Protein 9BD4 (pdb70)

B-factor: mean 16.22, std 7.64, range [7.29, 65.42]

Secondary structure (DSSP, 8-state):
--EEEEEEEETTEEEEEEEEGGGTTS-EEEEEEEPPTT--TTTTTHHHHHHHHTT-EEEEEPPTTSGGG--S-HHHHHT-HHHHHHHHHHTHHHHHHHHHHTT-EEEEEEEEEEETHHHHHHHHHHHH-TTSS-EEEES--S-HHHHTTTSS--TT--GGGGTTT-GGG-HHHHTSS-EEEEEETT-SSS-HHHHHHHHHHHHHTT--TTEEEEEETT--SS--HHHHHHHHHHHHHHT-/-EEEEEEEETTEEEEEEEEGGGTTS-EEEEEEEPPTT--TTTTTHHHHHHHHTT-EEEEEPPTTSGGG--S-HHHHHT-HHHHHHHHHHTHHHHHHHHHHTT-EEEEEEEEEEETHHHHHHHHHHHH-TTSS-EEEES--S-HHHHTTTSS--TT--GGGGTTT-GGG-GGGGGSS-EEEEEETT-SSS-THHHHHHHHHHHHTT--TTEEEEEETT--SS--HHHHHHHHHHHHHHH-

Radius of gyration: 22.44 Å; Cα contacts (8 Å, |Δi|>4): 1081; chains: 2; bounding box: 48×45×64 Å

Foldseek 3Di:
DDKDWDWDDWLHFIKIKMARPVDPPAAFQEEEEEEAQPDFCVVVCVLQVLQRVLGYMYIYGGQQCGDVNPDPPVVQSLQCLPVSLLVLLVCVVSRVVRCVVVNHHDDQLYEYEYEASSLCSQQLNLLVCLSYQEYEYELYALQQLVVCVPASNHPPDDSVSCVSRRCPVRLLSNLSHAYEYEYECAAPRRHPVRVVVSCVVCVVVVSCPRYHYYYDYPDYRDQDPVNSVVVSVSCVVTSD/DKDWDWDAFPNWIKIKMARPVDPPAAFQEEEEEEAQPAFCVVVCVLQVLQRVVGYMYIYTGQQCGDVNPPDDPVLSLQCLLVSLVVLLVCVVVVVVRCVVVNHHDDQNYEYEYEASRLCSQQLNLLVCLSYQEYEYELYALQQLVVCVPASNHPPDDSVVCLSRRCVNPVLSNLSHAYEYEYECAEPRRHCVRVVVSCVVCVVVVRCPRYDYYYDYPDYRDQDPVNSVVVSVVSVVRSD

InterPro domains:
  IPR001375 Peptidase S9, prolyl oligopeptidase, catalytic domain [PF00326] (85-238)
  IPR029058 Alpha/Beta hydrolase fold [G3DSA:3.40.50.1820] (2-238)
  IPR029058 Alpha/Beta hydrolase fold [SSF53474] (19-238)
  IPR050261 FrsA esterase [PTHR22946] (14-206)

Nearest PDB structures (foldseek):
  1ufo-assembly3_F  TM=8.501E-01  e=1.868E-16  Thermus thermophilus
  7v8w-assembly1_A  TM=7.856E-01  e=7.461E-14  Paenibacillus sp.
  4hxg-assembly1_D  TM=7.248E-01  e=6.161E-12  Pyrococcus horikoshii OT3
  4hxg-assembly1_F  TM=7.190E-01  e=4.220E-12  Pyrococcus horikoshii OT3
  4zi5-assembly1_B  TM=7.204E-01  e=1.120E-10  metagenome

Sequence (479 aa):
GMIALLEMRNNLGGGEILHACPQESLDKPLPPCIVFYHGFTSSKLVYSYFAVALAEAGFRVIMPDAPEHGARYQGDEAGRMQRFWPILQQNFREFPALREAIIAEGWLEGERLAVVAGASSMMGGMTALGIMTHHPELNSVACLMGSGYFRSSLSQTLFPSPDFDVDSLNEWDVSHQLASLARRRPLLLWHGDADDVVPPEETFRLEQALRQGDLAARLTCVWQKKGVRHRITPEALATTVAFFQQHLAMIALLEMRNLGGGEILHACPQESLDKPLPCIVFYHGFTSSKLVYSYFAVALAEEAGFRVIMPDAPEHGARYQGDEAGRMQRFWPILQQNFREFPALREAIIAEGWLEGERLAVVAGASSMMGGMTALGIMTHHPELNSVACLLMGSGYFRSLSQTLFPSPDFDVDSLNEWDVSHQLASLARRPLLLWHGDADDVVPPEETFRRLEQALRQGDLAARLTCVWQKGVRHRRITPEALATTVAFFQQHLA

Structure (mmCIF, N/CA/C/O backbone):
data_9BD4
#
_entry.id   9BD4
#
_cell.length_a   102.706
_cell.length_b   68.195
_cell.length_c   65.363
_cell.angle_alpha   90.00
_cell.angle_beta   77.16
_cell.angle_gamma   90.00
#
_symmetry.space_group_name_H-M   'C 1 2 1'
#
loop_
_entity.id
_entity.type
_entity.pdbx_description
1 polymer Esterase
2 water water
#
loop_
_atom_site.group_PDB
_atom_site.id
_atom_site.type_symbol
_atom_site.label_atom_id
_atom_site.label_alt_id
_atom_site.label_comp_id
_atom_site.label_asym_id
_atom_site.label_entity_id
_atom_site.label_seq_id
_atom_site.pdbx_PDB_ins_code
_atom_site.Cartn_x
_atom_site.Cartn_y
_atom_site.Cartn_z
_atom_site.occupancy
_atom_site.B_iso_or_equiv
_atom_site.auth_seq_id
_atom_site.auth_comp_id
_atom_site.auth_asym_id
_atom_site.auth_atom_id
_atom_site.pdbx_PDB_model_num
ATOM 1 N N . GLY A 1 3 ? 34.683 10.795 -15.538 1.00 32.53 1 GLY A N 1
ATOM 2 C CA . GLY A 1 3 ? 35.701 9.880 -16.021 1.00 35.10 1 GLY A CA 1
ATOM 3 C C . GLY A 1 3 ? 35.146 8.497 -16.304 1.00 25.34 1 GLY A C 1
ATOM 4 O O . GLY A 1 3 ? 33.969 8.235 -16.049 1.00 30.88 1 GLY A O 1
ATOM 5 N N . MET A 1 4 ? 35.987 7.609 -16.826 1.00 23.49 2 MET A N 1
ATOM 6 C CA . MET A 1 4 ? 35.535 6.272 -17.184 1.00 17.53 2 MET A CA 1
ATOM 7 C C . MET A 1 4 ? 35.376 5.413 -15.934 1.00 14.89 2 MET A C 1
ATOM 8 O O . MET A 1 4 ? 36.168 5.493 -14.988 1.00 15.92 2 MET A O 1
ATOM 13 N N . ILE A 1 5 ? 34.341 4.586 -15.927 1.00 12.15 3 ILE A N 1
ATOM 14 C CA . ILE A 1 5 ? 34.139 3.640 -14.842 1.00 11.85 3 ILE A CA 1
ATOM 15 C C . ILE A 1 5 ? 34.275 2.218 -15.365 1.00 11.87 3 ILE A C 1
ATOM 16 O O . ILE A 1 5 ? 34.167 1.943 -16.567 1.00 13.55 3 ILE A O 1
ATOM 21 N N . ALA A 1 6 ? 34.580 1.314 -14.448 1.00 11.47 4 ALA A N 1
ATOM 22 C CA . ALA A 1 6 ? 34.653 -0.109 -14.714 1.00 12.11 4 ALA A CA 1
ATOM 23 C C . ALA A 1 6 ? 33.525 -0.782 -13.959 1.00 11.32 4 ALA A C 1
ATOM 24 O O . ALA A 1 6 ? 33.202 -0.391 -12.831 1.00 11.56 4 ALA A O 1
ATOM 26 N N A LEU A 1 7 ? 32.899 -1.770 -14.587 0.55 11.63 5 LEU A N 1
ATOM 27 N N B LEU A 1 7 ? 32.938 -1.805 -14.571 0.45 11.64 5 LEU A N 1
ATOM 28 C CA A LEU A 1 7 ? 31.911 -2.586 -13.901 0.55 9.97 5 LEU A CA 1
ATOM 29 C CA B LEU A 1 7 ? 31.888 -2.583 -13.932 0.45 10.00 5 LEU A CA 1
ATOM 30 C C A LEU A 1 7 ? 32.198 -4.040 -14.212 0.55 12.35 5 LEU A C 1
ATOM 31 C C B LEU A 1 7 ? 32.120 -4.052 -14.241 0.45 12.36 5 LEU A C 1
ATOM 32 O O A LEU A 1 7 ? 32.622 -4.375 -15.320 0.55 14.02 5 LEU A O 1
ATOM 33 O O B LEU A 1 7 ? 32.425 -4.409 -15.380 0.45 13.88 5 LEU A O 1
ATOM 42 N N . GLU A 1 8 ? 31.959 -4.903 -13.230 1.00 12.61 6 GLU A N 1
ATOM 43 C CA . GLU A 1 8 ? 32.191 -6.325 -13.415 1.00 12.93 6 GLU A CA 1
ATOM 44 C C . GLU A 1 8 ? 31.259 -7.126 -12.522 1.00 13.25 6 GLU A C 1
ATOM 45 O O . GLU A 1 8 ? 30.864 -6.671 -11.443 1.00 13.95 6 GLU A O 1
ATOM 51 N N . MET A 1 9 ? 30.884 -8.312 -12.995 1.00 15.24 7 MET A N 1
ATOM 52 C CA . MET A 1 9 ? 30.269 -9.323 -12.147 1.00 20.66 7 MET A CA 1
ATOM 53 C C . MET A 1 9 ? 31.393 -10.161 -11.551 1.00 22.07 7 MET A C 1
ATOM 54 O O . MET A 1 9 ? 32.285 -10.607 -12.278 1.00 25.90 7 MET A O 1
ATOM 59 N N . ARG A 1 10 ? 31.359 -10.361 -10.236 1.00 20.24 8 ARG A N 1
ATOM 60 C CA . ARG A 1 10 ? 32.409 -11.079 -9.522 1.00 28.25 8 ARG A CA 1
ATOM 61 C C . ARG A 1 10 ? 31.763 -11.907 -8.420 1.00 20.05 8 ARG A C 1
ATOM 62 O O . ARG A 1 10 ? 30.732 -11.521 -7.869 1.00 19.42 8 ARG A O 1
ATOM 70 N N A ASN A 1 11 ? 32.367 -13.038 -8.086 0.58 18.47 9 ASN A N 1
ATOM 71 N N B ASN A 1 11 ? 32.359 -13.060 -8.114 0.42 18.50 9 ASN A N 1
ATOM 72 C CA A ASN A 1 11 ? 31.900 -13.801 -6.941 0.58 16.41 9 ASN A CA 1
ATOM 73 C CA B ASN A 1 11 ? 31.967 -13.808 -6.927 0.42 16.47 9 ASN A CA 1
ATOM 74 C C A ASN A 1 11 ? 32.564 -13.298 -5.663 0.58 20.88 9 ASN A C 1
ATOM 75 C C B ASN A 1 11 ? 32.561 -13.143 -5.692 0.42 20.67 9 ASN A C 1
ATOM 76 O O A ASN A 1 11 ? 33.792 -13.174 -5.596 0.58 27.16 9 ASN A O 1
ATOM 77 O O B ASN A 1 11 ? 33.734 -12.760 -5.677 0.42 24.99 9 ASN A O 1
ATOM 86 N N . LEU A 1 12 ? 31.745 -13.010 -4.652 1.00 16.13 10 LEU A N 1
ATOM 87 C CA . LEU A 1 12 ? 32.204 -12.479 -3.377 1.00 16.95 10 LEU A CA 1
ATOM 88 C C . LEU A 1 12 ? 31.355 -13.117 -2.287 1.00 17.21 10 LEU A C 1
ATOM 89 O O . LEU A 1 12 ? 30.124 -13.107 -2.386 1.00 18.00 10 LEU A O 1
ATOM 94 N N . GLY A 1 13 ? 32.003 -13.698 -1.277 1.00 20.27 11 GLY A N 1
ATOM 95 C CA . GLY A 1 13 ? 31.275 -14.252 -0.149 1.00 21.82 11 GLY A CA 1
ATOM 96 C C . GLY A 1 13 ? 30.372 -15.421 -0.479 1.00 24.16 11 GLY A C 1
ATOM 97 O O . GLY A 1 13 ? 29.412 -15.682 0.255 1.00 22.41 11 GLY A O 1
ATOM 98 N N . GLY A 1 14 ? 30.651 -16.139 -1.563 1.00 17.87 12 GLY A N 1
ATOM 99 C CA . GLY A 1 14 ? 29.871 -17.304 -1.924 1.00 16.75 12 GLY A CA 1
ATOM 100 C C . GLY A 1 14 ? 28.769 -17.056 -2.933 1.00 15.50 12 GLY A C 1
ATOM 101 O O . GLY A 1 14 ? 28.094 -18.013 -3.321 1.00 16.57 12 GLY A O 1
ATOM 102 N N . GLY A 1 15 ? 28.558 -15.813 -3.357 1.00 15.49 13 GLY A N 1
ATOM 103 C CA . GLY A 1 15 ? 27.562 -15.498 -4.359 1.00 14.53 13 GLY A CA 1
ATOM 104 C C . GLY A 1 15 ? 28.098 -14.468 -5.333 1.00 13.88 13 GLY A C 1
ATOM 105 O O . GLY A 1 15 ? 29.243 -14.036 -5.230 1.00 18.24 13 GLY A O 1
ATOM 106 N N . GLU A 1 16 ? 27.252 -14.083 -6.279 1.00 12.69 14 GLU A N 1
ATOM 107 C CA . GLU A 1 16 ? 27.633 -13.149 -7.332 1.00 13.06 14 GLU A CA 1
ATOM 108 C C . GLU A 1 16 ? 27.257 -11.733 -6.921 1.00 12.63 14 GLU A C 1
ATOM 109 O O . GLU A 1 16 ? 26.155 -11.492 -6.422 1.00 12.59 14 GLU A O 1
ATOM 115 N N . ILE A 1 17 ? 28.168 -10.792 -7.135 1.00 11.65 15 ILE A N 1
ATOM 116 C CA . ILE A 1 17 ? 27.898 -9.377 -6.933 1.00 11.15 15 ILE A CA 1
ATOM 117 C C . ILE A 1 17 ? 28.218 -8.611 -8.205 1.00 11.63 15 ILE A C 1
ATOM 118 O O . ILE A 1 17 ? 28.936 -9.088 -9.088 1.00 13.92 15 ILE A O 1
ATOM 123 N N . LEU A 1 18 ? 27.686 -7.400 -8.276 1.00 10.81 16 LEU A N 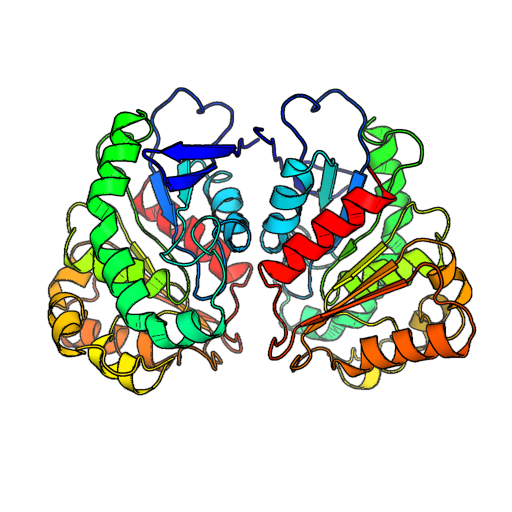1
ATOM 124 C CA . LEU A 1 18 ? 28.083 -6.429 -9.280 1.00 10.18 16 LEU A CA 1
ATOM 125 C C . LEU A 1 18 ? 28.956 -5.395 -8.581 1.00 11.53 16 LEU A C 1
ATOM 126 O O . LEU A 1 18 ? 28.595 -4.898 -7.506 1.00 11.41 16 LEU A O 1
ATOM 131 N N . HIS A 1 19 ? 30.115 -5.100 -9.169 1.00 10.69 17 HIS A N 1
ATOM 132 C CA . HIS A 1 19 ? 31.084 -4.148 -8.630 1.00 10.83 17 HIS A CA 1
ATOM 133 C C . HIS A 1 19 ? 31.305 -3.055 -9.664 1.00 11.23 17 HIS A C 1
ATOM 134 O O . HIS A 1 19 ? 31.560 -3.355 -10.834 1.00 12.96 17 HIS A O 1
ATOM 141 N N . ALA A 1 20 ? 31.208 -1.792 -9.247 1.00 9.54 18 ALA A N 1
ATOM 142 C CA . ALA A 1 20 ? 31.561 -0.678 -10.118 1.00 9.67 18 ALA A CA 1
ATOM 143 C C . ALA A 1 20 ? 32.460 0.296 -9.370 1.00 9.00 18 ALA A C 1
ATOM 144 O O . ALA A 1 20 ? 32.296 0.512 -8.164 1.00 10.90 18 ALA A O 1
ATOM 146 N N . CYS A 1 21 ? 33.404 0.896 -10.086 1.00 9.65 19 CYS A N 1
ATOM 147 C CA . CYS A 1 21 ? 34.277 1.899 -9.485 1.00 10.84 19 CYS A CA 1
ATOM 148 C C . CYS A 1 21 ? 34.957 2.685 -10.603 1.00 9.93 19 CYS A C 1
ATOM 149 O O . CYS A 1 21 ? 34.935 2.272 -11.772 1.00 11.41 19 CYS A O 1
ATOM 152 N N . PRO A 1 22 ? 35.584 3.817 -10.281 1.00 11.51 20 PRO A N 1
ATOM 153 C CA . PRO A 1 22 ? 36.388 4.517 -11.295 1.00 11.91 20 PRO A CA 1
ATOM 154 C C . PRO A 1 22 ? 37.495 3.625 -11.831 1.00 13.69 20 PRO A C 1
ATOM 155 O O . PRO A 1 22 ? 38.158 2.906 -11.078 1.00 14.58 20 PRO A O 1
ATOM 159 N N . GLN A 1 23 ? 37.691 3.682 -13.153 1.00 13.41 21 GLN A N 1
ATOM 160 C CA . GLN A 1 23 ? 38.707 2.859 -13.800 1.00 16.38 21 GLN A CA 1
ATOM 161 C C . GLN A 1 23 ? 40.071 3.053 -13.151 1.00 19.24 21 GLN A C 1
ATOM 162 O O . GLN A 1 23 ? 40.806 2.085 -12.922 1.00 22.21 21 GLN A O 1
ATOM 168 N N . GLU A 1 24 ? 40.409 4.297 -12.823 1.00 15.24 22 GLU A N 1
ATOM 169 C CA . GLU A 1 24 ? 41.725 4.628 -12.296 1.00 20.14 22 GLU A CA 1
ATOM 170 C C . GLU A 1 24 ? 41.953 4.108 -10.885 1.00 19.44 22 GLU A C 1
ATOM 171 O O . GLU A 1 24 ? 43.081 4.211 -10.388 1.00 22.67 22 GLU A O 1
ATOM 177 N N . SER A 1 25 ? 40.928 3.539 -10.243 1.00 17.45 23 SER A N 1
ATOM 178 C CA . SER A 1 25 ? 41.004 3.140 -8.841 1.00 19.71 23 SER A CA 1
ATOM 179 C C . SER A 1 25 ? 40.727 1.656 -8.631 1.00 18.83 23 SER A C 1
ATOM 180 O O . SER A 1 25 ? 40.484 1.229 -7.494 1.00 18.22 23 SER A O 1
ATOM 183 N N . LEU A 1 26 ? 40.776 0.854 -9.699 1.00 18.49 24 LEU A N 1
ATOM 184 C CA . LEU A 1 26 ? 40.553 -0.584 -9.568 1.00 20.59 24 LEU A CA 1
ATOM 185 C C . LEU A 1 26 ? 41.485 -1.234 -8.553 1.00 23.52 24 LEU A C 1
ATOM 186 O O . LEU A 1 26 ? 41.108 -2.220 -7.910 1.00 26.83 24 LEU A O 1
ATOM 191 N N . ASP A 1 27 ? 42.700 -0.715 -8.396 1.00 22.29 25 ASP A N 1
ATOM 192 C CA . ASP A 1 27 ? 43.668 -1.320 -7.492 1.00 23.16 25 ASP A CA 1
ATOM 193 C C . ASP A 1 27 ? 43.867 -0.509 -6.213 1.00 21.89 25 ASP A C 1
ATOM 194 O O . ASP A 1 27 ? 44.931 -0.569 -5.593 1.00 25.67 25 ASP A O 1
ATOM 199 N N . LYS A 1 28 ? 42.841 0.219 -5.786 1.00 21.53 26 LYS A N 1
ATOM 200 C CA . LYS A 1 28 ? 42.936 1.054 -4.598 1.00 19.48 26 LYS A CA 1
ATOM 201 C C . LYS A 1 28 ? 41.692 0.891 -3.737 1.00 17.43 26 LYS A C 1
ATOM 202 O O . LYS A 1 28 ? 40.594 0.674 -4.264 1.00 15.92 26 LYS A O 1
ATOM 208 N N . PRO A 1 29 ? 41.831 1.001 -2.412 1.00 16.35 27 PRO A N 1
ATOM 209 C CA . PRO A 1 29 ? 40.641 1.080 -1.554 1.00 14.88 27 PRO A CA 1
ATOM 210 C C . PRO A 1 29 ? 39.913 2.400 -1.777 1.00 14.54 27 PRO A C 1
ATOM 211 O O . PRO A 1 29 ? 40.527 3.414 -2.117 1.00 16.78 27 PRO A O 1
ATOM 215 N N . LEU A 1 30 ? 38.598 2.386 -1.564 1.00 12.72 28 LEU A N 1
ATOM 216 C CA . LEU A 1 30 ? 37.757 3.546 -1.822 1.00 12.50 28 LEU A CA 1
ATOM 217 C C . LEU A 1 30 ? 36.645 3.587 -0.787 1.00 11.65 28 LEU A C 1
ATOM 218 O O . LEU A 1 30 ? 36.359 2.575 -0.135 1.00 11.86 28 LEU A O 1
ATOM 223 N N A PRO A 1 31 ? 35.985 4.738 -0.622 0.69 11.70 29 PRO A N 1
ATOM 224 N N B PRO A 1 31 ? 35.991 4.737 -0.616 0.31 11.77 29 PRO A N 1
ATOM 225 C CA A PRO A 1 31 ? 34.691 4.736 0.068 0.69 12.01 29 PRO A CA 1
ATOM 226 C CA B PRO A 1 31 ? 34.691 4.736 0.061 0.31 12.04 29 PRO A CA 1
ATOM 227 C C A PRO A 1 31 ? 33.739 3.844 -0.711 0.69 10.82 29 PRO A C 1
ATOM 228 C C B PRO A 1 31 ? 33.732 3.846 -0.713 0.31 10.88 29 PRO A C 1
ATOM 229 O O A PRO A 1 31 ? 33.684 3.899 -1.946 0.69 11.81 29 PRO A O 1
ATOM 230 O O B PRO A 1 31 ? 33.659 3.907 -1.944 0.31 11.78 29 PRO A O 1
ATOM 237 N N . CYS A 1 32 ? 33.002 3.006 0.016 1.00 10.51 30 CYS A N 1
ATOM 238 C CA . CYS A 1 32 ? 32.166 1.972 -0.582 1.00 8.83 30 CYS A CA 1
ATOM 239 C C . CYS A 1 32 ? 30.704 2.147 -0.193 1.00 9.63 30 CYS A C 1
ATOM 240 O O . CYS A 1 32 ? 30.383 2.487 0.957 1.00 10.08 30 CYS A O 1
ATOM 243 N N . ILE A 1 33 ? 29.822 1.866 -1.155 1.00 9.44 31 ILE A N 1
ATOM 244 C CA . ILE A 1 33 ? 28.378 1.833 -0.931 1.00 9.20 31 ILE A CA 1
ATOM 245 C C . ILE A 1 33 ? 27.871 0.453 -1.321 1.00 8.88 31 ILE A C 1
ATOM 246 O O . ILE A 1 33 ? 28.092 0.005 -2.456 1.00 9.46 31 ILE A O 1
ATOM 251 N N . VAL A 1 34 ? 27.195 -0.221 -0.400 1.00 8.56 32 VAL A N 1
ATOM 252 C CA . VAL A 1 34 ? 26.449 -1.435 -0.724 1.00 8.51 32 VAL A CA 1
ATOM 253 C C . VAL A 1 34 ? 25.040 -0.997 -1.098 1.00 9.68 32 VAL A C 1
ATOM 254 O O . VAL A 1 34 ? 24.363 -0.338 -0.303 1.00 10.22 32 VAL A O 1
ATOM 258 N N . PHE A 1 35 ? 24.580 -1.361 -2.291 1.00 8.80 33 PHE A N 1
ATOM 259 C CA . PHE A 1 35 ? 23.248 -0.966 -2.744 1.00 8.71 33 PHE A CA 1
ATOM 260 C C . PHE A 1 35 ? 22.375 -2.199 -2.954 1.00 8.25 33 PHE A C 1
ATOM 261 O O . PHE A 1 35 ? 22.758 -3.108 -3.708 1.00 9.97 33 PHE A O 1
ATOM 269 N N . TYR A 1 36 ? 21.210 -2.214 -2.300 1.00 8.07 34 TYR A N 1
ATOM 270 C CA . TYR A 1 36 ? 20.260 -3.331 -2.329 1.00 7.72 34 TYR A CA 1
ATOM 271 C C . TYR A 1 36 ? 19.083 -3.055 -3.272 1.00 8.35 34 TYR A C 1
ATOM 272 O O . TYR A 1 36 ? 18.385 -2.038 -3.137 1.00 8.10 34 TYR A O 1
ATOM 281 N N . HIS A 1 37 ? 18.844 -3.985 -4.204 1.00 8.18 35 HIS A N 1
ATOM 282 C CA . HIS A 1 37 ? 17.794 -3.857 -5.209 1.00 7.91 35 HIS A CA 1
ATOM 283 C C . HIS A 1 37 ? 16.406 -4.186 -4.645 1.00 8.89 35 HIS A C 1
ATOM 284 O O . HIS A 1 37 ? 16.241 -4.653 -3.516 1.00 9.76 35 HIS A O 1
ATOM 291 N N . GLY A 1 38 ? 15.376 -3.960 -5.482 1.00 9.35 36 GLY A N 1
ATOM 292 C CA . GLY A 1 38 ? 13.997 -4.171 -5.082 1.00 9.42 36 GLY A CA 1
ATOM 293 C C . GLY A 1 38 ? 13.480 -5.605 -5.293 1.00 8.92 36 GLY A C 1
ATOM 294 O O . GLY A 1 38 ? 14.141 -6.461 -5.888 1.00 9.49 36 GLY A O 1
ATOM 295 N N . PHE A 1 39 ? 12.268 -5.843 -4.789 1.00 9.89 37 PHE A N 1
ATOM 296 C CA . PHE A 1 39 ? 11.658 -7.171 -4.809 1.00 9.84 37 PHE A CA 1
ATOM 297 C C . PHE A 1 39 ? 11.174 -7.535 -6.210 1.00 10.51 37 PHE A C 1
ATOM 298 O O . PHE A 1 39 ? 10.482 -6.751 -6.864 1.00 12.24 37 PHE A O 1
ATOM 306 N N . THR A 1 40 ? 11.495 -8.758 -6.632 1.00 8.80 38 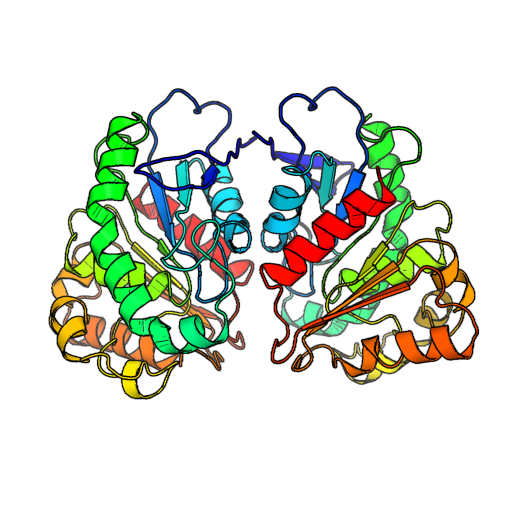THR A N 1
ATOM 307 C CA . THR A 1 40 ? 11.347 -9.296 -7.987 1.00 9.58 38 THR A CA 1
ATOM 308 C C . THR A 1 40 ? 12.193 -8.571 -9.022 1.00 9.67 38 THR A C 1
ATOM 309 O O . THR A 1 40 ? 12.070 -8.857 -10.220 1.00 11.69 38 THR A O 1
ATOM 313 N N . SER A 1 41 ? 13.046 -7.647 -8.593 1.00 9.82 39 SER A N 1
ATOM 314 C CA . SER A 1 41 ? 14.004 -7.010 -9.479 1.00 9.14 39 SER A CA 1
ATOM 315 C C . SER A 1 41 ? 15.345 -7.742 -9.364 1.00 8.06 39 SER A C 1
ATOM 316 O O . SER A 1 41 ? 15.393 -8.916 -8.968 1.00 9.97 39 SER A O 1
ATOM 319 N N . SER A 1 42 ? 16.439 -7.076 -9.722 1.00 8.85 40 SER A N 1
ATOM 320 C CA . SER A 1 42 ? 17.763 -7.695 -9.647 1.00 9.56 40 SER A CA 1
ATOM 321 C C . SER A 1 42 ? 18.823 -6.607 -9.547 1.00 8.19 40 SER A C 1
ATOM 322 O O . SER A 1 42 ? 18.576 -5.429 -9.826 1.00 8.52 40 SER A O 1
ATOM 325 N N . LYS A 1 43 ? 20.037 -7.030 -9.174 1.00 9.57 41 LYS A N 1
ATOM 326 C CA . LYS A 1 43 ? 21.161 -6.098 -9.149 1.00 9.87 41 LYS A CA 1
ATOM 327 C C . LYS A 1 43 ? 21.439 -5.529 -10.530 1.00 9.62 41 LYS A C 1
ATOM 328 O O . LYS A 1 43 ? 21.895 -4.386 -10.649 1.00 10.67 41 LYS A O 1
ATOM 334 N N . LEU A 1 44 ? 21.187 -6.304 -11.586 1.00 8.98 42 LEU A N 1
ATOM 335 C CA . LEU A 1 44 ? 21.428 -5.782 -12.927 1.00 9.61 42 LEU A CA 1
ATOM 336 C C . LEU A 1 44 ? 20.410 -4.699 -13.298 1.00 9.00 42 LEU A C 1
ATOM 337 O O . LEU A 1 44 ? 20.778 -3.659 -13.865 1.00 10.24 42 LEU A O 1
ATOM 342 N N . VAL A 1 45 ? 19.132 -4.906 -12.963 1.00 8.98 43 VAL A N 1
ATOM 343 C CA . VAL A 1 45 ? 18.118 -3.901 -13.280 1.00 9.58 43 VAL A CA 1
ATOM 344 C C . VAL A 1 45 ? 18.374 -2.605 -12.510 1.00 8.75 43 VAL A C 1
ATOM 345 O O . VAL A 1 45 ? 18.097 -1.507 -13.015 1.00 10.06 43 VAL A O 1
ATOM 349 N N . TYR A 1 46 ? 18.928 -2.696 -11.292 1.00 8.87 44 TYR A N 1
ATOM 350 C CA . TYR A 1 46 ? 19.231 -1.519 -10.480 1.00 8.87 44 TYR A CA 1
ATOM 351 C C . TYR A 1 46 ? 20.675 -1.037 -10.658 1.00 8.90 44 TYR A C 1
ATOM 352 O O . TYR A 1 46 ? 21.123 -0.158 -9.911 1.00 9.01 44 TYR A O 1
ATOM 361 N N . SER A 1 47 ? 21.405 -1.558 -11.652 1.00 8.81 45 SER A N 1
ATOM 362 C CA . SER A 1 47 ? 22.823 -1.223 -11.800 1.00 9.28 45 SER A CA 1
ATOM 363 C C . SER A 1 47 ? 23.065 0.231 -12.196 1.00 9.46 45 SER A C 1
ATOM 364 O O . SER A 1 47 ? 24.213 0.694 -12.109 1.00 10.58 45 SER A O 1
ATOM 367 N N . TYR A 1 48 ? 22.033 0.963 -12.610 1.00 8.59 46 TYR A N 1
ATOM 368 C CA . TYR A 1 48 ? 22.191 2.396 -12.845 1.00 9.59 46 TYR A CA 1
ATOM 369 C C . TYR A 1 48 ? 22.628 3.157 -11.588 1.00 8.97 46 TYR A C 1
ATOM 370 O O . TYR A 1 48 ? 23.265 4.212 -11.698 1.00 9.92 46 TYR A O 1
ATOM 379 N N . PHE A 1 49 ? 22.271 2.674 -10.389 1.00 9.40 47 PHE A N 1
ATOM 380 C CA . PHE A 1 49 ? 22.814 3.276 -9.177 1.00 8.75 47 PHE A CA 1
ATOM 381 C C . PHE A 1 49 ? 24.322 3.097 -9.101 1.00 9.87 47 PHE A C 1
ATOM 382 O O . PHE A 1 49 ? 25.043 4.012 -8.672 1.00 10.33 47 PHE A O 1
ATOM 390 N N . ALA A 1 50 ? 24.818 1.916 -9.482 1.00 8.72 48 ALA A N 1
ATOM 391 C CA . ALA A 1 50 ? 26.261 1.698 -9.492 1.00 9.50 48 ALA A CA 1
ATOM 392 C C . ALA A 1 50 ? 26.935 2.613 -10.508 1.00 9.41 48 ALA A C 1
ATOM 393 O O . ALA A 1 50 ? 28.008 3.166 -10.238 1.00 11.05 48 ALA A O 1
ATOM 395 N N . VAL A 1 51 ? 26.320 2.787 -11.679 1.00 9.25 49 VAL A N 1
ATOM 396 C CA . VAL A 1 51 ? 26.880 3.694 -12.681 1.00 8.32 49 VAL A CA 1
ATOM 397 C C . VAL A 1 51 ? 26.973 5.109 -12.123 1.00 10.23 49 VAL A C 1
ATOM 398 O O . VAL A 1 51 ? 28.029 5.749 -12.175 1.00 11.27 49 VAL A O 1
ATOM 402 N N . ALA A 1 52 ? 25.862 5.615 -11.579 1.00 9.50 50 ALA A N 1
ATOM 403 C CA . ALA A 1 52 ? 25.823 7.003 -11.132 1.00 10.84 50 ALA A CA 1
ATOM 404 C C . ALA A 1 52 ? 26.784 7.240 -9.973 1.00 9.98 50 ALA A C 1
ATOM 405 O O . ALA A 1 52 ? 27.462 8.273 -9.927 1.00 11.56 50 ALA A O 1
ATOM 407 N N . LEU A 1 53 ? 26.850 6.301 -9.025 1.00 10.02 51 LEU A N 1
ATOM 408 C CA . LEU A 1 53 ? 27.691 6.508 -7.851 1.00 9.11 51 LEU A CA 1
ATOM 409 C C . LEU A 1 53 ? 29.172 6.336 -8.186 1.00 10.55 51 LEU A C 1
ATOM 410 O O . LEU A 1 53 ? 30.019 7.079 -7.666 1.00 11.63 51 LEU A O 1
ATOM 415 N N . ALA A 1 54 ? 29.507 5.383 -9.066 1.00 10.00 52 ALA A N 1
ATOM 416 C CA . ALA A 1 54 ? 30.895 5.229 -9.480 1.00 10.52 52 ALA A CA 1
ATOM 417 C C . ALA A 1 54 ? 31.367 6.438 -10.283 1.00 11.85 52 ALA A C 1
ATOM 418 O O . ALA A 1 54 ? 32.533 6.839 -10.183 1.00 12.44 52 ALA A O 1
ATOM 420 N N . GLU A 1 55 ? 30.475 7.050 -11.071 1.00 12.47 53 GLU A N 1
ATOM 421 C CA . GLU A 1 55 ? 30.846 8.274 -11.783 1.00 12.07 53 GLU A CA 1
ATOM 422 C C . GLU A 1 55 ? 31.150 9.424 -10.831 1.00 13.32 53 GLU A C 1
ATOM 423 O O . GLU A 1 55 ? 31.911 10.331 -11.181 1.00 15.69 53 GLU A O 1
ATOM 429 N N . ALA A 1 56 ? 30.591 9.394 -9.621 1.00 12.39 54 ALA A N 1
ATOM 430 C CA . ALA A 1 56 ? 30.890 10.360 -8.569 1.00 13.49 54 ALA A CA 1
ATOM 431 C C . ALA A 1 56 ? 32.116 9.974 -7.738 1.00 16.65 54 ALA A C 1
ATOM 432 O O . ALA A 1 56 ? 32.456 10.687 -6.788 1.00 18.23 54 ALA A O 1
ATOM 434 N N . GLY A 1 57 ? 32.789 8.869 -8.070 1.00 13.04 55 GLY A N 1
ATOM 435 C CA . GLY A 1 57 ? 34.030 8.511 -7.410 1.00 12.61 55 GLY A CA 1
ATOM 436 C C . GLY A 1 57 ? 33.948 7.401 -6.384 1.00 12.64 55 GLY A C 1
ATOM 437 O O . GLY A 1 57 ? 34.978 7.060 -5.794 1.00 14.36 55 GLY A O 1
ATOM 438 N N . PHE A 1 58 ? 32.773 6.831 -6.149 1.00 11.03 56 PHE A N 1
ATOM 439 C CA . PHE A 1 58 ? 32.611 5.796 -5.138 1.00 10.04 56 PHE A CA 1
ATOM 440 C C . PHE A 1 58 ? 32.808 4.407 -5.741 1.00 9.91 56 PHE A C 1
ATOM 441 O O . PHE A 1 58 ? 32.671 4.199 -6.949 1.00 11.89 56 PHE A O 1
ATOM 449 N N . ARG A 1 59 ? 33.115 3.443 -4.874 1.00 10.11 57 ARG A N 1
ATOM 450 C CA . ARG A 1 59 ? 33.004 2.030 -5.218 1.00 10.17 57 ARG A CA 1
ATOM 451 C C . ARG A 1 59 ? 31.632 1.542 -4.777 1.00 10.22 57 ARG A C 1
ATOM 452 O O . ARG A 1 59 ? 31.188 1.863 -3.667 1.00 10.70 57 ARG A O 1
ATOM 460 N N . VAL A 1 60 ? 30.953 0.788 -5.648 1.00 10.53 58 VAL A N 1
ATOM 461 C CA . VAL A 1 60 ? 29.608 0.287 -5.375 1.00 9.04 58 VAL A CA 1
ATOM 462 C C . VAL A 1 60 ? 29.623 -1.231 -5.473 1.00 8.33 58 VAL A C 1
ATOM 463 O O . VAL A 1 60 ? 30.192 -1.792 -6.420 1.00 10.59 58 VAL A O 1
ATOM 467 N N . ILE A 1 61 ? 29.011 -1.891 -4.481 1.00 8.13 59 ILE A N 1
ATOM 468 C CA . ILE A 1 61 ? 28.868 -3.345 -4.429 1.00 8.81 59 ILE A CA 1
ATOM 469 C C . ILE A 1 61 ? 27.375 -3.653 -4.360 1.00 8.24 59 ILE A C 1
ATOM 470 O O . ILE A 1 61 ? 26.670 -3.166 -3.466 1.00 9.20 59 ILE A O 1
ATOM 475 N N . MET A 1 62 ? 26.888 -4.428 -5.319 1.00 9.03 60 MET A N 1
ATOM 476 C CA . MET A 1 62 ? 25.479 -4.822 -5.390 1.00 9.61 60 MET A CA 1
ATOM 477 C C . MET A 1 62 ? 25.283 -6.314 -5.290 1.00 9.45 60 MET A C 1
ATOM 478 O O . MET A 1 62 ? 25.667 -7.046 -6.221 1.00 10.87 60 MET A O 1
ATOM 483 N N . PRO A 1 63 ? 24.710 -6.810 -4.192 1.00 9.02 61 PRO A N 1
ATOM 484 C CA . PRO A 1 63 ? 24.494 -8.250 -4.038 1.00 9.31 61 PRO A CA 1
ATOM 485 C C . PRO A 1 63 ? 23.128 -8.689 -4.552 1.00 10.61 61 PRO A C 1
ATOM 486 O O . PRO A 1 63 ? 22.260 -7.875 -4.881 1.00 10.01 61 PRO A O 1
ATOM 490 N N . ASP A 1 64 ? 22.963 -10.016 -4.623 1.00 10.49 62 ASP A N 1
ATOM 491 C CA . ASP A 1 64 ? 21.683 -10.651 -4.922 1.00 9.43 62 ASP A CA 1
ATOM 492 C C . ASP A 1 64 ? 20.908 -10.863 -3.625 1.00 8.96 62 ASP A C 1
ATOM 493 O O . ASP A 1 64 ? 21.414 -11.510 -2.703 1.00 10.40 62 ASP A O 1
ATOM 498 N N . ALA A 1 65 ? 19.664 -10.378 -3.562 1.00 8.42 63 ALA A N 1
ATOM 499 C CA . ALA A 1 65 ? 18.806 -10.769 -2.454 1.00 9.50 63 ALA A CA 1
ATOM 500 C C . ALA A 1 65 ? 18.481 -12.264 -2.546 1.00 8.84 63 ALA A C 1
ATOM 501 O O . ALA A 1 65 ? 18.520 -12.849 -3.630 1.00 9.99 63 ALA A O 1
ATOM 503 N N . PRO A 1 66 ? 18.149 -12.903 -1.418 1.00 9.59 64 PRO A N 1
ATOM 504 C CA . PRO A 1 66 ? 17.712 -14.306 -1.470 1.00 10.25 64 PRO A CA 1
ATOM 505 C C . PRO A 1 66 ? 16.617 -14.481 -2.513 1.00 9.82 64 PRO A C 1
ATOM 506 O O . PRO A 1 66 ? 15.715 -13.643 -2.635 1.00 9.50 64 PRO A O 1
ATOM 510 N N . GLU A 1 67 ? 16.729 -15.556 -3.310 1.00 10.71 65 GLU A N 1
ATOM 511 C CA . GLU A 1 67 ? 15.773 -15.892 -4.363 1.00 9.76 65 GLU A CA 1
ATOM 512 C C . GLU A 1 67 ? 15.754 -14.888 -5.512 1.00 10.32 65 GLU A C 1
ATOM 513 O O . GLU A 1 67 ? 14.781 -14.861 -6.276 1.00 12.54 65 GLU A O 1
ATOM 519 N N . HIS A 1 68 ? 16.804 -14.064 -5.662 1.00 9.71 66 HIS A N 1
ATOM 520 C CA . HIS A 1 68 ? 16.895 -13.082 -6.740 1.00 9.92 66 HIS A CA 1
ATOM 521 C C . HIS A 1 68 ? 18.220 -13.243 -7.490 1.00 9.93 66 HIS A C 1
ATOM 522 O O . HIS A 1 68 ? 19.205 -13.797 -6.973 1.00 11.23 66 HIS A O 1
ATOM 529 N N . GLY A 1 69 ? 18.248 -12.727 -8.716 1.00 10.94 67 GLY A N 1
ATOM 530 C CA . GLY A 1 69 ? 19.480 -12.769 -9.494 1.00 12.84 67 GLY A CA 1
ATOM 531 C C . GLY A 1 69 ? 19.961 -14.193 -9.718 1.00 12.65 67 GLY A C 1
ATOM 532 O O . GLY A 1 69 ? 19.178 -15.087 -10.063 1.00 13.72 67 GLY A O 1
ATOM 533 N N . ALA A 1 70 ? 21.259 -14.426 -9.476 1.00 12.62 68 ALA A N 1
ATOM 534 C CA . ALA A 1 70 ? 21.827 -15.759 -9.637 1.00 15.19 68 ALA A CA 1
ATOM 535 C C . ALA A 1 70 ? 21.305 -16.755 -8.608 1.00 14.02 68 ALA A C 1
ATOM 536 O O . ALA A 1 70 ? 21.491 -17.961 -8.795 1.00 16.81 68 ALA A O 1
ATOM 538 N N . ARG A 1 71 ? 20.658 -16.281 -7.542 1.00 13.45 69 ARG A N 1
ATOM 539 C CA . ARG A 1 71 ? 20.050 -17.149 -6.536 1.00 12.97 69 ARG A CA 1
ATOM 540 C C .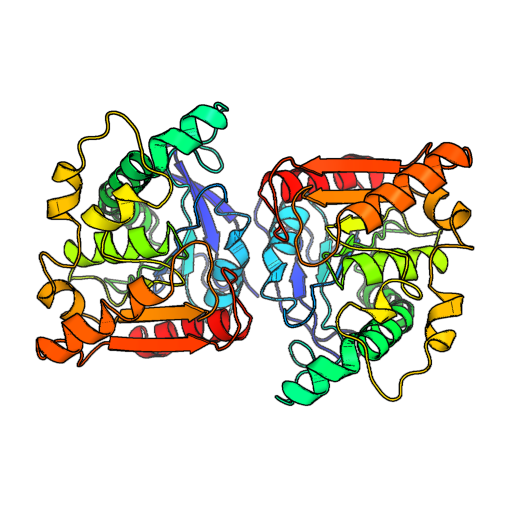 ARG A 1 71 ? 18.654 -17.631 -6.922 1.00 17.54 69 ARG A C 1
ATOM 541 O O . ARG A 1 71 ? 18.137 -18.549 -6.276 1.00 20.39 69 ARG A O 1
ATOM 549 N N . TYR A 1 72 ? 18.033 -17.046 -7.948 1.00 14.37 70 TYR A N 1
ATOM 550 C CA . TYR A 1 72 ? 16.664 -17.382 -8.327 1.00 16.24 70 TYR A CA 1
ATOM 551 C C . TYR A 1 72 ? 16.626 -18.653 -9.160 1.00 19.58 70 TYR A C 1
ATOM 552 O O . TYR A 1 72 ? 17.422 -18.828 -10.090 1.00 18.98 70 TYR A O 1
ATOM 561 N N . GLN A 1 73 ? 15.692 -19.544 -8.823 1.00 17.98 71 GLN A N 1
ATOM 562 C CA . GLN A 1 73 ? 15.564 -20.828 -9.496 1.00 22.71 71 GLN A CA 1
ATOM 563 C C . GLN A 1 73 ? 14.215 -20.984 -10.188 1.00 23.06 71 GLN A C 1
ATOM 564 O O . GLN A 1 73 ? 13.820 -22.105 -10.507 1.00 28.63 71 GLN A O 1
ATOM 570 N N . GLY A 1 74 ? 13.489 -19.885 -10.404 1.00 22.43 72 GLY A N 1
ATOM 571 C CA . GLY A 1 74 ? 12.278 -19.906 -11.200 1.00 23.37 72 GLY A CA 1
ATOM 572 C C . GLY A 1 74 ? 10.978 -20.161 -10.461 1.00 22.54 72 GLY A C 1
ATOM 573 O O . GLY A 1 74 ? 9.929 -20.234 -11.112 1.00 26.59 72 GLY A O 1
ATOM 574 N N . ASP A 1 75 ? 11.005 -20.294 -9.132 1.00 21.71 73 ASP A N 1
ATOM 575 C CA . ASP A 1 75 ? 9.794 -20.514 -8.334 1.00 24.40 73 ASP A CA 1
ATOM 576 C C . ASP A 1 75 ? 9.139 -19.157 -8.067 1.00 20.53 73 ASP A C 1
ATOM 577 O O . ASP A 1 75 ? 9.252 -18.569 -6.989 1.00 20.32 73 ASP A O 1
ATOM 582 N N . GLU A 1 76 ? 8.436 -18.658 -9.084 1.00 19.40 74 GLU A N 1
ATOM 583 C CA . GLU A 1 76 ? 7.858 -17.318 -9.022 1.00 19.75 74 GLU A CA 1
ATOM 584 C C . GLU A 1 76 ? 6.758 -17.232 -7.973 1.00 17.44 74 GLU A C 1
ATOM 585 O O . GLU A 1 76 ? 6.711 -16.282 -7.186 1.00 16.45 74 GLU A O 1
ATOM 591 N N . ALA A 1 77 ? 5.851 -18.211 -7.973 1.00 20.20 75 ALA A N 1
ATOM 592 C CA . ALA A 1 77 ? 4.730 -18.197 -7.039 1.00 18.83 75 ALA A CA 1
ATOM 593 C C . ALA A 1 77 ? 5.204 -18.325 -5.597 1.00 18.98 75 ALA A C 1
ATOM 594 O O . ALA A 1 77 ? 4.687 -17.641 -4.705 1.00 18.73 75 ALA A O 1
ATOM 596 N N . GLY A 1 78 ? 6.189 -19.191 -5.346 1.00 16.42 76 GLY A N 1
ATOM 597 C CA . GLY A 1 78 ? 6.714 -19.320 -3.997 1.00 19.82 76 GLY A CA 1
ATOM 598 C C . GLY A 1 78 ? 7.407 -18.058 -3.520 1.00 14.26 76 GLY A C 1
ATOM 599 O O . GLY A 1 78 ? 7.245 -17.645 -2.368 1.00 14.67 76 GLY A O 1
ATOM 600 N N . ARG A 1 79 ? 8.183 -17.419 -4.403 1.00 13.35 77 ARG A N 1
ATOM 601 C CA . ARG A 1 79 ? 8.879 -16.193 -4.027 1.00 12.47 77 ARG A CA 1
ATOM 602 C C . ARG A 1 79 ? 7.887 -15.109 -3.610 1.00 11.58 77 ARG A C 1
ATOM 603 O O . ARG A 1 79 ? 8.131 -14.365 -2.652 1.00 10.67 77 ARG A O 1
ATOM 611 N N . MET A 1 80 ? 6.754 -15.020 -4.318 1.00 11.59 78 MET A N 1
ATOM 612 C CA . MET A 1 80 ? 5.690 -14.075 -3.974 1.00 14.54 78 MET A CA 1
ATOM 613 C C . MET A 1 80 ? 5.207 -14.242 -2.538 1.00 13.94 78 MET A C 1
ATOM 614 O O . MET A 1 80 ? 4.687 -13.289 -1.941 1.00 13.35 78 MET A O 1
ATOM 619 N N . GLN A 1 81 ? 5.307 -15.451 -1.996 1.00 11.89 79 GLN A N 1
ATOM 620 C CA . GLN A 1 81 ? 4.843 -15.760 -0.652 1.00 12.52 79 GLN A CA 1
ATOM 621 C C . GLN A 1 81 ? 5.938 -15.647 0.395 1.00 11.24 79 GLN A C 1
ATOM 622 O O . GLN A 1 81 ? 5.681 -15.933 1.571 1.00 11.95 79 GLN A O 1
ATOM 628 N N . ARG A 1 82 ? 7.138 -15.212 0.005 1.00 9.67 80 ARG A N 1
ATOM 629 C CA . ARG A 1 82 ? 8.290 -15.205 0.901 1.00 9.47 80 ARG A CA 1
ATOM 630 C C . ARG A 1 82 ? 8.986 -13.851 0.972 1.00 9.36 80 ARG A C 1
ATOM 631 O O . ARG A 1 82 ? 10.167 -13.804 1.322 1.00 9.49 80 ARG A O 1
ATOM 639 N N . PHE A 1 83 ? 8.281 -12.753 0.667 1.00 9.00 81 PHE A N 1
ATOM 640 C CA . PHE A 1 83 ? 8.876 -11.422 0.769 1.00 9.14 81 PHE A CA 1
ATOM 641 C C . PHE A 1 83 ? 9.547 -11.215 2.123 1.00 8.90 81 PHE A C 1
ATOM 642 O O . PHE A 1 83 ? 10.684 -10.737 2.200 1.00 8.72 81 PHE A O 1
ATOM 650 N N . TRP A 1 84 ? 8.832 -11.519 3.204 1.00 8.39 82 TRP A N 1
ATOM 651 C CA . TRP A 1 84 ? 9.308 -11.152 4.539 1.00 8.88 82 TRP A CA 1
ATOM 652 C C . TRP A 1 84 ? 10.462 -12.040 5.001 1.00 10.16 82 TRP A C 1
ATOM 653 O O . TRP A 1 84 ? 11.434 -11.511 5.555 1.00 10.34 82 TRP A O 1
ATOM 664 N N . PRO A 1 85 ? 10.435 -13.360 4.782 1.00 9.79 83 PRO A N 1
ATOM 665 C CA . PRO A 1 85 ? 11.657 -14.147 5.065 1.00 11.15 83 PRO A CA 1
ATOM 666 C C . PRO A 1 85 ? 12.841 -13.765 4.186 1.00 9.56 83 PRO A C 1
ATOM 667 O O . PRO A 1 85 ? 13.990 -13.843 4.646 1.00 11.37 83 PRO A O 1
ATOM 671 N N . ILE A 1 86 ? 12.603 -13.374 2.934 1.00 8.84 84 ILE A N 1
ATOM 672 C CA . ILE A 1 86 ? 13.686 -12.873 2.088 1.00 8.02 84 ILE A CA 1
ATOM 673 C C . ILE A 1 86 ? 14.305 -11.618 2.708 1.00 9.81 84 ILE A C 1
ATOM 674 O O . ILE A 1 86 ? 15.534 -11.491 2.817 1.00 9.46 84 ILE A O 1
ATOM 679 N N . LEU A 1 87 ? 13.464 -10.667 3.112 1.00 9.55 85 LEU A N 1
ATOM 680 C CA . LEU A 1 87 ? 13.966 -9.449 3.740 1.00 9.53 85 LEU A CA 1
ATOM 681 C C . LEU A 1 87 ? 14.777 -9.767 4.993 1.00 10.02 85 LEU A C 1
ATOM 682 O O . LEU A 1 87 ? 15.876 -9.227 5.188 1.00 10.43 85 LEU A O 1
ATOM 687 N N . GLN A 1 88 ? 14.264 -10.670 5.839 1.00 9.16 86 GLN A N 1
ATOM 688 C CA . GLN A 1 88 ? 14.967 -11.011 7.074 1.00 11.27 86 GLN A CA 1
ATOM 689 C C . GLN A 1 88 ? 16.350 -11.589 6.782 1.00 11.36 86 GLN A C 1
ATOM 690 O O . GLN A 1 88 ? 17.333 -11.236 7.450 1.00 12.04 86 GLN A O 1
ATOM 696 N N . GLN A 1 89 ? 16.446 -12.480 5.790 1.00 11.93 87 GLN A N 1
ATOM 697 C CA . GLN A 1 89 ? 17.748 -13.038 5.439 1.00 11.62 87 GLN A CA 1
ATOM 698 C C . GLN A 1 89 ? 18.673 -11.978 4.854 1.00 10.97 87 GLN A C 1
ATOM 699 O O . GLN A 1 89 ? 19.877 -12.005 5.116 1.00 11.77 87 GLN A O 1
ATOM 705 N N . ASN A 1 90 ? 18.120 -11.020 4.100 1.00 10.05 88 ASN A N 1
ATOM 706 C CA . ASN A 1 90 ? 18.905 -9.892 3.599 1.00 11.01 88 ASN A CA 1
ATOM 707 C C . ASN A 1 90 ? 19.574 -9.132 4.746 1.00 9.99 88 ASN A C 1
ATOM 708 O O . ASN A 1 90 ? 20.760 -8.806 4.662 1.00 11.04 88 ASN A O 1
ATOM 713 N N . PHE A 1 91 ? 18.834 -8.841 5.834 1.00 9.65 89 PHE A N 1
ATOM 714 C CA . PHE A 1 91 ? 19.445 -8.167 6.986 1.00 10.96 89 PHE A CA 1
ATOM 715 C C . PHE A 1 91 ? 20.611 -8.987 7.523 1.00 11.97 89 PHE A C 1
ATOM 716 O O . PHE A 1 91 ? 21.683 -8.455 7.844 1.00 12.93 89 PHE A O 1
ATOM 724 N N . ARG A 1 92 ? 20.382 -10.289 7.687 1.00 11.80 90 ARG A N 1
ATOM 725 C CA . ARG A 1 92 ? 21.322 -11.169 8.366 1.00 13.07 90 ARG A CA 1
ATOM 726 C C . ARG A 1 92 ? 22.600 -11.391 7.575 1.00 13.82 90 ARG A C 1
ATOM 727 O O . ARG A 1 92 ? 23.634 -11.686 8.175 1.00 16.09 90 ARG A O 1
ATOM 735 N N . GLU A 1 93 ? 22.554 -11.228 6.252 1.00 11.94 91 GLU A N 1
ATOM 736 C CA . GLU A 1 93 ? 23.713 -11.464 5.404 1.00 11.30 91 GLU A CA 1
ATOM 737 C C . GLU A 1 93 ? 24.689 -10.296 5.373 1.00 10.80 91 GLU A C 1
ATOM 738 O O . GLU A 1 93 ? 25.790 -10.451 4.826 1.00 11.50 91 GLU A O 1
ATOM 744 N N . PHE A 1 94 ? 24.327 -9.144 5.945 1.00 10.46 92 PHE A N 1
ATOM 745 C CA . PHE A 1 94 ? 25.179 -7.964 5.800 1.00 9.86 92 PHE A CA 1
ATOM 746 C C . PHE A 1 94 ? 26.557 -8.116 6.437 1.00 10.70 92 PHE A C 1
ATOM 747 O O . PHE A 1 94 ? 27.555 -7.770 5.778 1.00 10.99 92 PHE A O 1
ATOM 755 N N . PRO A 1 95 ? 26.703 -8.611 7.671 1.00 10.41 93 PRO A N 1
ATOM 756 C CA . PRO A 1 95 ? 28.058 -8.698 8.241 1.00 12.41 93 PRO A CA 1
ATOM 757 C C . PRO A 1 95 ? 29.019 -9.536 7.410 1.00 12.96 93 PRO A C 1
ATOM 758 O O . PRO A 1 95 ? 30.175 -9.137 7.219 1.00 12.92 93 PRO A O 1
ATOM 762 N N . ALA A 1 96 ? 28.574 -10.683 6.890 1.00 11.62 94 ALA A N 1
ATOM 763 C CA . ALA A 1 96 ? 29.450 -11.486 6.044 1.00 12.49 94 ALA A CA 1
ATOM 764 C C . ALA A 1 96 ? 29.817 -10.763 4.748 1.00 11.57 94 ALA A C 1
ATOM 765 O O . ALA A 1 96 ? 30.944 -10.907 4.250 1.00 12.06 94 ALA A O 1
ATOM 767 N N . LEU A 1 97 ? 28.882 -10.008 4.170 1.00 10.72 95 LEU A N 1
ATOM 768 C CA . LEU A 1 97 ? 29.196 -9.262 2.950 1.00 11.42 95 LEU A CA 1
ATOM 769 C C . LEU A 1 97 ? 30.230 -8.177 3.236 1.00 10.66 95 LEU A C 1
ATOM 770 O O . LEU A 1 97 ? 31.190 -8.005 2.475 1.00 11.37 95 LEU A O 1
ATOM 775 N N . ARG A 1 98 ? 30.032 -7.423 4.321 1.00 10.13 96 ARG A N 1
ATOM 776 C CA . ARG A 1 98 ? 31.017 -6.426 4.737 1.00 11.21 96 ARG A CA 1
ATOM 777 C C . ARG A 1 98 ? 32.400 -7.042 4.898 1.00 12.23 96 ARG A C 1
ATOM 778 O O . ARG A 1 98 ? 33.402 -6.485 4.432 1.00 12.48 96 ARG A O 1
ATOM 786 N N . GLU A 1 99 ? 32.480 -8.195 5.564 1.00 10.93 97 GLU A N 1
ATOM 787 C CA . GLU A 1 99 ? 33.781 -8.825 5.766 1.00 12.98 97 GLU A CA 1
ATOM 788 C C . GLU A 1 99 ? 34.409 -9.226 4.428 1.00 12.04 97 GLU A C 1
ATOM 789 O O . GLU A 1 99 ? 35.630 -9.112 4.250 1.00 14.18 97 GLU A O 1
ATOM 795 N N . ALA A 1 100 ? 33.592 -9.688 3.473 1.00 12.31 98 ALA A N 1
ATOM 796 C CA . ALA A 1 100 ? 34.127 -10.085 2.170 1.00 14.61 98 ALA A CA 1
ATOM 797 C C . ALA A 1 100 ? 34.649 -8.878 1.397 1.00 12.09 98 ALA A C 1
ATOM 798 O O . ALA A 1 100 ? 35.688 -8.967 0.734 1.00 14.01 98 ALA A O 1
ATOM 800 N N . ILE A 1 101 ? 33.951 -7.741 1.487 1.00 11.69 99 ILE A N 1
ATOM 801 C CA . ILE A 1 101 ? 34.424 -6.501 0.868 1.00 12.11 99 ILE A CA 1
ATOM 802 C C . ILE A 1 101 ? 35.773 -6.089 1.457 1.00 13.61 99 ILE A C 1
ATOM 803 O O . ILE A 1 101 ? 36.714 -5.729 0.736 1.00 13.42 99 ILE A O 1
ATOM 808 N N . ILE A 1 102 ? 35.886 -6.142 2.782 1.00 13.15 100 ILE A N 1
ATOM 809 C CA . ILE A 1 102 ? 37.128 -5.759 3.441 1.00 14.05 100 ILE A CA 1
ATOM 810 C C . ILE A 1 102 ? 38.266 -6.683 3.026 1.00 17.15 100 ILE A C 1
ATOM 811 O O . ILE A 1 102 ? 39.381 -6.228 2.729 1.00 16.58 100 ILE A O 1
ATOM 816 N N . ALA A 1 103 ? 37.999 -7.996 2.977 1.00 17.18 101 ALA A N 1
ATOM 817 C CA . ALA A 1 103 ? 39.018 -8.972 2.591 1.00 16.99 101 ALA A CA 1
ATOM 818 C C . ALA A 1 103 ? 39.531 -8.770 1.167 1.00 18.88 101 ALA A C 1
ATOM 819 O O . ALA A 1 103 ? 40.650 -9.199 0.861 1.00 21.60 101 ALA A O 1
ATOM 821 N N . GLU A 1 104 ? 38.740 -8.145 0.289 1.00 18.62 102 GLU A N 1
ATOM 822 C CA . GLU A 1 104 ? 39.188 -7.822 -1.062 1.00 18.26 102 GLU A CA 1
ATOM 823 C C . GLU A 1 104 ? 40.140 -6.638 -1.106 1.00 18.43 102 GLU A C 1
ATOM 824 O O . GLU A 1 104 ? 40.721 -6.375 -2.162 1.00 22.17 102 GLU A O 1
ATOM 830 N N . GLY A 1 105 ? 40.287 -5.903 -0.008 1.00 18.22 103 GLY A N 1
ATOM 831 C CA . GLY A 1 105 ? 41.053 -4.674 -0.041 1.00 16.84 103 GLY A CA 1
ATOM 832 C C . GLY A 1 105 ? 40.288 -3.502 -0.610 1.00 16.60 103 GLY A C 1
ATOM 833 O O . GLY A 1 105 ? 40.899 -2.496 -0.988 1.00 17.33 103 GLY A O 1
ATOM 834 N N . TRP A 1 106 ? 38.964 -3.592 -0.665 1.00 13.52 104 TRP A N 1
ATOM 835 C CA . TRP A 1 106 ? 38.164 -2.602 -1.370 1.00 13.14 104 TRP A CA 1
ATOM 836 C C . TRP A 1 106 ? 37.773 -1.401 -0.522 1.00 14.18 104 TRP A C 1
ATOM 837 O O . TRP A 1 106 ? 37.402 -0.367 -1.088 1.00 13.89 104 TRP A O 1
ATOM 848 N N . LEU A 1 107 ? 37.837 -1.498 0.801 1.00 14.69 105 LEU A N 1
ATOM 849 C CA . LEU A 1 107 ? 37.265 -0.479 1.672 1.00 13.24 105 LEU A CA 1
ATOM 850 C C . LEU A 1 107 ? 38.351 0.427 2.225 1.00 13.15 105 LEU A C 1
ATOM 851 O O . LEU A 1 107 ? 39.300 -0.048 2.860 1.00 15.54 105 LEU A O 1
ATOM 856 N N . GLU A 1 108 ? 38.188 1.729 2.021 1.00 14.24 106 GLU A N 1
ATOM 857 C CA . GLU A 1 108 ? 39.041 2.728 2.654 1.00 17.88 106 GLU A CA 1
ATOM 858 C C . GLU A 1 108 ? 38.535 2.999 4.067 1.00 19.03 106 GLU A C 1
ATOM 859 O O . GLU A 1 108 ? 37.443 3.548 4.250 1.00 17.62 106 GLU A O 1
ATOM 865 N N . GLY A 1 109 ? 39.324 2.601 5.064 1.00 20.90 107 GLY A N 1
ATOM 866 C CA . GLY A 1 109 ? 38.997 2.914 6.448 1.00 21.31 107 GLY A CA 1
ATOM 867 C C . GLY A 1 109 ? 37.633 2.387 6.852 1.00 17.72 107 GLY A C 1
ATOM 868 O O . GLY A 1 109 ? 37.294 1.218 6.636 1.00 21.18 107 GLY A O 1
ATOM 869 N N . GLU A 1 110 ? 36.842 3.267 7.471 1.00 21.11 108 GLU A N 1
ATOM 870 C CA . GLU A 1 110 ? 35.484 2.952 7.887 1.00 19.70 108 GLU A CA 1
ATOM 871 C C . GLU A 1 110 ? 34.441 3.589 6.975 1.00 19.07 108 GLU A C 1
ATOM 872 O O . GLU A 1 110 ? 33.281 3.740 7.374 1.00 17.51 108 GLU A O 1
ATOM 878 N N . ARG A 1 111 ? 34.833 3.950 5.751 1.00 15.45 109 ARG A N 1
ATOM 879 C CA . ARG A 1 111 ? 33.980 4.742 4.862 1.00 14.41 109 ARG A CA 1
ATOM 880 C C . ARG A 1 111 ? 33.065 3.819 4.060 1.00 12.50 109 ARG A C 1
ATOM 881 O O . ARG A 1 111 ? 33.216 3.621 2.851 1.00 11.67 109 ARG A O 1
ATOM 889 N N . LEU A 1 112 ? 32.098 3.240 4.772 1.00 10.15 110 LEU A N 1
ATOM 890 C CA . LEU A 1 112 ? 31.149 2.279 4.224 1.00 10.60 110 LEU A CA 1
ATOM 891 C C . LEU A 1 112 ? 29.737 2.780 4.469 1.00 9.79 110 LEU A C 1
ATOM 892 O O . LEU A 1 112 ? 29.383 3.136 5.606 1.00 11.01 110 LEU A O 1
ATOM 897 N N . ALA A 1 113 ? 28.941 2.830 3.403 1.00 9.72 111 ALA A N 1
ATOM 898 C CA . ALA A 1 113 ? 27.547 3.229 3.493 1.00 9.14 111 ALA A CA 1
ATOM 899 C C . ALA A 1 113 ? 26.667 2.125 2.927 1.00 9.21 111 ALA A C 1
ATOM 900 O O . ALA A 1 113 ? 27.126 1.264 2.170 1.00 9.30 111 ALA A O 1
ATOM 902 N N A VAL A 1 114 ? 25.379 2.184 3.267 0.59 9.07 112 VAL A N 1
ATOM 903 N N B VAL A 1 114 ? 25.399 2.127 3.328 0.41 9.10 112 VAL A N 1
ATOM 904 C CA A VAL A 1 114 ? 24.396 1.206 2.809 0.59 9.28 112 VAL A CA 1
ATOM 905 C CA B VAL A 1 114 ? 24.423 1.211 2.752 0.41 9.29 112 VAL A CA 1
ATOM 906 C C A VAL A 1 114 ? 23.181 1.949 2.265 0.59 8.38 112 VAL A C 1
ATOM 907 C C B VAL A 1 114 ? 23.276 2.028 2.176 0.41 8.31 112 VAL A C 1
ATOM 908 O O A VAL A 1 114 ? 22.698 2.902 2.887 0.59 8.92 112 VAL A O 1
ATOM 909 O O B VAL A 1 114 ? 22.941 3.108 2.674 0.41 9.42 112 VAL A O 1
ATOM 916 N N . ALA A 1 115 ? 22.674 1.501 1.112 1.00 10.05 113 ALA A N 1
ATOM 917 C CA . ALA A 1 115 ? 21.546 2.162 0.464 1.00 8.58 113 ALA A CA 1
ATOM 918 C C . ALA A 1 115 ? 20.681 1.127 -0.234 1.00 8.38 113 ALA A C 1
ATOM 919 O O . AL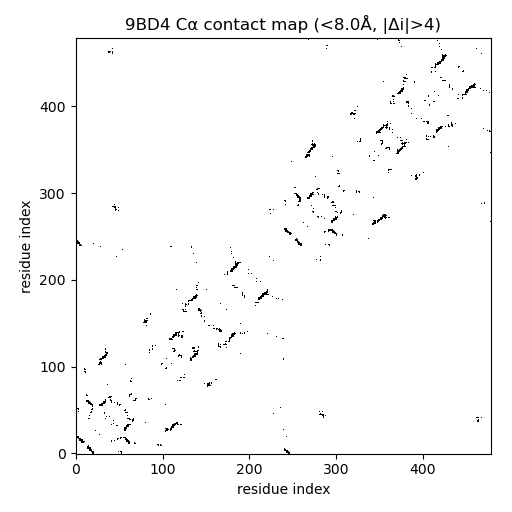A A 1 115 ? 21.125 0.018 -0.523 1.00 9.21 113 ALA A O 1
ATOM 921 N N . GLY A 1 116 ? 19.439 1.498 -0.522 1.00 7.91 114 GLY A N 1
ATOM 922 C CA . GLY A 1 116 ? 18.615 0.608 -1.322 1.00 7.62 114 GLY A CA 1
ATOM 923 C C . GLY A 1 116 ? 17.297 1.255 -1.671 1.00 7.29 114 GLY A C 1
ATOM 924 O O . GLY A 1 116 ? 16.900 2.272 -1.090 1.00 8.48 114 GLY A O 1
ATOM 925 N N . ALA A 1 117 ? 16.610 0.630 -2.629 1.00 8.69 115 ALA A N 1
ATOM 926 C CA . ALA A 1 117 ? 15.286 1.068 -3.067 1.00 7.61 115 ALA A CA 1
ATOM 927 C C . ALA A 1 117 ? 14.251 -0.013 -2.793 1.00 8.97 115 ALA A C 1
ATOM 928 O O . ALA A 1 117 ? 14.515 -1.204 -2.994 1.00 9.37 115 ALA A O 1
ATOM 930 N N A SER A 1 118 ? 13.091 0.396 -2.265 0.67 9.00 116 SER A N 1
ATOM 931 N N B SER A 1 118 ? 13.071 0.410 -2.335 0.33 9.07 116 SER A N 1
ATOM 932 C CA A SER A 1 118 ? 11.939 -0.491 -2.046 0.67 10.07 116 SER A CA 1
ATOM 933 C CA B SER A 1 118 ? 11.927 -0.484 -2.127 0.33 10.02 116 SER A CA 1
ATOM 934 C C A SER A 1 118 ? 12.326 -1.547 -1.019 0.67 8.79 116 SER A C 1
ATOM 935 C C B SER A 1 118 ? 12.300 -1.497 -1.054 0.33 8.84 116 SER A C 1
ATOM 936 O O A SER A 1 118 ? 12.766 -1.174 0.083 0.67 9.29 116 SER A O 1
ATOM 937 O O B SER A 1 118 ? 12.705 -1.081 0.046 0.33 9.32 116 SER A O 1
ATOM 942 N N A MET A 1 119 ? 12.199 -2.842 -1.320 0.67 9.51 117 MET A N 1
ATOM 943 N N B MET A 1 119 ? 12.199 -2.801 -1.311 0.33 9.48 117 MET A N 1
ATOM 944 C CA A MET A 1 119 ? 12.682 -3.871 -0.401 0.67 9.08 117 MET A CA 1
ATOM 945 C CA B MET A 1 119 ? 12.654 -3.784 -0.334 0.33 9.13 117 MET A CA 1
ATOM 946 C C A MET A 1 119 ? 14.128 -3.619 0.001 0.67 8.52 117 MET A C 1
ATOM 947 C C B MET A 1 119 ? 14.122 -3.578 0.025 0.33 8.57 117 MET A C 1
ATOM 948 O O A MET A 1 119 ? 14.522 -3.897 1.141 0.67 8.42 117 MET A O 1
ATOM 949 O O B MET A 1 119 ? 14.532 -3.870 1.155 0.33 8.41 117 MET A O 1
ATOM 958 N N . GLY A 1 120 ? 14.922 -3.055 -0.906 1.00 7.54 118 GLY A N 1
ATOM 959 C CA . GLY A 1 120 ? 16.305 -2.735 -0.591 1.00 9.20 118 GLY A CA 1
ATOM 960 C C . GLY A 1 120 ? 16.448 -1.563 0.363 1.00 7.54 118 GLY A C 1
ATOM 961 O O . GLY A 1 120 ? 17.394 -1.523 1.154 1.00 8.32 118 GLY A O 1
ATOM 962 N N . GLY A 1 121 ? 15.516 -0.609 0.322 1.00 8.23 119 GLY A N 1
ATOM 963 C CA . GLY A 1 121 ? 15.537 0.469 1.308 1.00 8.96 119 GLY A CA 1
ATOM 964 C C . GLY A 1 121 ? 15.110 -0.007 2.683 1.00 8.60 119 GLY A C 1
ATOM 965 O O . GLY A 1 121 ? 15.672 0.409 3.701 1.00 8.82 119 GLY A O 1
ATOM 966 N N . MET A 1 122 ? 14.149 -0.931 2.726 1.00 8.45 120 MET A N 1
ATOM 967 C CA . MET A 1 122 ? 13.804 -1.616 3.972 1.00 8.07 120 MET A CA 1
ATOM 968 C C . MET A 1 122 ? 15.030 -2.337 4.520 1.00 8.62 120 MET A C 1
ATOM 969 O O . MET A 1 122 ? 15.320 -2.276 5.722 1.00 8.82 120 MET A O 1
ATOM 974 N N . THR A 1 123 ? 15.780 -2.998 3.630 1.00 7.47 121 THR A N 1
ATOM 975 C CA . THR A 1 123 ? 16.999 -3.700 4.028 1.00 9.04 121 THR A CA 1
ATOM 976 C C . THR A 1 123 ? 17.987 -2.732 4.661 1.00 8.15 121 THR A C 1
ATOM 977 O O . THR A 1 123 ? 18.542 -3.005 5.737 1.00 8.25 121 THR A O 1
ATOM 981 N N . ALA A 1 124 ? 18.199 -1.580 4.013 1.00 7.95 122 ALA A N 1
ATOM 982 C CA . ALA A 1 124 ? 19.136 -0.581 4.527 1.00 9.26 122 ALA A CA 1
ATOM 983 C C . ALA A 1 124 ? 18.749 -0.094 5.918 1.00 7.65 122 ALA A C 1
ATOM 984 O O . ALA A 1 124 ? 19.616 0.039 6.797 1.00 8.27 122 ALA A O 1
ATOM 986 N N . LEU A 1 125 ? 17.454 0.166 6.151 1.00 8.50 123 LEU A N 1
ATOM 987 C CA . LEU A 1 125 ? 17.037 0.659 7.464 1.00 8.22 123 LEU A CA 1
ATOM 988 C C . LEU A 1 125 ? 17.204 -0.408 8.533 1.00 9.23 123 LEU A C 1
ATOM 989 O O . LEU A 1 125 ? 17.669 -0.114 9.644 1.00 9.97 123 LEU A O 1
ATOM 994 N N . GLY A 1 126 ? 16.841 -1.651 8.225 1.00 9.10 124 GLY A N 1
ATOM 995 C CA . GLY A 1 126 ? 17.049 -2.716 9.195 1.00 8.46 124 GLY A CA 1
ATOM 996 C C . GLY A 1 126 ? 18.517 -2.907 9.534 1.00 8.76 124 GLY A C 1
ATOM 997 O O . GLY A 1 126 ? 18.887 -3.081 10.701 1.00 9.26 124 GLY A O 1
ATOM 998 N N . ILE A 1 127 ? 19.389 -2.854 8.527 1.00 8.60 125 ILE 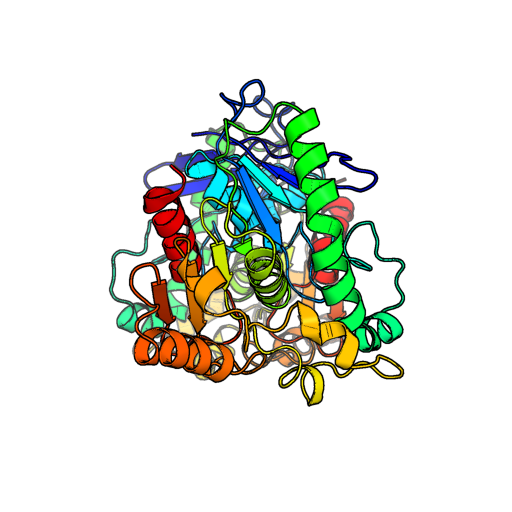A N 1
ATOM 999 C CA . ILE A 1 127 ? 20.825 -2.927 8.788 1.00 8.69 125 ILE A CA 1
ATOM 1000 C C . ILE A 1 127 ? 21.254 -1.788 9.707 1.00 9.60 125 ILE A C 1
ATOM 1001 O O . ILE A 1 127 ? 22.039 -1.980 10.643 1.00 10.11 125 ILE A O 1
ATOM 1006 N N . MET A 1 128 ? 20.738 -0.586 9.459 1.00 9.38 126 MET A N 1
ATOM 1007 C CA . MET A 1 128 ? 21.159 0.564 10.250 1.00 8.78 126 MET A CA 1
ATOM 1008 C C . MET A 1 128 ? 20.844 0.402 11.733 1.00 9.25 126 MET A C 1
ATOM 1009 O O . MET A 1 128 ? 21.647 0.820 12.582 1.00 10.42 126 MET A O 1
ATOM 1014 N N . THR A 1 129 ? 19.717 -0.243 12.062 1.00 9.04 127 THR A N 1
ATOM 1015 C CA . THR A 1 129 ? 19.392 -0.459 13.473 1.00 10.08 127 THR A CA 1
ATOM 1016 C C . THR A 1 129 ? 20.465 -1.267 14.190 1.00 11.02 127 THR A C 1
ATOM 1017 O O . THR A 1 129 ? 20.637 -1.109 15.401 1.00 12.18 127 THR A O 1
ATOM 1021 N N . HIS A 1 130 ? 21.186 -2.139 13.472 1.00 10.19 128 HIS A N 1
ATOM 1022 C CA . HIS A 1 130 ? 22.217 -2.995 14.055 1.00 10.88 128 HIS A CA 1
ATOM 1023 C C . HIS A 1 130 ? 23.635 -2.482 13.815 1.00 10.98 128 HIS A C 1
ATOM 1024 O O . HIS A 1 130 ? 24.580 -3.018 14.410 1.00 11.82 128 HIS A O 1
ATOM 1031 N N . HIS A 1 131 ? 23.805 -1.457 12.976 1.00 10.82 129 HIS A N 1
ATOM 1032 C CA . HIS A 1 131 ? 25.135 -0.985 12.570 1.00 11.73 129 HIS A CA 1
ATOM 1033 C C . HIS A 1 131 ? 25.170 0.533 12.478 1.00 13.84 129 HIS A C 1
ATOM 1034 O O . HIS A 1 131 ? 25.440 1.105 11.418 1.00 13.18 129 HIS A O 1
ATOM 1041 N N . PRO A 1 132 ? 24.934 1.231 13.587 1.00 13.50 130 PRO A N 1
ATOM 1042 C CA . PRO A 1 132 ? 25.060 2.694 13.538 1.00 16.18 130 PRO A CA 1
ATOM 1043 C C . PRO A 1 132 ? 26.495 3.193 13.385 1.00 14.65 130 PRO A C 1
ATOM 1044 O O . PRO A 1 132 ? 26.703 4.414 13.363 1.00 18.96 130 PRO A O 1
ATOM 1048 N N . GLU A 1 133 ? 27.492 2.306 13.271 1.00 14.48 131 GLU A N 1
ATOM 1049 C CA . GLU A 1 133 ? 28.857 2.705 12.934 1.00 17.79 131 GLU A CA 1
ATOM 1050 C C . GLU A 1 133 ? 29.037 2.989 11.443 1.00 14.44 131 GLU A C 1
ATOM 1051 O O . GLU A 1 133 ? 30.115 3.450 11.042 1.00 15.01 131 GLU A O 1
ATOM 1057 N N . LEU A 1 134 ? 28.029 2.711 10.616 1.00 12.41 132 LEU A N 1
ATOM 1058 C CA . LEU A 1 134 ? 28.116 3.006 9.187 1.00 10.29 132 LEU A CA 1
ATOM 1059 C C . LEU A 1 134 ? 28.287 4.505 8.965 1.00 11.48 132 LEU A C 1
ATOM 1060 O O . LEU A 1 134 ? 27.892 5.325 9.792 1.00 12.67 132 LEU A O 1
ATOM 1065 N N . ASN A 1 135 ? 28.879 4.873 7.830 1.00 10.42 133 ASN A N 1
ATOM 1066 C CA . ASN A 1 135 ? 29.068 6.292 7.534 1.00 10.05 133 ASN A CA 1
ATOM 1067 C C . ASN A 1 135 ? 27.734 7.013 7.334 1.00 10.86 133 ASN A C 1
ATOM 1068 O O . ASN A 1 135 ? 27.539 8.132 7.834 1.00 10.84 133 ASN A O 1
ATOM 1073 N N . SER A 1 136 ? 26.819 6.399 6.594 1.00 10.27 134 SER A N 1
ATOM 1074 C CA . SER A 1 136 ? 25.565 7.032 6.193 1.00 9.33 134 SER A CA 1
ATOM 1075 C C . SER A 1 136 ? 24.698 5.979 5.518 1.00 8.59 134 SER A C 1
ATOM 1076 O O . SER A 1 136 ? 25.189 4.910 5.133 1.00 8.92 134 SER A O 1
ATOM 1079 N N . VAL A 1 137 ? 23.402 6.278 5.412 1.00 8.81 135 VAL A N 1
ATOM 1080 C CA . VAL A 1 137 ? 22.412 5.311 4.943 1.00 8.01 135 VAL A CA 1
ATOM 1081 C C . VAL A 1 137 ? 21.398 6.037 4.075 1.00 7.96 135 VAL A C 1
ATOM 1082 O O . VAL A 1 137 ? 21.032 7.180 4.368 1.00 8.63 135 VAL A O 1
ATOM 1086 N N . ALA A 1 138 ? 20.926 5.365 3.018 1.00 8.41 136 ALA A N 1
ATOM 1087 C CA . ALA A 1 138 ? 19.847 5.895 2.181 1.00 9.10 136 ALA A CA 1
ATOM 1088 C C . ALA A 1 138 ? 18.757 4.858 1.945 1.00 9.50 136 ALA A C 1
ATOM 1089 O O . ALA A 1 138 ? 19.042 3.700 1.620 1.00 9.58 136 ALA A O 1
ATOM 1091 N N . CYS A 1 139 ? 17.505 5.285 2.103 1.00 8.39 137 CYS A N 1
ATOM 1092 C CA . CYS A 1 139 ? 16.336 4.448 1.850 1.00 8.82 137 CYS A CA 1
ATOM 1093 C C . CYS A 1 139 ? 15.422 5.186 0.885 1.00 8.07 137 CYS A C 1
ATOM 1094 O O . CYS A 1 139 ? 14.933 6.277 1.207 1.00 8.93 137 CYS A O 1
ATOM 1097 N N . LEU A 1 140 ? 15.223 4.614 -0.304 1.00 7.75 138 LEU A N 1
ATOM 1098 C CA . LEU A 1 140 ? 14.375 5.190 -1.347 1.00 7.88 138 LEU A CA 1
ATOM 1099 C C . LEU A 1 140 ? 13.116 4.349 -1.505 1.00 7.83 138 LEU A C 1
ATOM 1100 O O . LEU A 1 140 ? 13.195 3.136 -1.711 1.00 9.20 138 LEU A O 1
ATOM 1105 N N . MET A 1 141 ? 11.967 5.010 -1.423 1.00 8.21 139 MET A N 1
ATOM 1106 C CA . MET A 1 141 ? 10.626 4.423 -1.517 1.00 8.13 139 MET A CA 1
ATOM 1107 C C . MET A 1 141 ? 10.515 3.121 -0.730 1.00 8.66 139 MET A C 1
ATOM 1108 O O . MET A 1 141 ? 10.036 2.091 -1.231 1.00 9.16 139 MET A O 1
ATOM 1113 N N . GLY A 1 142 ? 10.939 3.191 0.529 1.00 8.99 140 GLY A N 1
ATOM 1114 C CA . GLY A 1 142 ? 10.918 2.055 1.434 1.00 8.56 140 GLY A CA 1
ATOM 1115 C C . GLY A 1 142 ? 10.147 2.314 2.711 1.00 9.69 140 GLY A C 1
ATOM 1116 O O . GLY A 1 142 ? 9.267 3.175 2.763 1.00 9.80 140 GLY A O 1
ATOM 1117 N N . SER A 1 143 ? 10.483 1.566 3.755 1.00 9.04 141 SER A N 1
ATOM 1118 C CA . SER A 1 143 ? 9.819 1.651 5.052 1.00 8.81 141 SER A CA 1
ATOM 1119 C C . SER A 1 143 ? 10.730 1.005 6.083 1.00 8.86 141 SER A C 1
ATOM 1120 O O . SER A 1 143 ? 11.534 0.131 5.756 1.00 9.21 141 SER A O 1
ATOM 1123 N N . GLY A 1 144 ? 10.559 1.410 7.337 1.00 8.90 142 GLY A N 1
ATOM 1124 C CA . GLY A 1 144 ? 11.184 0.701 8.445 1.00 9.42 142 GLY A CA 1
ATOM 1125 C C . GLY A 1 144 ? 10.186 -0.001 9.349 1.00 10.12 142 GLY A C 1
ATOM 1126 O O . GLY A 1 144 ? 10.581 -0.622 10.348 1.00 10.08 142 GLY A O 1
ATOM 1127 N N . TYR A 1 145 ? 8.897 0.095 9.014 1.00 9.79 143 TYR A N 1
ATOM 1128 C CA . TYR A 1 145 ? 7.819 -0.380 9.883 1.00 10.57 143 TYR A CA 1
ATOM 1129 C C . TYR A 1 145 ? 7.375 -1.776 9.448 1.00 11.06 143 TYR A C 1
ATOM 1130 O O . TYR A 1 145 ? 6.262 -1.996 8.964 1.00 10.72 143 TYR A O 1
ATOM 1139 N N . PHE A 1 146 ? 8.266 -2.742 9.673 1.00 9.99 144 PHE A N 1
ATOM 1140 C CA . PHE A 1 146 ? 8.089 -4.072 9.085 1.00 10.66 144 PHE A CA 1
ATOM 1141 C C . PHE A 1 146 ? 6.907 -4.817 9.699 1.00 11.38 144 PHE A C 1
ATOM 1142 O O . PHE A 1 146 ? 6.177 -5.534 8.988 1.00 11.45 144 PHE A O 1
ATOM 1150 N N . ARG A 1 147 ? 6.717 -4.706 11.015 1.00 11.39 145 ARG A N 1
ATOM 1151 C CA . ARG A 1 147 ? 5.617 -5.426 11.648 1.00 11.80 145 ARG A CA 1
ATOM 1152 C C . ARG A 1 147 ? 4.283 -4.984 11.059 1.00 12.32 145 ARG A C 1
ATOM 1153 O O . ARG A 1 147 ? 3.438 -5.817 10.718 1.00 14.30 145 ARG A O 1
ATOM 1161 N N A SER A 1 148 ? 4.100 -3.668 10.919 0.52 11.59 146 SER A N 1
ATOM 1162 N N B SER A 1 148 ? 4.081 -3.673 10.906 0.48 11.59 146 SER A N 1
ATOM 1163 C CA A SER A 1 148 ? 2.872 -3.099 10.374 0.52 12.47 146 SER A CA 1
ATOM 1164 C CA B SER A 1 148 ? 2.812 -3.185 10.370 0.48 12.43 146 SER A CA 1
ATOM 1165 C C A SER A 1 148 ? 2.698 -3.462 8.905 0.52 11.03 146 SER A C 1
ATOM 1166 C C B SER A 1 148 ? 2.680 -3.487 8.879 0.48 11.03 146 SER A C 1
ATOM 1167 O O A SER A 1 148 ? 1.653 -3.990 8.497 0.52 11.16 146 SER A O 1
ATOM 1168 O O B SER A 1 148 ? 1.644 -3.998 8.428 0.48 11.12 146 SER A O 1
ATOM 1173 N N . LEU A 1 149 ? 3.715 -3.174 8.096 1.00 9.56 147 LEU A N 1
ATOM 1174 C CA . LEU A 1 149 ? 3.583 -3.276 6.645 1.00 9.91 147 LEU A CA 1
ATOM 1175 C C . LEU A 1 149 ? 3.440 -4.719 6.185 1.00 9.21 147 LEU A C 1
ATOM 1176 O O . LEU A 1 149 ? 2.741 -4.979 5.196 1.00 10.49 147 LEU A O 1
ATOM 1181 N N . SER A 1 150 ? 4.034 -5.676 6.911 1.00 9.31 148 SER A N 1
ATOM 1182 C CA . SER A 1 150 ? 3.940 -7.087 6.554 1.00 10.61 148 SER A CA 1
ATOM 1183 C C . SER A 1 150 ? 2.535 -7.645 6.698 1.00 10.07 148 SER A C 1
ATOM 1184 O O . SER A 1 150 ? 2.289 -8.766 6.252 1.00 10.96 148 SER A O 1
ATOM 1187 N N . GLN A 1 151 ? 1.611 -6.905 7.301 1.00 9.62 149 GLN A N 1
ATOM 1188 C CA . GLN A 1 151 ? 0.239 -7.378 7.401 1.00 10.03 149 GLN A CA 1
ATOM 1189 C C . GLN A 1 151 ? -0.533 -7.215 6.102 1.00 10.01 149 GLN A C 1
ATOM 1190 O O . GLN A 1 151 ? -1.561 -7.884 5.940 1.00 12.79 149 GLN A O 1
ATOM 1196 N N . THR A 1 152 ? -0.067 -6.350 5.184 1.00 9.43 150 THR A N 1
ATOM 1197 C CA . THR A 1 152 ? -0.822 -6.015 3.970 1.00 9.72 150 THR A CA 1
ATOM 1198 C C . THR A 1 152 ? -0.014 -6.120 2.682 1.00 9.91 150 THR A C 1
ATOM 1199 O O . THR A 1 152 ? -0.581 -6.495 1.642 1.00 9.67 150 THR A O 1
ATOM 1203 N N . LEU A 1 153 ? 1.267 -5.738 2.701 1.00 8.71 151 LEU A N 1
ATOM 1204 C CA . LEU A 1 153 ? 2.116 -5.747 1.516 1.00 8.48 151 LEU A CA 1
ATOM 1205 C C . LEU A 1 153 ? 2.796 -7.109 1.403 1.00 9.28 151 LEU A C 1
ATOM 1206 O O . LEU A 1 153 ? 3.570 -7.490 2.288 1.00 9.31 151 LEU A O 1
ATOM 1211 N N . PHE A 1 154 ? 2.524 -7.840 0.320 1.00 8.96 152 PHE A N 1
ATOM 1212 C CA . PHE A 1 154 ? 3.057 -9.184 0.102 1.00 9.07 152 PHE A CA 1
ATOM 1213 C C . PHE A 1 154 ? 3.076 -10.020 1.390 1.00 9.80 152 PHE A C 1
ATOM 1214 O O . PHE A 1 154 ? 4.141 -10.514 1.780 1.00 9.72 152 PHE A O 1
ATOM 1222 N N . PRO A 1 155 ? 1.945 -10.183 2.081 1.00 9.80 153 PRO A N 1
ATOM 1223 C CA . PRO A 1 155 ? 2.006 -10.945 3.341 1.00 9.95 153 PRO A CA 1
ATOM 1224 C C . PRO A 1 155 ? 2.520 -12.362 3.098 1.00 10.62 153 PRO A C 1
ATOM 1225 O O . PRO A 1 155 ? 2.216 -12.986 2.081 1.00 10.83 153 PRO A O 1
ATOM 1229 N N . SER A 1 156 ? 3.339 -12.858 4.027 1.00 10.58 154 SER A N 1
ATOM 1230 C CA . SER A 1 156 ? 3.993 -14.160 3.872 1.00 11.05 154 SER A CA 1
ATOM 1231 C C . SER A 1 156 ? 3.317 -15.195 4.757 1.00 11.92 154 SER A C 1
ATOM 1232 O O . SER A 1 156 ? 3.393 -15.074 5.993 1.00 13.14 154 SER A O 1
ATOM 1235 N N . PRO A 1 157 ? 2.690 -16.232 4.201 1.00 12.20 155 PRO A N 1
ATOM 1236 C CA . PRO A 1 157 ? 2.077 -17.269 5.043 1.00 14.45 155 PRO A CA 1
ATOM 1237 C C . PRO A 1 157 ? 3.144 -18.070 5.776 1.00 15.78 155 PRO A C 1
ATOM 1238 O O . PRO A 1 157 ? 4.294 -18.161 5.346 1.00 16.68 155 PRO A O 1
ATOM 1242 N N . ASP A 1 158 ? 2.750 -18.650 6.909 1.00 19.68 156 ASP A N 1
ATOM 1243 C CA . ASP A 1 158 ? 3.664 -19.489 7.702 1.00 19.96 156 ASP A CA 1
ATOM 1244 C C . ASP A 1 158 ? 4.980 -18.781 8.040 1.00 22.05 156 ASP A C 1
ATOM 1245 O O . ASP A 1 158 ? 6.048 -19.393 8.075 1.00 26.06 156 ASP A O 1
ATOM 1250 N N . PHE A 1 159 ? 4.909 -17.476 8.279 1.00 19.61 157 PHE A N 1
ATOM 1251 C CA . PHE A 1 159 ? 6.049 -16.682 8.721 1.00 19.07 157 PHE A CA 1
ATOM 1252 C C . PHE A 1 159 ? 5.605 -15.948 9.973 1.00 18.38 157 PHE A C 1
ATOM 1253 O O . PHE A 1 159 ? 4.547 -15.311 9.971 1.00 20.94 157 PHE A O 1
ATOM 1261 N N . ASP A 1 160 ? 6.390 -16.054 11.042 1.00 17.22 158 ASP A N 1
ATOM 1262 C CA . ASP A 1 160 ? 6.036 -15.432 12.311 1.00 20.36 158 ASP A CA 1
ATOM 1263 C C . ASP A 1 160 ? 6.496 -13.980 12.283 1.00 17.54 158 ASP A C 1
ATOM 1264 O O . ASP A 1 160 ? 7.698 -13.713 12.196 1.00 17.41 158 ASP A O 1
ATOM 1269 N N . VAL A 1 161 ? 5.545 -13.046 12.375 1.00 15.46 159 VAL A N 1
ATOM 1270 C CA . VAL A 1 161 ? 5.868 -11.620 12.355 1.00 16.82 159 VAL A CA 1
ATOM 1271 C C . VAL A 1 161 ? 6.834 -11.246 13.474 1.00 14.25 159 VAL A C 1
ATOM 1272 O O . VAL A 1 161 ? 7.574 -10.266 13.342 1.00 13.69 159 VAL A O 1
ATOM 1276 N N . ASP A 1 162 ? 6.869 -12.019 14.566 1.00 16.14 160 ASP A N 1
ATOM 1277 C CA . ASP A 1 162 ? 7.808 -11.734 15.648 1.00 14.79 160 ASP A CA 1
ATOM 1278 C C . ASP A 1 162 ? 9.257 -11.818 15.194 1.00 14.03 160 ASP A C 1
ATOM 1279 O O . ASP A 1 162 ? 10.130 -11.225 15.835 1.00 14.69 160 ASP A O 1
ATOM 1284 N N . SER A 1 163 ? 9.523 -12.506 14.078 1.00 14.99 161 SER A N 1
ATOM 1285 C CA . SER A 1 163 ? 10.868 -12.555 13.508 1.00 14.99 161 SER A CA 1
ATOM 1286 C C . SER A 1 163 ? 11.355 -11.190 13.068 1.00 17.13 161 SER A C 1
ATOM 1287 O O . SER A 1 163 ? 12.561 -11.009 12.851 1.00 18.90 161 SER A O 1
ATOM 1290 N N . LEU A 1 164 ? 10.453 -10.230 12.912 1.00 13.36 162 LEU A N 1
ATOM 1291 C CA . LEU A 1 164 ? 10.822 -8.893 12.483 1.00 11.84 162 LEU A CA 1
ATOM 1292 C C . LEU A 1 164 ? 11.071 -7.953 13.656 1.00 13.71 162 LEU A C 1
ATOM 1293 O O . LEU A 1 164 ? 11.504 -6.812 13.433 1.00 14.55 162 LEU A O 1
ATOM 1298 N N . ASN A 1 165 ? 10.829 -8.417 14.889 1.00 14.75 163 ASN A N 1
ATOM 1299 C CA . ASN A 1 165 ? 10.900 -7.543 16.064 1.00 16.04 163 ASN A CA 1
ATOM 1300 C C . ASN A 1 165 ? 12.256 -6.866 16.200 1.00 17.57 163 ASN A C 1
ATOM 1301 O O . ASN A 1 165 ? 12.328 -5.670 16.500 1.00 19.51 163 ASN A O 1
ATOM 1306 N N . GLU A 1 166 ? 13.345 -7.603 15.994 1.00 14.17 164 GLU A N 1
ATOM 1307 C CA . GLU A 1 166 ? 14.641 -6.979 16.242 1.00 15.60 164 GLU A CA 1
ATOM 1308 C C . GLU A 1 166 ? 15.027 -5.945 15.196 1.00 14.63 164 GLU A C 1
ATOM 1309 O O . GLU A 1 166 ? 15.937 -5.149 15.453 1.00 14.46 164 GLU A O 1
ATOM 1315 N N . TRP A 1 167 ? 14.340 -5.917 14.055 1.00 11.93 165 TRP A N 1
ATOM 1316 C CA . TRP A 1 167 ? 14.710 -5.089 12.918 1.00 11.37 165 TRP A CA 1
ATOM 1317 C C . TRP A 1 167 ? 13.803 -3.885 12.725 1.00 11.76 165 TRP A C 1
ATOM 1318 O O . TRP A 1 167 ? 14.251 -2.869 12.180 1.00 11.69 165 TRP A O 1
ATOM 1329 N N . ASP A 1 168 ? 12.539 -3.996 13.137 1.00 12.60 166 ASP A N 1
ATOM 1330 C CA . ASP A 1 168 ? 11.578 -2.914 12.988 1.00 11.84 166 ASP A CA 1
ATOM 1331 C C . ASP A 1 168 ? 12.120 -1.657 13.662 1.00 9.59 166 ASP A C 1
ATOM 1332 O O . ASP A 1 168 ? 12.702 -1.712 14.750 1.00 12.55 166 ASP A O 1
ATOM 1337 N N . VAL A 1 169 ? 11.950 -0.510 13.002 1.00 9.99 167 VAL A N 1
ATOM 1338 C CA . VAL A 1 169 ? 12.610 0.705 13.476 1.00 10.78 167 VAL A CA 1
ATOM 1339 C C . VAL A 1 169 ? 11.910 1.372 14.646 1.00 13.00 167 VAL A C 1
ATOM 1340 O O . VAL A 1 169 ? 12.460 2.333 15.202 1.00 14.47 167 VAL A O 1
ATOM 1344 N N . SER A 1 170 ? 10.736 0.885 15.058 1.00 13.04 168 SER A N 1
ATOM 1345 C CA . SER A 1 170 ? 9.946 1.570 16.086 1.00 14.91 168 SER A CA 1
ATOM 1346 C C . SER A 1 170 ? 10.712 1.772 17.395 1.00 14.89 168 SER A C 1
ATOM 1347 O O . SER A 1 170 ? 10.610 2.837 18.014 1.00 18.60 168 SER A O 1
ATOM 1350 N N . HIS A 1 171 ? 11.455 0.767 17.857 1.00 14.45 169 HIS A N 1
ATOM 1351 C CA . HIS A 1 171 ? 12.245 0.886 19.079 1.00 18.41 169 HIS A CA 1
ATOM 1352 C C . HIS A 1 171 ? 13.724 1.094 18.785 1.00 16.01 169 HIS A C 1
ATOM 1353 O O . HIS A 1 171 ? 14.589 0.732 19.602 1.00 17.87 169 HIS A O 1
ATOM 1360 N N . GLN A 1 172 ? 14.025 1.686 17.626 1.00 13.45 170 GLN A N 1
ATOM 1361 C CA . GLN A 1 172 ? 15.406 1.845 17.197 1.00 12.43 170 GLN A CA 1
ATOM 1362 C C . GLN A 1 172 ? 15.651 3.235 16.608 1.00 11.26 170 GLN A C 1
ATOM 1363 O O . GLN A 1 172 ? 16.656 3.430 15.925 1.00 12.42 170 GLN A O 1
ATOM 1369 N N . LEU A 1 173 ? 14.784 4.216 16.894 1.00 12.02 171 LEU A N 1
ATOM 1370 C CA . LEU A 1 173 ? 14.906 5.527 16.250 1.00 12.82 171 LEU A CA 1
ATOM 1371 C C . LEU A 1 173 ? 16.221 6.237 16.569 1.00 12.66 171 LEU A C 1
ATOM 1372 O O . LEU A 1 173 ? 16.729 6.981 15.724 1.00 11.99 171 LEU A O 1
ATOM 1377 N N . ALA A 1 174 ? 16.764 6.071 17.784 1.00 12.70 172 ALA A N 1
ATOM 1378 C CA . ALA A 1 174 ? 18.031 6.735 18.104 1.00 11.90 172 ALA A CA 1
ATOM 1379 C C . ALA A 1 174 ? 19.187 6.189 17.267 1.00 12.17 172 ALA A C 1
ATOM 1380 O O . ALA A 1 174 ? 20.144 6.919 16.976 1.00 13.18 172 ALA A O 1
ATOM 1382 N N . SER A 1 175 ? 19.121 4.919 16.847 1.00 11.53 173 SER A N 1
ATOM 1383 C CA . SER A 1 175 ? 20.141 4.402 15.939 1.00 13.14 173 SER A CA 1
ATOM 1384 C C . SER A 1 175 ? 20.011 5.009 14.549 1.00 11.42 173 SER A C 1
ATOM 1385 O O . SER A 1 175 ? 21.017 5.292 13.889 1.00 14.01 173 SER A O 1
ATOM 1388 N N . LEU A 1 176 ? 18.779 5.221 14.082 1.00 11.59 174 LEU A N 1
ATOM 1389 C CA . LEU A 1 176 ? 18.590 5.888 12.798 1.00 11.25 174 LEU A CA 1
ATOM 1390 C C . LEU A 1 176 ? 19.033 7.346 12.845 1.00 11.41 174 LEU A C 1
ATOM 1391 O O . LEU A 1 176 ? 19.363 7.915 11.796 1.00 12.30 174 LEU A O 1
ATOM 1396 N N . ALA A 1 177 ? 19.046 7.948 14.037 1.00 11.19 175 ALA A N 1
ATOM 1397 C CA . ALA A 1 177 ? 19.460 9.330 14.231 1.00 11.31 175 ALA A CA 1
ATOM 1398 C C . ALA A 1 177 ? 20.964 9.477 14.387 1.00 10.79 175 ALA A C 1
ATOM 1399 O O . ALA A 1 177 ? 21.465 10.611 14.383 1.00 13.25 175 ALA A O 1
ATOM 1401 N N . ARG A 1 178 ? 21.685 8.363 14.528 1.00 10.51 176 ARG A N 1
ATOM 1402 C CA . ARG A 1 178 ? 23.096 8.418 14.899 1.00 10.81 176 ARG A CA 1
ATOM 1403 C C . ARG A 1 178 ? 23.985 8.876 13.745 1.00 11.63 176 ARG A C 1
ATOM 1404 O O . ARG A 1 178 ? 25.068 9.418 13.981 1.00 12.94 176 ARG A O 1
ATOM 1412 N N A ARG A 1 179 ? 23.542 8.678 12.511 0.47 9.62 177 ARG A N 1
ATOM 1413 N N B ARG A 1 179 ? 23.559 8.662 12.507 0.53 9.61 177 ARG A N 1
ATOM 1414 C CA A ARG A 1 179 ? 24.334 8.928 11.318 0.47 10.07 177 ARG A CA 1
ATOM 1415 C CA B ARG A 1 179 ? 24.365 8.942 11.328 0.53 10.06 177 ARG A CA 1
ATOM 1416 C C A ARG A 1 179 ? 23.466 9.649 10.302 0.47 9.94 177 ARG A C 1
ATOM 1417 C C B ARG A 1 179 ? 23.481 9.597 10.279 0.53 9.94 177 ARG A C 1
ATOM 1418 O O A ARG A 1 179 ? 22.235 9.637 10.409 0.47 9.90 177 ARG A O 1
ATOM 1419 O O B ARG A 1 179 ? 22.251 9.488 10.341 0.53 9.88 177 ARG A O 1
ATOM 1434 N N . PRO A 1 180 ? 24.076 10.284 9.302 1.00 9.58 178 PRO A N 1
ATOM 1435 C CA . PRO A 1 180 ? 23.278 10.864 8.211 1.00 8.86 178 PRO A CA 1
ATOM 1436 C C . PRO A 1 180 ? 22.397 9.815 7.542 1.00 8.38 178 PRO A C 1
ATOM 1437 O O . PRO A 1 180 ? 22.845 8.710 7.208 1.00 9.02 178 PRO A O 1
ATOM 1441 N N . LEU A 1 181 ? 21.124 10.157 7.378 1.00 8.31 179 LEU A N 1
ATOM 1442 C CA . LEU A 1 181 ? 20.129 9.263 6.805 1.00 8.98 179 LEU A CA 1
ATOM 1443 C C . LEU A 1 181 ? 19.361 10.021 5.738 1.00 9.02 179 LEU A C 1
ATOM 1444 O O . LEU A 1 181 ? 18.825 11.098 6.013 1.00 9.74 179 LEU A O 1
ATOM 1449 N N . LEU A 1 182 ? 19.288 9.454 4.531 1.00 7.89 180 LEU A N 1
ATOM 1450 C CA . LEU A 1 182 ? 18.446 9.987 3.465 1.00 8.33 180 LEU A CA 1
ATOM 1451 C C . LEU A 1 182 ? 17.185 9.134 3.364 1.00 8.54 180 LEU A C 1
ATOM 1452 O O . LEU A 1 182 ? 17.276 7.908 3.199 1.00 8.57 180 LEU A O 1
ATOM 1457 N N . LEU A 1 183 ? 16.019 9.771 3.465 1.00 7.72 181 LEU A N 1
ATOM 1458 C CA . LEU A 1 183 ? 14.746 9.141 3.126 1.00 7.60 181 LEU A CA 1
ATOM 1459 C C . LEU A 1 183 ? 14.193 9.853 1.902 1.00 9.38 181 LEU A C 1
ATOM 1460 O O . LEU A 1 183 ? 14.012 11.072 1.922 1.00 10.94 181 LEU A O 1
ATOM 1465 N N . TRP A 1 184 ? 13.929 9.104 0.845 1.00 9.14 182 TRP A N 1
ATOM 1466 C CA . TRP A 1 184 ? 13.332 9.649 -0.370 1.00 8.93 182 TRP A CA 1
ATOM 1467 C C . TRP A 1 184 ? 12.045 8.896 -0.647 1.00 8.38 182 TRP A C 1
ATOM 1468 O O . TRP A 1 184 ? 11.991 7.681 -0.458 1.00 8.96 182 TRP A O 1
ATOM 1479 N N . HIS A 1 185 ? 11.017 9.598 -1.117 1.00 8.21 183 HIS A N 1
ATOM 1480 C CA . HIS A 1 185 ? 9.773 8.916 -1.479 1.00 8.46 183 HIS A CA 1
ATOM 1481 C C . HIS A 1 185 ? 8.996 9.771 -2.473 1.00 8.45 183 HIS A C 1
ATOM 1482 O O . HIS A 1 185 ? 8.981 11.009 -2.365 1.00 9.61 183 HIS A O 1
ATOM 1489 N N . GLY A 1 186 ? 8.383 9.120 -3.459 1.00 8.48 184 GLY A N 1
ATOM 1490 C CA . GLY A 1 186 ? 7.427 9.819 -4.309 1.00 8.94 184 GLY A CA 1
ATOM 1491 C C . GLY A 1 186 ? 6.106 9.956 -3.568 1.00 9.08 184 GLY A C 1
ATOM 1492 O O . GLY A 1 186 ? 5.639 9.012 -2.928 1.00 9.74 184 GLY A O 1
ATOM 1493 N N . ASP A 1 187 ? 5.502 11.144 -3.652 1.00 9.59 185 ASP A N 1
ATOM 1494 C CA . ASP A 1 187 ? 4.317 11.377 -2.828 1.00 10.97 185 ASP A CA 1
ATOM 1495 C C . ASP A 1 187 ? 3.057 10.731 -3.382 1.00 10.97 185 ASP A C 1
ATOM 1496 O O . ASP A 1 187 ? 1.997 10.840 -2.752 1.00 11.59 185 ASP A O 1
ATOM 1501 N N . ALA A 1 188 ? 3.149 10.050 -4.531 1.00 9.87 186 ALA A N 1
ATOM 1502 C CA . ALA A 1 188 ? 2.028 9.347 -5.147 1.00 10.01 186 ALA A CA 1
ATOM 1503 C C . ALA A 1 188 ? 2.286 7.843 -5.235 1.00 9.64 186 ALA A C 1
ATOM 1504 O O . ALA A 1 188 ? 1.641 7.149 -6.033 1.00 10.77 186 ALA A O 1
ATOM 1506 N N . ASP A 1 189 ? 3.202 7.325 -4.421 1.00 9.06 187 ASP A N 1
ATOM 1507 C CA . ASP A 1 189 ? 3.543 5.908 -4.477 1.00 8.69 187 ASP A CA 1
ATOM 1508 C C . ASP A 1 189 ? 2.309 5.053 -4.188 1.00 9.15 187 ASP A C 1
ATOM 1509 O O . ASP A 1 189 ? 1.606 5.264 -3.192 1.00 9.92 187 ASP A O 1
ATOM 1514 N N . ASP A 1 190 ? 2.000 4.129 -5.102 1.00 8.98 188 ASP A N 1
ATOM 1515 C CA . ASP A 1 190 ? 0.842 3.248 -4.976 1.00 9.52 188 ASP A CA 1
ATOM 1516 C C . ASP A 1 190 ? 1.236 1.812 -4.628 1.00 10.58 188 ASP A C 1
ATOM 1517 O O . ASP A 1 190 ? 0.398 0.905 -4.738 1.00 11.18 188 ASP A O 1
ATOM 1522 N N . VAL A 1 191 ? 2.482 1.588 -4.218 1.00 9.41 189 VAL A N 1
ATOM 1523 C CA . VAL A 1 191 ? 2.978 0.270 -3.819 1.00 9.93 189 VAL A CA 1
ATOM 1524 C C . VAL A 1 191 ? 3.406 0.308 -2.357 1.00 9.77 189 VAL A C 1
ATOM 1525 O O . VAL A 1 191 ? 2.846 -0.410 -1.510 1.00 11.53 189 VAL A O 1
ATOM 1529 N N . VAL A 1 192 ? 4.401 1.132 -2.037 1.00 9.12 190 VAL A N 1
ATOM 1530 C CA . VAL A 1 192 ? 4.804 1.384 -0.655 1.00 9.62 190 VAL A CA 1
ATOM 1531 C C . VAL A 1 192 ? 4.200 2.730 -0.256 1.00 9.24 190 VAL A C 1
ATOM 1532 O O . VAL A 1 192 ? 4.618 3.764 -0.799 1.00 9.99 190 VAL A O 1
ATOM 1536 N N . PRO A 1 193 ? 3.201 2.767 0.621 1.00 9.57 191 PRO A N 1
ATOM 1537 C CA . PRO A 1 193 ? 2.519 4.032 0.921 1.00 10.40 191 PRO A CA 1
ATOM 1538 C C . PRO A 1 193 ? 3.501 5.098 1.376 1.00 8.82 191 PRO A C 1
ATOM 1539 O O . PRO A 1 193 ? 4.385 4.833 2.207 1.00 9.66 191 PRO A O 1
ATOM 1543 N N . PRO A 1 194 ? 3.383 6.318 0.838 1.00 9.50 192 PRO A N 1
ATOM 1544 C CA . PRO A 1 194 ? 4.236 7.431 1.303 1.00 10.42 192 PRO A CA 1
ATOM 1545 C C . PRO A 1 194 ? 4.193 7.639 2.809 1.00 9.34 192 PRO A C 1
ATOM 1546 O O . PRO A 1 194 ? 5.187 8.090 3.401 1.00 9.94 192 PRO A O 1
ATOM 1550 N N . GLU A 1 195 ? 3.077 7.289 3.452 1.00 9.19 193 GLU A N 1
ATOM 1551 C CA . GLU A 1 195 ? 2.982 7.423 4.900 1.00 9.46 193 GLU A CA 1
ATOM 1552 C C . GLU A 1 195 ? 4.045 6.606 5.634 1.00 9.81 193 GLU A C 1
ATOM 1553 O O . GLU A 1 195 ? 4.420 6.963 6.760 1.00 10.07 193 GLU A O 1
ATOM 1559 N N . GLU A 1 196 ? 4.563 5.523 5.038 1.00 9.57 194 GLU A N 1
ATOM 1560 C CA . GLU A 1 196 ? 5.657 4.804 5.699 1.00 10.74 194 GLU A CA 1
ATOM 1561 C C . GLU A 1 196 ? 6.816 5.747 5.999 1.00 10.27 194 GLU A C 1
ATOM 1562 O O . GLU A 1 196 ? 7.373 5.741 7.102 1.00 11.57 194 GLU A O 1
ATOM 1568 N N . THR A 1 197 ? 7.194 6.568 5.023 1.00 8.88 195 THR A N 1
ATOM 1569 C CA . THR A 1 197 ? 8.295 7.514 5.202 1.00 10.16 195 THR A CA 1
ATOM 1570 C C . THR A 1 197 ? 7.864 8.747 5.999 1.00 10.91 195 THR A C 1
ATOM 1571 O O . THR A 1 197 ? 8.619 9.232 6.855 1.00 11.47 195 THR A O 1
ATOM 1575 N N . PHE A 1 198 ? 6.652 9.259 5.764 1.00 10.51 196 PHE A N 1
ATOM 1576 C CA . PHE A 1 198 ? 6.186 10.411 6.536 1.00 11.58 196 PHE A CA 1
ATOM 1577 C C . PHE A 1 198 ? 6.123 10.097 8.024 1.00 10.16 196 PHE A C 1
ATOM 1578 O O . PHE A 1 198 ? 6.502 10.932 8.861 1.00 10.51 196 PHE A O 1
ATOM 1586 N N . ARG A 1 199 ? 5.663 8.897 8.374 1.00 10.57 197 ARG A N 1
ATOM 1587 C CA . ARG A 1 199 ? 5.542 8.534 9.782 1.00 11.98 197 ARG A CA 1
ATOM 1588 C C . ARG A 1 199 ? 6.915 8.516 10.441 1.00 9.71 197 ARG A C 1
ATOM 1589 O O . ARG A 1 199 ? 7.081 8.999 11.569 1.00 10.97 197 ARG A O 1
ATOM 1597 N N . LEU A 1 200 ? 7.921 7.992 9.727 1.00 9.28 198 LEU A N 1
ATOM 1598 C CA . LEU A 1 200 ? 9.280 7.938 10.260 1.00 9.28 198 LEU A CA 1
ATOM 1599 C C . LEU A 1 200 ? 9.870 9.342 10.393 1.00 9.58 198 LEU A C 1
ATOM 1600 O O . LEU A 1 200 ? 10.464 9.680 11.423 1.00 9.85 198 LEU A O 1
ATOM 1605 N N . GLU A 1 201 ? 9.702 10.184 9.369 1.00 11.12 199 GLU A N 1
ATOM 1606 C CA . GLU A 1 201 ? 10.199 11.552 9.463 1.00 11.52 199 GLU A CA 1
ATOM 1607 C C . GLU A 1 201 ? 9.584 12.267 10.662 1.00 11.48 199 GLU A C 1
ATOM 1608 O O . GLU A 1 201 ? 10.287 12.944 11.426 1.00 12.85 199 GLU A O 1
ATOM 1614 N N . GLN A 1 202 ? 8.273 12.113 10.849 1.00 11.00 200 GLN A N 1
ATOM 1615 C CA . GLN A 1 202 ? 7.605 12.800 11.945 1.00 13.19 200 GLN A CA 1
ATOM 1616 C C . GLN A 1 202 ? 8.024 12.234 13.297 1.00 12.22 200 GLN A C 1
ATOM 1617 O O . GLN A 1 202 ? 8.191 12.991 14.258 1.00 14.69 200 GLN A O 1
ATOM 1623 N N . ALA A 1 203 ? 8.221 10.920 13.392 1.00 11.86 201 ALA A N 1
ATOM 1624 C CA . ALA A 1 203 ? 8.691 10.335 14.648 1.00 12.04 201 ALA A CA 1
ATOM 1625 C C . ALA A 1 203 ? 10.078 10.845 15.013 1.00 12.18 201 ALA A C 1
ATOM 1626 O O . ALA A 1 203 ? 10.344 11.166 16.181 1.00 13.75 201 ALA A O 1
ATOM 1628 N N . LEU A 1 204 ? 10.967 10.957 14.030 1.00 11.26 202 LEU A N 1
ATOM 1629 C CA . LEU A 1 204 ? 12.300 11.477 14.311 1.00 11.69 202 LEU A CA 1
ATOM 1630 C C . LEU A 1 204 ? 12.239 12.947 14.713 1.00 13.47 202 LEU A C 1
ATOM 1631 O O . LEU A 1 204 ? 12.892 13.356 15.681 1.00 14.05 202 LEU A O 1
ATOM 1636 N N . ARG A 1 205 ? 11.440 13.753 14.010 1.00 13.59 203 ARG A N 1
ATO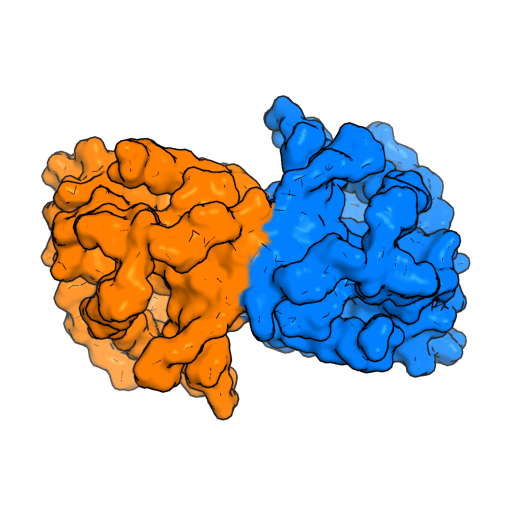M 1637 C CA . ARG A 1 205 ? 11.351 15.173 14.351 1.00 14.85 203 ARG A CA 1
ATOM 1638 C C . ARG A 1 205 ? 10.704 15.387 15.719 1.00 14.53 203 ARG A C 1
ATOM 1639 O O . ARG A 1 205 ? 11.179 16.212 16.508 1.00 18.29 203 ARG A O 1
ATOM 1647 N N . GLN A 1 206 ? 9.624 14.658 16.021 1.00 16.18 204 GLN A N 1
ATOM 1648 C CA . GLN A 1 206 ? 8.935 14.824 17.300 1.00 18.47 204 GLN A CA 1
ATOM 1649 C C . GLN A 1 206 ? 9.794 14.364 18.474 1.00 18.21 204 GLN A C 1
ATOM 1650 O O . GLN A 1 206 ? 9.630 14.862 19.595 1.00 21.89 204 GLN A O 1
ATOM 1656 N N . GLY A 1 207 ? 10.705 13.421 18.243 1.00 17.94 205 GLY A N 1
ATOM 1657 C CA . GLY A 1 207 ? 11.593 12.923 19.268 1.00 22.50 205 GLY A CA 1
ATOM 1658 C C . GLY A 1 207 ? 12.894 13.675 19.417 1.00 20.99 205 GLY A C 1
ATOM 1659 O O . GLY A 1 207 ? 13.746 13.256 20.209 1.00 22.44 205 GLY A O 1
ATOM 1660 N N . ASP A 1 208 ? 13.080 14.770 18.675 1.00 20.39 206 ASP A N 1
ATOM 1661 C CA . ASP A 1 208 ? 14.329 15.540 18.711 1.00 20.97 206 ASP A CA 1
ATOM 1662 C C . ASP A 1 208 ? 15.501 14.684 18.218 1.00 22.05 206 ASP A C 1
ATOM 1663 O O . ASP A 1 208 ? 16.619 14.743 18.740 1.00 25.49 206 ASP A O 1
ATOM 1668 N N . LEU A 1 209 ? 15.229 13.868 17.203 1.00 15.26 207 LEU A N 1
ATOM 1669 C CA . LEU A 1 209 ? 16.170 12.895 16.657 1.00 16.59 207 LEU A CA 1
ATOM 1670 C C . LEU A 1 209 ? 16.368 13.086 15.152 1.00 15.20 207 LEU A C 1
ATOM 1671 O O . LEU A 1 209 ? 16.679 12.134 14.429 1.00 13.52 207 LEU A O 1
ATOM 1676 N N . ALA A 1 210 ? 16.204 14.315 14.663 1.00 15.41 208 ALA A N 1
ATOM 1677 C CA . ALA A 1 210 ? 16.228 14.598 13.233 1.00 14.21 208 ALA A CA 1
ATOM 1678 C C . ALA A 1 210 ? 17.409 15.461 12.783 1.00 13.96 208 ALA A C 1
ATOM 1679 O O . ALA A 1 210 ? 17.449 15.864 11.616 1.00 15.53 208 ALA A O 1
ATOM 1681 N N . ALA A 1 211 ? 18.395 15.707 13.651 1.00 15.52 209 ALA A N 1
ATOM 1682 C CA . ALA A 1 211 ? 19.506 16.584 13.282 1.00 17.45 209 ALA A CA 1
ATOM 1683 C C . ALA A 1 211 ? 20.326 16.063 12.108 1.00 14.98 209 ALA A C 1
ATOM 1684 O O . ALA A 1 211 ? 20.980 16.864 11.428 1.00 18.29 209 ALA A O 1
ATOM 1686 N N . ARG A 1 212 ? 20.313 14.756 11.841 1.00 12.75 210 ARG A N 1
ATOM 1687 C CA . ARG A 1 212 ? 21.099 14.177 10.756 1.00 12.19 210 ARG A CA 1
ATOM 1688 C C . ARG A 1 212 ? 20.229 13.638 9.625 1.00 10.51 210 ARG A C 1
ATOM 1689 O O . ARG A 1 212 ? 20.725 12.889 8.769 1.00 11.87 210 ARG A O 1
ATOM 1697 N N . LEU A 1 213 ? 18.944 13.991 9.605 1.00 10.69 211 LEU A N 1
ATOM 1698 C CA . LEU A 1 213 ? 17.978 13.461 8.649 1.00 10.02 211 LEU A CA 1
ATOM 1699 C C . LEU A 1 213 ? 17.826 14.382 7.446 1.00 10.06 211 LEU A C 1
ATOM 1700 O O . LEU A 1 213 ? 17.593 15.587 7.601 1.00 12.14 211 LEU A O 1
ATOM 1705 N N . THR A 1 214 ? 17.940 13.802 6.257 1.00 10.66 212 THR A N 1
ATOM 1706 C CA . THR A 1 214 ? 17.553 14.436 4.998 1.00 11.19 212 THR A CA 1
ATOM 1707 C C . THR A 1 214 ? 16.331 13.689 4.479 1.00 11.18 212 THR A C 1
ATOM 1708 O O . THR A 1 214 ? 16.411 12.490 4.198 1.00 11.89 212 THR A O 1
ATOM 1712 N N . CYS A 1 215 ? 15.204 14.383 4.352 1.00 11.00 213 CYS A N 1
ATOM 1713 C CA . CYS A 1 215 ? 13.975 13.783 3.833 1.00 13.15 213 CYS A CA 1
ATOM 1714 C C . CYS A 1 215 ? 13.553 14.546 2.587 1.00 11.71 213 CYS A C 1
ATOM 1715 O O . CYS A 1 215 ? 13.365 15.766 2.637 1.00 14.12 213 CYS A O 1
ATOM 1718 N N . VAL A 1 216 ? 13.418 13.833 1.475 1.00 10.96 214 VAL A N 1
ATOM 1719 C CA . VAL A 1 216 ? 13.096 14.437 0.188 1.00 11.25 214 VAL A CA 1
ATOM 1720 C C . VAL A 1 216 ? 11.848 13.775 -0.370 1.00 11.45 214 VAL A C 1
ATOM 1721 O O . VAL A 1 216 ? 11.792 12.549 -0.496 1.00 11.54 214 VAL A O 1
ATOM 1725 N N . TRP A 1 217 ? 10.878 14.592 -0.744 1.00 11.53 215 TRP A N 1
ATOM 1726 C CA . TRP A 1 217 ? 9.660 14.149 -1.397 1.00 10.94 215 TRP A CA 1
ATOM 1727 C C . TRP A 1 217 ? 9.672 14.635 -2.834 1.00 13.70 215 TRP A C 1
ATOM 1728 O O . TRP A 1 217 ? 10.131 15.749 -3.110 1.00 15.12 215 TRP A O 1
ATOM 1739 N N . GLN A 1 218 ? 9.151 13.825 -3.752 1.00 10.35 216 GLN A N 1
ATOM 1740 C CA . GLN A 1 218 ? 8.962 14.292 -5.119 1.00 11.26 216 GLN A CA 1
ATOM 1741 C C . GLN A 1 218 ? 7.484 14.258 -5.470 1.00 11.05 216 GLN A C 1
ATOM 1742 O O . GLN A 1 218 ? 6.853 13.194 -5.430 1.00 11.30 216 GLN A O 1
ATOM 1748 N N A LYS A 1 219 ? 6.940 15.426 -5.800 0.42 12.09 217 LYS A N 1
ATOM 1749 N N B LYS A 1 219 ? 6.944 15.417 -5.837 0.58 12.07 217 LYS A N 1
ATOM 1750 C CA A LYS A 1 219 ? 5.513 15.553 -6.051 0.42 13.69 217 LYS A CA 1
ATOM 1751 C CA B LYS A 1 219 ? 5.509 15.561 -6.040 0.58 13.67 217 LYS A CA 1
ATOM 1752 C C A LYS A 1 219 ? 5.112 14.748 -7.278 0.42 14.56 217 LYS A C 1
ATOM 1753 C C B LYS A 1 219 ? 5.050 14.838 -7.300 0.58 14.67 217 LYS A C 1
ATOM 1754 O O A LYS A 1 219 ? 5.809 14.745 -8.298 0.42 14.69 217 LYS A O 1
ATOM 1755 O O B LYS A 1 219 ? 5.624 15.014 -8.378 0.58 13.92 217 LYS A O 1
ATOM 1766 N N . GLY A 1 220 ? 3.979 14.055 -7.170 1.00 13.46 218 GLY A N 1
ATOM 1767 C CA . GLY A 1 220 ? 3.382 13.370 -8.298 1.00 12.63 218 GLY A CA 1
ATOM 1768 C C . GLY A 1 220 ? 4.043 12.078 -8.719 1.00 13.76 218 GLY A C 1
ATOM 1769 O O . GLY A 1 220 ? 3.548 11.436 -9.653 1.00 17.27 218 GLY A O 1
ATOM 1770 N N . VAL A 1 221 ? 5.125 11.669 -8.077 1.00 11.28 219 VAL A N 1
ATOM 1771 C CA . VAL A 1 221 ? 5.879 10.497 -8.498 1.00 10.93 219 VAL A CA 1
ATOM 1772 C C . VAL A 1 221 ? 5.327 9.270 -7.786 1.00 10.63 219 VAL A C 1
ATOM 1773 O O . VAL A 1 221 ? 5.061 9.310 -6.577 1.00 9.74 219 VAL A O 1
ATOM 1777 N N . ARG A 1 222 ? 5.160 8.170 -8.533 1.00 9.80 220 ARG A N 1
ATOM 1778 C CA . ARG A 1 222 ? 4.666 6.916 -7.962 1.00 9.37 220 ARG A CA 1
ATOM 1779 C C . ARG A 1 222 ? 5.844 6.039 -7.537 1.00 9.91 220 ARG A C 1
ATOM 1780 O O . ARG A 1 222 ? 6.842 6.568 -7.038 1.00 9.94 220 ARG A O 1
ATOM 1788 N N . HIS A 1 223 ? 5.748 4.715 -7.699 1.00 9.14 221 HIS A N 1
ATOM 1789 C CA . HIS A 1 223 ? 6.801 3.807 -7.226 1.00 8.70 221 HIS A CA 1
ATOM 1790 C C . HIS A 1 223 ? 7.878 3.634 -8.295 1.00 10.04 221 HIS A C 1
ATOM 1791 O O . HIS A 1 223 ? 8.004 2.588 -8.940 1.00 12.10 221 HIS A O 1
ATOM 1798 N N . ARG A 1 224 ? 8.656 4.694 -8.479 1.00 8.69 222 ARG A N 1
ATOM 1799 C CA . ARG A 1 224 ? 9.715 4.676 -9.478 1.00 9.98 222 ARG A CA 1
ATOM 1800 C C . ARG A 1 224 ? 10.812 5.668 -9.116 1.00 10.80 222 ARG A C 1
ATOM 1801 O O . ARG A 1 224 ? 10.536 6.758 -8.603 1.00 11.73 222 ARG A O 1
ATOM 1809 N N . ILE A 1 225 ? 12.052 5.294 -9.427 1.00 8.77 223 ILE A N 1
ATOM 1810 C CA . ILE A 1 225 ? 13.204 6.165 -9.218 1.00 9.08 223 ILE A CA 1
ATOM 1811 C C . ILE A 1 225 ? 13.349 7.099 -10.418 1.00 8.97 223 ILE A C 1
ATOM 1812 O O . ILE A 1 225 ? 13.458 6.655 -11.565 1.00 10.24 223 ILE A O 1
ATOM 1817 N N . THR A 1 226 ? 13.363 8.387 -10.163 1.00 8.43 224 THR A N 1
ATOM 1818 C CA . THR A 1 226 ? 13.475 9.435 -11.171 1.00 9.42 224 THR A CA 1
ATOM 1819 C C . THR A 1 226 ? 14.920 9.913 -11.284 1.00 9.14 224 THR A C 1
ATOM 1820 O O . THR A 1 226 ? 15.752 9.648 -10.403 1.00 8.71 224 THR A O 1
ATOM 1824 N N . PRO A 1 227 ? 15.245 10.671 -12.347 1.00 8.49 225 PRO A N 1
ATOM 1825 C CA . PRO A 1 227 ? 16.565 11.339 -12.398 1.00 9.30 225 PRO A CA 1
ATOM 1826 C C . PRO A 1 227 ? 16.838 12.206 -11.177 1.00 10.11 225 PRO A C 1
ATOM 1827 O O . PRO A 1 227 ? 17.982 12.273 -10.705 1.00 10.61 225 PRO A O 1
ATOM 1831 N N . GLU A 1 228 ? 15.805 12.866 -10.648 1.00 9.42 226 GLU A N 1
ATOM 1832 C CA . GLU A 1 228 ? 15.958 13.713 -9.464 1.00 10.89 226 GLU A CA 1
ATOM 1833 C C . GLU A 1 228 ? 16.281 12.888 -8.222 1.00 9.47 226 GLU A C 1
ATOM 1834 O O . GLU A 1 228 ? 17.129 13.290 -7.409 1.00 10.72 226 GLU A O 1
ATOM 1840 N N . ALA A 1 229 ? 15.646 11.727 -8.067 1.00 8.37 227 ALA A N 1
ATOM 1841 C CA . ALA A 1 229 ? 15.958 10.847 -6.945 1.00 10.35 227 ALA A CA 1
ATOM 1842 C C . ALA A 1 229 ? 17.398 10.363 -7.027 1.00 9.40 227 ALA A C 1
ATOM 1843 O O . ALA A 1 229 ? 18.112 10.311 -6.018 1.00 10.47 227 ALA A O 1
ATOM 1845 N N . LEU A 1 230 ? 17.838 10.000 -8.226 1.00 9.65 228 LEU A N 1
ATOM 1846 C CA . LEU A 1 230 ? 19.199 9.533 -8.411 1.00 10.16 228 LEU A CA 1
ATOM 1847 C C . LEU A 1 230 ? 20.197 10.642 -8.101 1.00 9.28 228 LEU A C 1
ATOM 1848 O O . LEU A 1 230 ? 21.174 10.413 -7.374 1.00 10.27 228 LEU A O 1
ATOM 1853 N N . ALA A 1 231 ? 19.944 11.865 -8.588 1.00 10.04 229 ALA A N 1
ATOM 1854 C CA . ALA A 1 231 ? 20.832 12.992 -8.297 1.00 10.54 229 ALA A CA 1
ATOM 1855 C C . ALA A 1 231 ? 20.853 13.323 -6.804 1.00 11.73 229 ALA A C 1
ATOM 1856 O O . ALA A 1 231 ? 21.908 13.676 -6.249 1.00 12.12 229 ALA A O 1
ATOM 1858 N N . THR A 1 232 ? 19.692 13.230 -6.145 1.00 9.66 230 THR A N 1
ATOM 1859 C CA . THR A 1 232 ? 19.616 13.446 -4.697 1.00 9.86 230 THR A CA 1
ATOM 1860 C C . THR A 1 232 ? 20.481 12.441 -3.946 1.00 9.97 230 THR A C 1
ATOM 1861 O O . THR A 1 232 ? 21.178 12.795 -2.983 1.00 10.53 230 THR A O 1
ATOM 1865 N N . THR A 1 233 ? 20.451 11.179 -4.379 1.00 9.93 231 THR A N 1
ATOM 1866 C CA . THR A 1 233 ? 21.239 10.141 -3.726 1.00 9.49 231 THR A CA 1
ATOM 1867 C C . THR A 1 233 ? 22.731 10.413 -3.875 1.00 8.61 231 THR A C 1
ATOM 1868 O O . THR A 1 233 ? 23.494 10.320 -2.904 1.00 9.61 231 THR A O 1
ATOM 1872 N N . VAL A 1 234 ? 23.169 10.749 -5.086 1.00 8.77 232 VAL A N 1
ATOM 1873 C CA . VAL A 1 234 ? 24.576 11.060 -5.315 1.00 9.78 232 VAL A CA 1
ATOM 1874 C C . VAL A 1 234 ? 25.002 12.259 -4.477 1.00 9.92 232 VAL A C 1
ATOM 1875 O O . VAL A 1 234 ? 26.048 12.235 -3.819 1.00 11.43 232 VAL A O 1
ATOM 1879 N N . ALA A 1 235 ? 24.202 13.330 -4.491 1.00 9.81 233 ALA A N 1
ATOM 1880 C CA . ALA A 1 235 ? 24.567 14.528 -3.742 1.00 11.00 233 ALA A CA 1
ATOM 1881 C C . ALA A 1 235 ? 24.642 14.257 -2.241 1.00 9.52 233 ALA A C 1
ATOM 1882 O O . ALA A 1 235 ? 25.498 14.815 -1.546 1.00 11.12 233 ALA A O 1
ATOM 1884 N N . PHE A 1 236 ? 23.746 13.414 -1.729 1.00 9.32 234 PHE A N 1
ATOM 1885 C CA . PHE A 1 236 ? 23.769 13.049 -0.317 1.00 8.44 234 PHE A CA 1
ATOM 1886 C C . PHE A 1 236 ? 25.088 12.372 0.037 1.00 10.31 234 PHE A C 1
ATOM 1887 O O . PHE A 1 236 ? 25.763 12.756 1.000 1.00 9.85 234 PHE A O 1
ATOM 1895 N N . PHE A 1 237 ? 25.490 11.371 -0.747 1.00 9.12 235 PHE A N 1
ATOM 1896 C CA . PHE A 1 237 ? 26.731 10.684 -0.413 1.00 9.73 235 PHE A CA 1
ATOM 1897 C C . PHE A 1 237 ? 27.950 11.579 -0.597 1.00 10.29 235 PHE A C 1
ATOM 1898 O O . PHE A 1 237 ? 28.915 11.457 0.166 1.00 11.68 235 PHE A O 1
ATOM 1906 N N . GLN A 1 238 ? 27.900 12.527 -1.542 1.00 10.77 236 GLN A N 1
ATOM 1907 C CA . GLN A 1 238 ? 28.976 13.511 -1.661 1.00 11.89 236 GLN A CA 1
ATOM 1908 C C . GLN A 1 238 ? 29.108 14.407 -0.436 1.00 11.84 236 GLN A C 1
ATOM 1909 O O . GLN A 1 238 ? 30.176 14.994 -0.231 1.00 13.61 236 GLN A O 1
ATOM 1915 N N . GLN A 1 239 ? 28.062 14.531 0.376 1.00 11.18 237 GLN A N 1
ATOM 1916 C CA . GLN A 1 239 ? 28.124 15.375 1.559 1.00 11.58 237 GLN A CA 1
ATOM 1917 C C . GLN A 1 239 ? 28.438 14.604 2.842 1.00 13.21 237 GLN A C 1
ATOM 1918 O O . GLN A 1 239 ? 28.589 15.228 3.905 1.00 18.51 237 GLN A O 1
ATOM 1924 N N . HIS A 1 240 ? 28.542 13.280 2.783 1.00 11.71 238 HIS A N 1
ATOM 1925 C CA . HIS A 1 240 ? 28.805 12.527 4.006 1.00 12.19 238 HIS A CA 1
ATOM 1926 C C . HIS A 1 240 ? 29.882 11.474 3.849 1.00 12.40 238 HIS A C 1
ATOM 1927 O O . HIS A 1 240 ? 30.674 11.275 4.769 1.00 13.90 238 HIS A O 1
ATOM 1934 N N . LEU A 1 241 ? 29.917 10.780 2.718 1.00 12.04 239 LEU A N 1
ATOM 1935 C CA . LEU A 1 241 ? 30.826 9.659 2.548 1.00 12.19 239 LEU A CA 1
ATOM 1936 C C . LEU A 1 241 ? 32.131 10.089 1.903 1.00 15.51 239 LEU A C 1
ATOM 1937 O O . LEU A 1 241 ? 33.193 9.586 2.275 1.00 19.25 239 LEU A O 1
ATOM 1942 N N . ALA A 1 242 ? 32.058 11.014 0.949 1.00 16.10 240 ALA A N 1
ATOM 1943 C CA . ALA A 1 242 ? 33.219 11.574 0.263 1.00 20.89 240 ALA A CA 1
ATOM 1944 C C . ALA A 1 242 ? 34.056 12.429 1.205 1.00 32.68 240 ALA A C 1
ATOM 1945 O O . ALA A 1 242 ? 35.071 13.000 0.799 1.00 42.66 240 ALA A O 1
ATOM 1948 N N . MET B 1 4 ? 34.402 -7.824 -17.826 1.00 25.65 2 MET B N 1
ATOM 1949 C CA . MET B 1 4 ? 34.514 -6.455 -17.323 1.00 20.53 2 MET B CA 1
ATOM 1950 C C . MET B 1 4 ? 34.124 -5.465 -18.421 1.00 16.70 2 MET B C 1
ATOM 1951 O O . MET B 1 4 ? 34.580 -5.574 -19.576 1.00 18.01 2 MET B O 1
ATOM 1956 N N . ILE B 1 5 ? 33.298 -4.486 -18.078 1.00 14.33 3 ILE B N 1
ATOM 1957 C CA . ILE B 1 5 ? 32.864 -3.498 -19.053 1.00 14.73 3 ILE B CA 1
ATOM 1958 C C . ILE B 1 5 ? 33.365 -2.118 -18.655 1.00 12.86 3 ILE B C 1
ATOM 1959 O O . ILE B 1 5 ? 33.676 -1.843 -17.491 1.00 13.90 3 ILE B O 1
ATOM 1964 N N . ALA B 1 6 ? 33.468 -1.257 -19.665 1.00 13.55 4 ALA B N 1
ATOM 1965 C CA . ALA B 1 6 ? 33.847 0.136 -19.504 1.00 12.95 4 ALA B CA 1
ATOM 1966 C C . ALA B 1 6 ? 32.634 0.987 -19.841 1.00 11.64 4 ALA B C 1
ATOM 1967 O O . ALA B 1 6 ? 31.878 0.665 -20.761 1.00 11.65 4 ALA B O 1
ATOM 1969 N N A LEU B 1 7 ? 32.452 2.078 -19.105 0.55 12.23 5 LEU B N 1
ATOM 1970 N N B LEU B 1 7 ? 32.444 2.067 -19.084 0.45 12.22 5 LEU B N 1
ATOM 1971 C CA A LEU B 1 7 ? 31.357 2.991 -19.388 0.55 10.84 5 LEU B CA 1
ATOM 1972 C CA B LEU B 1 7 ? 31.361 3.006 -19.333 0.45 10.90 5 LEU B CA 1
ATOM 1973 C C A LEU B 1 7 ? 31.856 4.414 -19.196 0.55 11.51 5 LEU B C 1
ATOM 1974 C C B LEU B 1 7 ? 31.915 4.416 -19.220 0.45 11.51 5 LEU B C 1
ATOM 1975 O O A LEU B 1 7 ? 32.544 4.716 -18.218 0.55 13.51 5 LEU B O 1
ATOM 1976 O O B LEU B 1 7 ? 32.695 4.714 -18.311 0.45 13.48 5 LEU B O 1
ATOM 1985 N N . GLU B 1 8 ? 31.501 5.284 -20.141 1.00 12.64 6 GLU B N 1
ATOM 1986 C CA . GLU B 1 8 ? 31.942 6.670 -20.117 1.00 13.35 6 GLU B CA 1
ATOM 1987 C C . GLU B 1 8 ? 30.847 7.561 -20.684 1.00 13.02 6 GLU B C 1
ATOM 1988 O O . GLU B 1 8 ? 29.972 7.115 -21.430 1.00 14.24 6 GLU B O 1
ATOM 1994 N N . MET B 1 9 ? 30.906 8.835 -20.305 1.00 15.63 7 MET B N 1
ATOM 1995 C CA . MET B 1 9 ? 30.176 9.895 -20.990 1.00 16.75 7 MET B CA 1
ATOM 1996 C C . MET B 1 9 ? 31.092 10.542 -22.016 1.00 16.45 7 MET B C 1
ATOM 1997 O O . MET B 1 9 ? 32.267 10.801 -21.746 1.00 20.09 7 MET B O 1
ATOM 2002 N N . ARG B 1 10 ? 30.552 10.795 -23.200 1.00 15.53 8 ARG B N 1
ATOM 2003 C CA . ARG B 1 10 ? 31.302 11.440 -24.265 1.00 17.43 8 ARG B CA 1
ATOM 2004 C C . ARG B 1 10 ? 30.461 12.555 -24.863 1.00 19.27 8 ARG B C 1
ATOM 2005 O O . ARG B 1 10 ? 29.236 12.453 -24.936 1.00 19.37 8 ARG B O 1
ATOM 2013 N N . ASN B 1 11 ? 31.117 13.625 -25.285 1.00 20.03 9 ASN B N 1
ATOM 2014 C CA . ASN B 1 11 ? 30.430 14.760 -25.888 1.00 21.59 9 ASN B CA 1
ATOM 2015 C C . ASN B 1 11 ? 30.722 14.682 -27.381 1.00 29.11 9 ASN B C 1
ATOM 2016 O O . ASN B 1 11 ? 31.876 14.814 -27.804 1.00 30.30 9 ASN B O 1
ATOM 2021 N N . LEU B 1 12 ? 29.682 14.451 -28.171 1.00 23.86 10 LEU B N 1
ATOM 2022 C CA . LEU B 1 12 ? 29.787 14.398 -29.624 1.00 27.22 10 LEU B CA 1
ATOM 2023 C C . LEU B 1 12 ? 29.006 15.575 -30.193 1.00 29.93 10 LEU B C 1
ATOM 2024 O O . LEU B 1 12 ? 27.771 15.587 -30.143 1.00 30.93 10 LEU B O 1
ATOM 2029 N N . GLY B 1 13 ? 29.724 16.566 -30.718 1.00 29.61 11 GLY B N 1
ATOM 2030 C CA . GLY B 1 13 ? 29.090 17.673 -31.414 1.00 31.56 11 GLY B CA 1
ATOM 2031 C C . GLY B 1 13 ? 28.118 18.480 -30.582 1.00 31.12 11 GLY B C 1
ATOM 2032 O O . GLY B 1 13 ? 27.154 19.026 -31.128 1.00 32.19 11 GLY B O 1
ATOM 2033 N N . GLY B 1 14 ? 28.343 18.574 -29.272 1.00 29.99 12 GLY B N 1
ATOM 2034 C CA . GLY B 1 14 ? 27.461 19.326 -28.408 1.00 30.04 12 GLY B CA 1
ATOM 2035 C C . GLY B 1 14 ? 26.359 18.514 -27.768 1.00 26.85 12 GLY B C 1
ATOM 2036 O O . GLY B 1 14 ? 25.502 19.095 -27.090 1.00 32.61 12 GLY B O 1
ATOM 2037 N N . GLY B 1 15 ? 26.341 17.200 -27.978 1.00 24.30 13 GLY B N 1
ATOM 2038 C CA . GLY B 1 15 ? 25.405 16.315 -27.311 1.00 21.70 13 GLY B CA 1
ATOM 2039 C C . GLY B 1 15 ? 26.120 15.269 -26.485 1.00 23.94 13 GLY B C 1
ATOM 2040 O O . GLY B 1 15 ? 27.075 14.639 -26.949 1.00 20.17 13 GLY B O 1
ATOM 2041 N N . GLU B 1 16 ? 25.677 15.064 -25.251 1.00 18.48 14 GLU B N 1
ATOM 2042 C CA . GLU B 1 16 ? 26.334 14.106 -24.375 1.00 16.88 14 GLU B CA 1
ATOM 2043 C C . GLU B 1 16 ? 25.717 12.727 -24.575 1.00 14.82 14 GLU B C 1
ATOM 2044 O O . GLU B 1 16 ? 24.492 12.590 -24.627 1.00 15.17 14 GLU B O 1
ATOM 2050 N N . ILE B 1 17 ? 26.566 11.718 -24.712 1.00 13.79 15 ILE B N 1
ATOM 2051 C CA . ILE B 1 17 ? 26.118 10.341 -24.862 1.00 14.06 15 ILE B CA 1
ATOM 2052 C C . ILE B 1 17 ? 26.782 9.464 -23.815 1.00 12.64 15 ILE B C 1
ATOM 2053 O O . ILE B 1 17 ? 27.903 9.729 -23.363 1.00 15.62 15 ILE B O 1
ATOM 2058 N N . LEU B 1 18 ? 26.072 8.419 -23.419 1.00 11.29 16 LEU B N 1
ATOM 2059 C CA . LEU B 1 18 ? 26.627 7.378 -22.575 1.00 11.65 16 LEU B CA 1
ATOM 2060 C C . LEU B 1 18 ? 27.056 6.226 -23.477 1.00 11.67 16 LEU B C 1
ATOM 2061 O O . LEU B 1 18 ? 26.290 5.789 -24.346 1.00 13.30 16 LEU B O 1
ATOM 2066 N N . HIS B 1 19 ? 28.292 5.763 -23.291 1.00 11.39 17 HIS B N 1
ATOM 2067 C CA . HIS B 1 19 ? 28.888 4.712 -24.108 1.00 12.64 17 HIS B CA 1
ATOM 2068 C C . HIS B 1 19 ? 29.335 3.597 -23.173 1.00 12.12 17 HIS B C 1
ATOM 2069 O O . HIS B 1 19 ? 30.038 3.856 -22.190 1.00 14.08 17 HIS B O 1
ATOM 2076 N N . ALA B 1 20 ? 28.927 2.367 -23.467 1.00 10.93 18 ALA B N 1
ATOM 2077 C CA . ALA B 1 20 ? 29.389 1.198 -22.730 1.00 10.71 18 ALA B CA 1
ATOM 2078 C C . ALA B 1 20 ? 29.820 0.114 -23.707 1.00 10.63 18 ALA B C 1
ATOM 2079 O O . ALA B 1 20 ? 29.222 -0.047 -24.775 1.00 11.58 18 ALA B O 1
ATOM 2081 N N . CYS B 1 21 ? 30.871 -0.619 -23.347 1.00 12.63 19 CYS B N 1
ATOM 2082 C CA . CYS B 1 21 ? 31.356 -1.708 -24.188 1.00 12.22 19 CYS B CA 1
ATOM 2083 C C . CYS B 1 21 ? 32.268 -2.594 -23.351 1.00 12.25 19 CYS B C 1
ATOM 2084 O O . CYS B 1 21 ? 32.732 -2.182 -22.280 1.00 12.16 19 CYS B O 1
ATOM 2087 N N . PRO B 1 22 ? 32.563 -3.808 -23.818 1.00 13.26 20 PRO B N 1
ATOM 2088 C CA . PRO B 1 22 ? 33.572 -4.625 -23.132 1.00 15.12 20 PRO B CA 1
ATOM 2089 C C . PRO B 1 22 ? 34.904 -3.883 -23.059 1.00 14.35 20 PRO B C 1
ATOM 2090 O O . PRO B 1 22 ? 35.329 -3.241 -24.022 1.00 15.11 20 PRO B O 1
ATOM 2094 N N . GLN B 1 23 ? 35.566 -3.968 -21.900 1.00 16.82 21 GLN B N 1
ATOM 2095 C CA . GLN B 1 23 ? 36.843 -3.272 -21.731 1.00 16.56 21 GLN B CA 1
ATOM 2096 C C . GLN B 1 23 ? 37.865 -3.683 -22.780 1.00 19.51 21 GLN B C 1
ATOM 2097 O O . GLN B 1 23 ? 38.601 -2.838 -23.301 1.00 24.32 21 GLN B O 1
ATOM 2103 N N . GLU B 1 24 ? 37.926 -4.973 -23.105 1.00 20.11 22 GLU B N 1
ATOM 2104 C CA . GLU B 1 24 ? 38.921 -5.438 -24.060 1.00 24.88 22 GLU B CA 1
ATOM 2105 C C . GLU B 1 24 ? 38.680 -4.905 -25.467 1.00 25.33 22 GLU B C 1
ATOM 2106 O O . GLU B 1 24 ? 39.548 -5.074 -26.328 1.00 26.53 22 GLU B O 1
ATOM 2112 N N . SER B 1 25 ? 37.533 -4.277 -25.723 1.00 23.15 23 SER B N 1
ATOM 2113 C CA . SER B 1 25 ? 37.163 -3.841 -27.066 1.00 20.91 23 SER B CA 1
ATOM 2114 C C . SER B 1 25 ? 37.077 -2.327 -27.207 1.00 19.48 23 SER B C 1
ATOM 2115 O O . SER B 1 25 ? 36.517 -1.846 -28.199 1.00 19.86 23 SER B O 1
ATOM 2118 N N . LEU B 1 26 ? 37.626 -1.563 -26.257 1.00 18.43 24 LEU B N 1
ATOM 2119 C CA . LEU B 1 26 ? 37.526 -0.105 -26.313 1.00 22.27 24 LEU B CA 1
ATOM 2120 C C . LEU B 1 26 ? 38.088 0.479 -27.607 1.00 27.61 24 LEU B C 1
ATOM 2121 O O . LEU B 1 26 ? 37.595 1.509 -28.083 1.00 27.92 24 LEU B O 1
ATOM 2126 N N . ASP B 1 27 ? 39.112 -0.143 -28.188 1.00 25.23 25 ASP B N 1
ATOM 2127 C CA . ASP B 1 27 ? 39.761 0.404 -29.374 1.00 27.79 25 ASP B CA 1
ATOM 2128 C C . ASP B 1 27 ? 39.365 -0.318 -30.658 1.00 26.54 25 ASP B C 1
ATOM 2129 O O . ASP B 1 27 ? 40.093 -0.237 -31.652 1.00 27.49 25 ASP B O 1
ATOM 2134 N N . LYS B 1 28 ? 38.230 -1.008 -30.660 1.00 22.49 26 LYS B N 1
ATOM 2135 C CA . LYS B 1 28 ? 37.803 -1.824 -31.784 1.00 24.70 26 LYS B CA 1
ATOM 2136 C C . LYS B 1 28 ? 36.363 -1.501 -32.150 1.00 20.94 26 LYS B C 1
ATOM 2137 O O . LYS B 1 28 ? 35.555 -1.172 -31.275 1.00 20.42 26 LYS B O 1
ATOM 2143 N N . PRO B 1 29 ? 36.007 -1.596 -33.430 1.00 19.11 27 PRO B N 1
ATOM 2144 C CA . PRO B 1 29 ? 34.588 -1.523 -33.799 1.00 18.90 27 PRO B CA 1
ATOM 2145 C C . PRO B 1 29 ? 33.844 -2.752 -33.302 1.00 20.40 27 PRO B C 1
ATOM 2146 O O . PRO B 1 29 ? 34.416 -3.833 -33.147 1.00 20.73 27 PRO B O 1
ATOM 2150 N N . LEU B 1 30 ? 32.552 -2.575 -33.051 1.00 19.44 28 LEU B N 1
ATOM 2151 C CA . LEU B 1 30 ? 31.693 -3.622 -32.520 1.00 17.38 28 LEU B CA 1
ATOM 2152 C C . LEU B 1 30 ? 30.306 -3.483 -33.125 1.00 15.07 28 LEU B C 1
ATOM 2153 O O . LEU B 1 30 ? 29.942 -2.410 -33.620 1.00 15.88 28 LEU B O 1
ATOM 2158 N N . PRO B 1 31 ? 29.490 -4.532 -33.056 1.00 15.56 29 PRO B N 1
ATOM 2159 C CA . PRO B 1 31 ? 28.044 -4.333 -33.247 1.00 15.35 29 PRO B CA 1
ATOM 2160 C C . PRO B 1 31 ? 27.519 -3.386 -32.181 1.00 13.99 29 PRO B C 1
ATOM 2161 O O . PRO B 1 31 ? 27.872 -3.501 -31.005 1.00 14.11 29 PRO B O 1
ATOM 2165 N N . CYS B 1 32 ? 26.701 -2.426 -32.604 1.00 13.60 30 CYS B N 1
ATOM 2166 C CA . CYS B 1 32 ? 26.237 -1.344 -31.743 1.00 13.47 30 CYS B CA 1
ATOM 2167 C C . CYS B 1 32 ? 24.723 -1.352 -31.605 1.00 10.92 30 CYS B C 1
ATOM 2168 O O . CYS B 1 32 ? 23.998 -1.622 -32.577 1.00 12.53 30 CYS B O 1
ATOM 2171 N N . ILE B 1 33 ? 24.260 -1.041 -30.399 1.00 10.91 31 ILE B N 1
ATOM 2172 C CA . ILE B 1 33 ? 22.842 -0.843 -30.124 1.00 10.38 31 ILE B CA 1
ATOM 2173 C C . ILE B 1 33 ? 22.676 0.577 -29.606 1.00 10.13 31 ILE B C 1
ATOM 2174 O O . ILE B 1 33 ? 23.345 0.974 -28.648 1.00 11.10 31 ILE B O 1
ATOM 2179 N N . VAL B 1 34 ? 21.811 1.357 -30.249 1.00 10.21 32 VAL B N 1
ATOM 2180 C CA . VAL B 1 34 ? 21.397 2.650 -29.701 1.00 10.55 32 VAL B CA 1
ATOM 2181 C C . VAL B 1 34 ? 20.160 2.408 -28.846 1.00 8.81 32 VAL B C 1
ATOM 2182 O O . VAL B 1 34 ? 19.179 1.835 -29.331 1.00 10.86 32 VAL B O 1
ATOM 2186 N N . PHE B 1 35 ? 20.212 2.809 -27.571 1.00 9.93 33 PHE B N 1
ATOM 2187 C CA . PHE B 1 35 ? 19.086 2.624 -26.663 1.00 9.20 33 PHE B CA 1
ATOM 2188 C C . PHE B 1 35 ? 18.519 3.971 -26.217 1.00 9.16 33 PHE B C 1
ATOM 2189 O O . PHE B 1 35 ? 19.255 4.804 -25.671 1.00 10.16 33 PHE B O 1
ATOM 2197 N N . TYR B 1 36 ? 17.205 4.155 -26.414 1.00 8.29 34 TYR B N 1
ATOM 2198 C CA . TYR B 1 36 ? 16.488 5.399 -26.103 1.00 8.39 34 TYR B CA 1
ATOM 2199 C C . TYR B 1 36 ? 15.674 5.264 -24.811 1.00 8.20 34 TYR B C 1
ATOM 2200 O O . TYR B 1 36 ? 14.846 4.357 -24.678 1.00 9.05 34 TYR B O 1
ATOM 2209 N N . HIS B 1 37 ? 15.897 6.194 -23.877 1.00 8.50 35 HIS B N 1
ATOM 2210 C CA . HIS B 1 37 ? 15.250 6.209 -22.568 1.00 8.47 35 HIS B CA 1
ATOM 2211 C C . HIS B 1 37 ? 13.810 6.738 -22.642 1.00 8.18 35 HIS B C 1
ATOM 2212 O O . HIS B 1 37 ? 13.338 7.249 -23.661 1.00 9.69 35 HIS B O 1
ATOM 2219 N N . GLY B 1 38 ? 13.095 6.617 -21.506 1.00 8.80 36 GLY B N 1
ATOM 2220 C CA . GLY B 1 38 ? 11.705 7.034 -21.443 1.00 10.19 36 GLY B CA 1
ATOM 2221 C C . GLY B 1 38 ? 11.482 8.515 -21.062 1.00 9.18 36 GLY B C 1
ATOM 2222 O O . GLY B 1 38 ? 12.402 9.233 -20.688 1.00 10.46 36 GLY B O 1
ATOM 2223 N N . PHE B 1 39 ? 10.219 8.941 -21.169 1.00 10.67 37 PHE B N 1
ATOM 2224 C CA . PHE B 1 39 ? 9.841 10.338 -20.948 1.00 9.93 37 PHE B CA 1
ATOM 2225 C C . PHE B 1 39 ? 9.944 10.705 -19.469 1.00 10.27 37 PHE B C 1
ATOM 2226 O O . PHE B 1 39 ? 9.476 9.964 -18.597 1.00 12.21 37 PHE B O 1
ATOM 2234 N N . THR B 1 40 ? 10.543 11.865 -19.196 1.00 9.55 38 THR B N 1
ATOM 2235 C CA . THR B 1 40 ? 10.932 12.391 -17.877 1.00 10.81 38 THR B CA 1
ATOM 2236 C C . THR B 1 40 ? 12.029 11.570 -17.211 1.00 10.59 38 THR B C 1
ATOM 2237 O O . THR B 1 40 ? 12.401 11.873 -16.059 1.00 13.14 38 THR B O 1
ATOM 2241 N N . SER B 1 41 ? 12.573 10.567 -17.875 1.00 9.78 39 SER B N 1
ATOM 2242 C CA . SER B 1 41 ? 13.701 9.809 -17.362 1.00 9.60 39 SER B CA 1
ATOM 2243 C C . SER B 1 41 ? 14.992 10.347 -17.979 1.00 10.29 39 SER B C 1
ATOM 2244 O O . SER B 1 41 ? 15.053 11.501 -18.409 1.00 10.86 39 SER B O 1
ATOM 2247 N N . SER B 1 42 ? 16.040 9.533 -18.003 1.00 9.83 40 SER B N 1
ATOM 2248 C CA . SER B 1 42 ? 17.303 9.968 -18.577 1.00 10.27 40 SER B CA 1
ATOM 2249 C C . SER B 1 42 ? 18.111 8.752 -18.997 1.00 9.63 40 SER B C 1
ATOM 2250 O O . SER B 1 42 ? 17.817 7.614 -18.607 1.00 10.39 40 SER B O 1
ATOM 2253 N N . LYS B 1 43 ? 19.171 9.018 -19.763 1.00 9.45 41 LYS B N 1
ATOM 2254 C CA . LYS B 1 43 ? 20.063 7.940 -20.168 1.00 9.68 41 LYS B CA 1
ATOM 2255 C C . LYS B 1 43 ? 20.755 7.314 -18.963 1.00 10.54 41 LYS B C 1
ATOM 2256 O O . LYS B 1 43 ? 21.064 6.120 -18.984 1.00 11.69 41 LYS B O 1
ATOM 2262 N N . LEU B 1 44 ? 20.993 8.087 -17.903 1.00 9.32 42 LEU B N 1
ATOM 2263 C CA . LEU B 1 44 ? 21.626 7.522 -16.716 1.00 9.46 42 LEU B CA 1
ATOM 2264 C C . LEU B 1 44 ? 20.679 6.575 -15.982 1.00 10.11 42 LEU B C 1
ATOM 2265 O O . LEU B 1 44 ? 21.093 5.496 -15.544 1.00 11.38 42 LEU B O 1
ATOM 2270 N N . VAL B 1 45 ? 19.404 6.953 -15.843 1.00 10.65 43 VAL B N 1
ATOM 2271 C CA . VAL B 1 45 ? 18.438 6.083 -15.170 1.00 10.68 43 VAL B CA 1
ATOM 2272 C C . VAL B 1 45 ? 18.229 4.793 -15.958 1.00 9.92 43 VAL B C 1
ATOM 2273 O O . VAL B 1 45 ? 17.978 3.732 -15.363 1.00 10.45 43 VAL B O 1
ATOM 2277 N N . TYR B 1 46 ? 18.345 4.844 -17.290 1.00 8.82 44 TYR B N 1
ATOM 2278 C CA . TYR B 1 46 ? 18.188 3.656 -18.125 1.00 8.48 44 TYR B CA 1
ATOM 2279 C C . TYR B 1 46 ? 19.520 2.974 -18.439 1.00 9.38 44 TYR B C 1
ATOM 2280 O O . TYR B 1 46 ? 19.559 2.068 -19.285 1.00 9.40 44 TYR B O 1
ATOM 2289 N N . SER B 1 47 ? 20.609 3.370 -17.768 1.00 9.65 45 SER B N 1
ATOM 2290 C CA . SER B 1 47 ? 21.938 2.866 -18.129 1.00 9.38 45 SER B CA 1
ATOM 2291 C C . SER B 1 47 ? 22.115 1.385 -17.811 1.00 9.07 45 SER B C 1
ATOM 2292 O O . SER B 1 47 ? 23.093 0.786 -18.282 1.00 10.79 45 SER B O 1
ATOM 2295 N N . TYR B 1 48 ? 21.201 0.784 -17.043 1.00 9.61 46 TYR B N 1
ATOM 2296 C CA . TYR B 1 48 ? 21.265 -0.659 -16.832 1.00 10.51 46 TYR B CA 1
ATOM 2297 C C . TYR B 1 48 ? 21.132 -1.431 -18.149 1.00 9.31 46 TYR B C 1
ATOM 2298 O O . TYR B 1 48 ? 21.638 -2.556 -18.247 1.00 11.02 46 TYR B O 1
ATOM 2307 N N . PHE B 1 49 ? 20.442 -0.876 -19.156 1.00 9.46 47 PHE B N 1
ATOM 2308 C CA . PHE B 1 49 ? 20.424 -1.529 -20.467 1.00 8.99 47 PHE B CA 1
ATOM 2309 C C . PHE B 1 49 ? 21.816 -1.567 -21.083 1.00 10.63 47 PHE B C 1
ATOM 2310 O O . PHE B 1 49 ? 22.190 -2.560 -21.726 1.00 10.41 47 PHE B O 1
ATOM 2318 N N . ALA B 1 50 ? 22.581 -0.483 -20.925 1.00 10.30 48 ALA B N 1
ATOM 2319 C CA . ALA B 1 50 ? 23.951 -0.455 -21.423 1.00 10.23 48 ALA B CA 1
ATOM 2320 C C . ALA B 1 50 ? 24.828 -1.457 -20.684 1.00 11.49 48 ALA B C 1
ATOM 2321 O O . ALA B 1 50 ? 25.655 -2.133 -21.305 1.00 12.22 48 ALA B O 1
ATOM 2323 N N . VAL B 1 51 ? 24.668 -1.572 -19.363 1.00 10.24 49 VAL B N 1
ATOM 2324 C CA . VAL B 1 51 ? 25.404 -2.577 -18.601 1.00 11.45 49 VAL B CA 1
ATOM 2325 C C . VAL B 1 51 ? 25.078 -3.977 -19.108 1.00 11.71 49 VAL B C 1
ATOM 2326 O O . VAL B 1 51 ? 25.976 -4.773 -19.415 1.00 12.22 49 VAL B O 1
ATOM 2330 N N . ALA B 1 52 ? 23.786 -4.299 -19.198 1.00 10.30 50 ALA B N 1
ATOM 2331 C CA . ALA B 1 52 ? 23.382 -5.650 -19.577 1.00 11.46 50 ALA B CA 1
ATOM 2332 C C . ALA B 1 52 ? 23.847 -6.009 -20.984 1.00 11.38 50 ALA B C 1
ATOM 2333 O O . ALA B 1 52 ? 24.346 -7.116 -21.215 1.00 12.25 50 ALA B O 1
ATOM 2335 N N . LEU B 1 53 ? 23.685 -5.093 -21.936 1.00 9.99 51 LEU B N 1
ATOM 2336 C CA . LEU B 1 53 ? 24.037 -5.416 -23.319 1.00 10.85 51 LEU B CA 1
ATOM 2337 C C . LEU B 1 53 ? 25.548 -5.412 -23.536 1.00 12.17 51 LEU B C 1
ATOM 2338 O O . LEU B 1 53 ? 26.056 -6.217 -24.329 1.00 12.94 51 LEU B O 1
ATOM 2343 N N . ALA B 1 54 ? 26.290 -4.548 -22.828 1.00 10.68 52 ALA B N 1
ATOM 2344 C CA . ALA B 1 54 ? 27.749 -4.603 -22.921 1.00 11.22 52 ALA B CA 1
ATOM 2345 C C . ALA B 1 54 ? 28.292 -5.891 -22.316 1.00 12.36 52 ALA B C 1
ATOM 2346 O O . ALA B 1 54 ? 29.271 -6.452 -22.816 1.00 14.40 52 ALA B O 1
ATOM 2348 N N A GLU B 1 55 ? 27.674 -6.373 -21.233 0.40 13.78 53 GLU B N 1
ATOM 2349 N N B GLU B 1 55 ? 27.675 -6.378 -21.233 0.60 13.74 53 GLU B N 1
ATOM 2350 C CA A GLU B 1 55 ? 28.077 -7.649 -20.655 0.40 16.27 53 GLU B CA 1
ATOM 2351 C CA B GLU B 1 55 ? 28.099 -7.654 -20.669 0.60 16.27 53 GLU B CA 1
ATOM 2352 C C A GLU B 1 55 ? 27.843 -8.809 -21.615 0.40 16.10 53 GLU B C 1
ATOM 2353 C C B GLU B 1 55 ? 27.895 -8.793 -21.660 0.60 16.10 53 GLU B C 1
ATOM 2354 O O A GLU B 1 55 ? 28.481 -9.857 -21.471 0.40 18.77 53 GLU B O 1
ATOM 2355 O O B GLU B 1 55 ? 28.599 -9.807 -21.592 0.60 18.73 53 GLU B O 1
ATOM 2366 N N . ALA B 1 56 ? 26.963 -8.634 -22.597 1.00 15.08 54 ALA B N 1
ATOM 2367 C CA . ALA B 1 56 ? 26.726 -9.619 -23.641 1.00 16.54 54 ALA B CA 1
ATOM 2368 C C . ALA B 1 56 ? 27.636 -9.429 -24.847 1.00 21.75 54 ALA B C 1
ATOM 2369 O O . ALA B 1 56 ? 27.518 -10.185 -25.819 1.00 22.80 54 ALA B O 1
ATOM 2371 N N . GLY B 1 57 ? 28.530 -8.442 -24.812 1.00 14.42 55 GLY B N 1
ATOM 2372 C CA . GLY B 1 57 ? 29.513 -8.236 -25.858 1.00 16.43 55 GLY B CA 1
ATOM 2373 C C . GLY B 1 57 ? 29.220 -7.100 -26.819 1.00 15.64 55 GLY B C 1
ATOM 2374 O O . GLY B 1 57 ? 30.001 -6.889 -27.755 1.00 19.33 55 GLY B O 1
ATOM 2375 N N . PHE B 1 58 ? 28.140 -6.356 -26.624 1.00 14.23 56 PHE B N 1
ATOM 2376 C CA . PHE B 1 58 ? 27.788 -5.277 -27.540 1.00 13.06 56 PHE B CA 1
ATOM 2377 C C . PHE B 1 58 ? 28.377 -3.945 -27.083 1.00 12.80 56 PHE B C 1
ATOM 2378 O O . PHE B 1 58 ? 28.725 -3.755 -25.917 1.00 13.67 56 PHE B O 1
ATOM 2386 N N . ARG B 1 59 ? 28.485 -3.015 -28.031 1.00 12.05 57 ARG B N 1
ATOM 2387 C CA . ARG B 1 59 ? 28.677 -1.608 -27.709 1.00 11.48 57 ARG B CA 1
ATOM 2388 C C . ARG B 1 59 ? 27.308 -0.942 -27.658 1.00 10.52 57 ARG B C 1
ATOM 2389 O O . ARG B 1 59 ? 26.463 -1.171 -28.537 1.00 12.02 57 ARG B O 1
ATOM 2397 N N . VAL B 1 60 ? 27.072 -0.140 -26.625 1.00 10.97 58 VAL B N 1
ATOM 2398 C CA . VAL B 1 60 ? 25.784 0.518 -26.445 1.00 9.68 58 VAL B CA 1
ATOM 2399 C C . VAL B 1 60 ? 26.013 2.017 -26.408 1.00 10.33 58 VAL B C 1
ATOM 2400 O O . VAL B 1 60 ? 26.928 2.499 -25.726 1.00 11.80 58 VAL B O 1
ATOM 2404 N N . ILE B 1 61 ? 25.181 2.746 -27.146 1.00 9.61 59 ILE B N 1
ATOM 2405 C CA . ILE B 1 61 ? 25.209 4.201 -27.209 1.00 10.08 59 ILE B CA 1
ATOM 2406 C C . ILE B 1 61 ? 23.849 4.703 -26.757 1.00 10.46 59 ILE B C 1
ATOM 2407 O O . ILE B 1 61 ? 22.821 4.309 -27.324 1.00 10.69 59 ILE B O 1
ATOM 2412 N N . MET B 1 62 ? 23.837 5.544 -25.724 1.00 10.20 60 MET B N 1
ATOM 2413 C CA . MET B 1 62 ? 22.594 6.115 -25.199 1.00 10.69 60 MET B CA 1
ATOM 2414 C C . MET B 1 62 ? 22.603 7.632 -25.254 1.00 10.07 60 MET B C 1
ATOM 2415 O O . MET B 1 62 ? 23.413 8.265 -24.549 1.00 11.29 60 MET B O 1
ATOM 2420 N N . PRO B 1 63 ? 21.737 8.252 -26.061 1.00 9.35 61 PRO B N 1
ATOM 2421 C CA . PRO B 1 63 ? 21.660 9.717 -26.120 1.00 10.56 61 PRO B CA 1
ATOM 2422 C C . PRO B 1 63 ? 20.597 10.275 -25.174 1.00 10.47 61 PRO B C 1
ATOM 2423 O O . PRO B 1 63 ? 19.782 9.543 -24.618 1.00 10.28 61 PRO B O 1
ATOM 2427 N N . ASP B 1 64 ? 20.626 11.605 -25.008 1.00 12.00 62 ASP B N 1
ATOM 2428 C CA . ASP B 1 64 ? 19.553 12.349 -24.337 1.00 11.34 62 ASP B CA 1
ATOM 2429 C C . ASP B 1 64 ? 18.449 12.665 -25.329 1.00 9.81 62 ASP B C 1
ATOM 2430 O O . ASP B 1 64 ? 18.723 13.198 -26.404 1.00 12.59 62 ASP B O 1
ATOM 2435 N N . ALA B 1 65 ? 17.206 12.429 -24.933 1.00 9.92 63 ALA B N 1
ATOM 2436 C CA . ALA B 1 65 ? 16.089 12.968 -25.697 1.00 10.65 63 ALA B CA 1
ATOM 2437 C C . ALA B 1 65 ? 16.061 14.489 -25.547 1.00 10.48 63 ALA B C 1
ATOM 2438 O O . ALA B 1 65 ? 16.609 15.037 -24.583 1.00 10.45 63 ALA B O 1
ATOM 2440 N N . PRO B 1 66 ? 15.445 15.197 -26.495 1.00 11.18 64 PRO B N 1
ATOM 2441 C CA . PRO B 1 66 ? 15.265 16.645 -26.327 1.00 12.27 64 PRO B CA 1
ATOM 2442 C C . PRO B 1 66 ? 14.611 16.936 -24.985 1.00 11.67 64 PRO B C 1
ATOM 2443 O O . PRO B 1 66 ? 13.690 16.233 -24.560 1.00 11.27 64 PRO B O 1
ATOM 2447 N N . GLU B 1 67 ? 15.142 17.942 -24.289 1.00 13.45 65 GLU B N 1
ATOM 2448 C CA . GLU B 1 67 ? 14.669 18.395 -22.981 1.00 13.34 65 GLU B CA 1
ATOM 2449 C C . GLU B 1 67 ? 14.916 17.381 -21.868 1.00 13.41 65 GLU B C 1
ATOM 2450 O O . GLU B 1 67 ? 14.294 17.477 -20.810 1.00 14.84 65 GLU B O 1
ATOM 2456 N N . HIS B 1 68 ? 15.815 16.420 -22.068 1.00 11.55 66 HIS B N 1
ATOM 2457 C CA . HIS B 1 68 ? 16.119 15.420 -21.050 1.00 10.10 66 HIS B CA 1
ATOM 2458 C C . HIS B 1 68 ? 17.622 15.335 -20.793 1.00 12.09 66 HIS B C 1
ATOM 2459 O O . HIS B 1 68 ? 18.443 15.681 -21.641 1.00 13.26 66 HIS B O 1
ATOM 2466 N N . GLY B 1 69 ? 17.976 14.859 -19.599 1.00 13.63 67 GLY B N 1
ATOM 2467 C CA . GLY B 1 69 ? 19.388 14.686 -19.270 1.00 14.44 67 GLY B CA 1
ATOM 2468 C C . GLY B 1 69 ? 20.131 16.011 -19.306 1.00 14.46 67 GLY B C 1
ATOM 2469 O O . GLY B 1 69 ? 19.678 17.020 -18.754 1.00 15.31 67 GLY B O 1
ATOM 2470 N N . ALA B 1 70 ? 21.274 16.034 -19.994 1.00 15.61 68 ALA B N 1
ATOM 2471 C CA . ALA B 1 70 ? 22.020 17.278 -20.139 1.00 16.08 68 ALA B CA 1
ATOM 2472 C C . ALA B 1 70 ? 21.282 18.327 -20.961 1.00 19.54 68 ALA B C 1
ATOM 2473 O O . ALA B 1 70 ? 21.666 19.496 -20.920 1.00 21.12 68 ALA B O 1
ATOM 2475 N N . ARG B 1 71 ? 20.240 17.947 -21.698 1.00 15.33 69 ARG B N 1
ATOM 2476 C CA . ARG B 1 71 ? 19.459 18.897 -22.476 1.00 16.40 69 ARG B CA 1
ATOM 2477 C C . ARG B 1 71 ? 18.316 19.516 -21.680 1.00 18.51 69 ARG B C 1
ATOM 2478 O O . ARG B 1 71 ? 17.649 20.425 -22.185 1.00 21.17 69 ARG B O 1
ATOM 2486 N N . TYR B 1 72 ? 18.074 19.034 -20.463 1.00 17.61 70 TYR B N 1
ATOM 2487 C CA . TYR B 1 72 ? 17.056 19.587 -19.582 1.00 18.07 70 TYR B CA 1
ATOM 2488 C C . TYR B 1 72 ? 17.658 20.785 -18.866 1.00 20.57 70 TYR B C 1
ATOM 2489 O O . TYR B 1 72 ? 18.617 20.639 -18.100 1.00 25.88 70 TYR B O 1
ATOM 2498 N N . GLN B 1 73 ? 17.111 21.964 -19.103 1.00 22.15 71 GLN B N 1
ATOM 2499 C CA . GLN B 1 73 ? 17.623 23.169 -18.464 1.00 26.84 71 GLN B CA 1
ATOM 2500 C C . GLN B 1 73 ? 16.539 23.887 -17.669 1.00 30.52 71 GLN B C 1
ATOM 2501 O O . GLN B 1 73 ? 16.594 25.103 -17.482 1.00 38.20 71 GLN B O 1
ATOM 2507 N N . GLY B 1 74 ? 15.562 23.136 -17.177 1.00 27.85 72 GLY B N 1
ATOM 2508 C CA . GLY B 1 74 ? 14.417 23.695 -16.492 1.00 36.31 72 GLY B CA 1
ATOM 2509 C C . GLY B 1 74 ? 13.158 23.562 -17.331 1.00 30.97 72 GLY B C 1
ATOM 2510 O O . GLY B 1 74 ? 13.131 22.907 -18.378 1.00 38.45 72 GLY B O 1
ATOM 2511 N N . ASP B 1 75 ? 12.099 24.210 -16.848 1.00 38.40 73 ASP B N 1
ATOM 2512 C CA . ASP B 1 75 ? 10.783 24.169 -17.482 1.00 33.94 73 ASP B CA 1
ATOM 2513 C C . ASP B 1 75 ? 10.182 22.761 -17.433 1.00 29.20 73 ASP B C 1
ATOM 2514 O O . ASP B 1 75 ? 9.878 22.141 -18.456 1.00 28.11 73 ASP B O 1
ATOM 2519 N N . GLU B 1 76 ? 10.021 22.269 -16.204 1.00 29.57 74 GLU B N 1
ATOM 2520 C CA . GLU B 1 76 ? 9.348 20.994 -15.982 1.00 26.59 74 GLU B CA 1
ATOM 2521 C C . GLU B 1 76 ? 7.937 21.010 -16.553 1.00 22.46 74 GLU B C 1
ATOM 2522 O O . GLU B 1 76 ? 7.516 20.068 -17.234 1.00 24.36 74 GLU B O 1
ATOM 2528 N N . ALA B 1 77 ? 7.182 22.072 -16.257 1.00 28.60 75 ALA B N 1
ATOM 2529 C CA . ALA B 1 77 ? 5.792 22.147 -16.692 1.00 25.58 75 ALA B CA 1
ATOM 2530 C C . ALA B 1 77 ? 5.696 22.224 -18.205 1.00 22.94 75 ALA B C 1
ATOM 2531 O O . ALA B 1 77 ? 4.830 21.584 -18.813 1.00 24.18 75 ALA B O 1
ATOM 2533 N N . GLY B 1 78 ? 6.580 23.001 -18.832 1.00 22.54 76 GLY B N 1
ATOM 2534 C CA . GLY B 1 78 ? 6.572 23.085 -20.280 1.00 19.96 76 GLY B CA 1
ATOM 2535 C C . GLY B 1 78 ? 6.890 21.759 -20.942 1.00 20.30 76 GLY B C 1
ATOM 2536 O O . GLY B 1 78 ? 6.292 21.400 -21.958 1.00 17.50 76 GLY B O 1
ATOM 2537 N N . ARG B 1 79 ? 7.829 21.005 -20.368 1.00 20.10 77 ARG B N 1
ATOM 2538 C CA . ARG B 1 79 ? 8.204 19.728 -20.957 1.00 16.12 77 ARG B CA 1
ATOM 2539 C C . ARG B 1 79 ? 7.016 18.772 -21.007 1.00 14.89 77 ARG B C 1
ATOM 2540 O O . ARG B 1 79 ? 6.841 18.049 -21.990 1.00 13.39 77 ARG B O 1
ATOM 2548 N N . MET B 1 80 ? 6.172 18.782 -19.968 1.00 17.62 78 MET B N 1
ATOM 2549 C CA . MET B 1 80 ? 4.973 17.947 -19.953 1.00 18.35 78 MET B CA 1
ATOM 2550 C C . MET B 1 80 ? 4.010 18.277 -21.083 1.00 17.90 78 MET B C 1
ATOM 2551 O O . MET B 1 80 ? 3.153 17.451 -21.416 1.00 19.39 78 MET B O 1
ATOM 2556 N N . GLN B 1 81 ? 4.099 19.473 -21.649 1.00 15.56 79 GLN B N 1
ATOM 2557 C CA . GLN B 1 81 ? 3.223 19.883 -22.737 1.00 15.70 79 GLN B CA 1
ATOM 2558 C C . GLN B 1 81 ? 3.834 19.608 -24.108 1.00 14.66 79 GLN B C 1
ATOM 2559 O O . GLN B 1 81 ? 3.202 19.925 -25.124 1.00 17.04 79 GLN B O 1
ATOM 2565 N N . ARG B 1 82 ? 5.033 19.015 -24.157 1.00 13.11 80 ARG B N 1
ATOM 2566 C CA . ARG B 1 82 ? 5.789 18.879 -25.401 1.00 14.90 80 ARG B CA 1
ATOM 2567 C C . ARG B 1 82 ? 6.248 17.444 -25.671 1.00 13.13 80 ARG B C 1
ATOM 2568 O O . ARG B 1 82 ? 7.208 17.231 -26.423 1.00 14.06 80 ARG B O 1
ATOM 2576 N N . PHE B 1 83 ? 5.545 16.447 -25.114 1.00 12.69 81 PHE B N 1
ATOM 2577 C CA . PHE B 1 83 ? 5.880 15.043 -25.363 1.00 10.32 81 PHE B CA 1
ATOM 2578 C C . PHE B 1 83 ? 5.989 14.753 -26.856 1.00 11.83 81 PHE B C 1
ATOM 2579 O O . PHE B 1 83 ? 6.967 14.147 -27.310 1.00 11.18 81 PHE B O 1
ATOM 2587 N N . TRP B 1 84 ? 4.980 15.165 -27.634 1.00 12.05 82 TRP B N 1
ATOM 2588 C CA . TRP B 1 84 ? 4.920 14.759 -29.039 1.00 11.33 82 TRP B CA 1
ATOM 2589 C C . TRP B 1 84 ? 5.951 15.479 -29.911 1.00 12.06 82 TRP B C 1
ATOM 2590 O O . TRP B 1 84 ? 6.604 14.826 -30.730 1.00 13.98 82 TRP B O 1
ATOM 2601 N N . PRO B 1 85 ? 6.178 16.788 -29.751 1.00 13.93 83 PRO B N 1
ATOM 2602 C CA . PRO B 1 85 ? 7.318 17.396 -30.467 1.00 13.82 83 PRO B CA 1
ATOM 2603 C C . PRO B 1 85 ? 8.672 16.847 -30.036 1.00 12.89 83 PRO B C 1
ATOM 2604 O O . PRO B 1 85 ? 9.588 16.761 -30.865 1.00 13.81 83 PRO B O 1
ATOM 2608 N N . ILE B 1 86 ? 8.829 16.468 -28.765 1.00 11.29 84 ILE B N 1
ATOM 2609 C CA . ILE B 1 86 ? 10.069 15.835 -28.318 1.00 10.71 84 ILE B CA 1
ATOM 2610 C C . ILE B 1 86 ? 10.263 14.502 -29.030 1.00 11.84 84 ILE B C 1
ATOM 2611 O O . ILE B 1 86 ? 11.359 14.197 -29.521 1.00 11.37 84 ILE B O 1
ATOM 2616 N N . LEU B 1 87 ? 9.210 13.680 -29.080 1.00 10.55 85 LEU B N 1
ATOM 2617 C CA . LEU B 1 87 ? 9.302 12.387 -29.759 1.00 11.70 85 LEU B CA 1
ATOM 2618 C C . LEU B 1 87 ? 9.661 12.569 -31.232 1.00 11.26 85 LEU B C 1
ATOM 2619 O O . LEU B 1 87 ? 10.573 11.910 -31.750 1.00 10.25 85 LEU B O 1
ATOM 2624 N N . GLN B 1 88 ? 8.972 13.489 -31.916 1.00 12.14 86 GLN B N 1
ATOM 2625 C CA . GLN B 1 88 ? 9.227 13.702 -33.337 1.00 11.87 86 GLN B CA 1
ATOM 2626 C C . GLN B 1 88 ? 10.667 14.127 -33.581 1.00 11.38 86 GLN B C 1
ATOM 2627 O O . GLN B 1 88 ? 11.312 13.657 -34.525 1.00 12.84 86 GLN B O 1
ATOM 2633 N N . GLN B 1 89 ? 11.197 15.007 -32.730 1.00 11.89 87 GLN B N 1
ATOM 2634 C CA . GLN B 1 89 ? 12.585 15.413 -32.896 1.00 11.15 87 GLN B CA 1
ATOM 2635 C C . GLN B 1 89 ? 13.544 14.263 -32.596 1.00 11.14 87 GLN B C 1
ATOM 2636 O O . GLN B 1 89 ? 14.596 14.158 -33.233 1.00 12.81 87 GLN B O 1
ATOM 2642 N N . ASN B 1 90 ? 13.189 13.384 -31.650 1.00 11.26 88 ASN B N 1
ATOM 2643 C CA . ASN B 1 90 ? 13.971 12.173 -31.396 1.00 11.20 88 ASN B CA 1
ATOM 2644 C C . ASN B 1 90 ? 14.106 11.323 -32.666 1.00 12.40 88 ASN B C 1
ATOM 2645 O O . ASN B 1 90 ? 15.196 10.824 -32.968 1.00 12.99 88 ASN B O 1
ATOM 2650 N N . PHE B 1 91 ? 13.013 11.157 -33.437 1.00 11.86 89 PHE B N 1
ATOM 2651 C CA . PHE B 1 91 ? 13.108 10.434 -34.711 1.00 12.74 89 PHE B CA 1
ATOM 2652 C C . PHE B 1 91 ? 14.137 11.090 -35.618 1.00 13.13 89 PHE B C 1
ATOM 2653 O O . PHE B 1 91 ? 14.944 10.412 -36.266 1.00 14.68 89 PHE B O 1
ATOM 2661 N N . ARG B 1 92 ? 14.067 12.4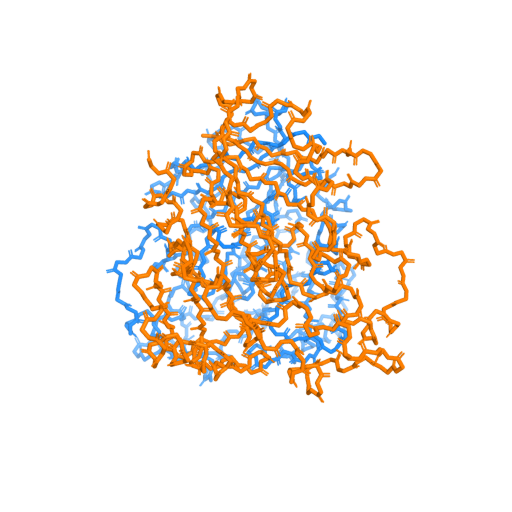20 -35.728 1.00 13.69 90 ARG B N 1
ATOM 2662 C CA . ARG B 1 92 ? 14.796 13.169 -36.739 1.00 15.59 90 ARG B CA 1
ATOM 2663 C C . ARG B 1 92 ? 16.294 13.179 -36.483 1.00 15.58 90 ARG B C 1
ATOM 2664 O O . ARG B 1 92 ? 17.074 13.355 -37.424 1.00 18.29 90 ARG B O 1
ATOM 2672 N N . GLU B 1 93 ? 16.706 12.987 -35.231 1.00 14.29 91 GLU B N 1
ATOM 2673 C CA . GLU B 1 93 ? 18.106 13.041 -34.842 1.00 14.96 91 GLU B CA 1
ATOM 2674 C C . GLU B 1 93 ? 18.876 11.765 -35.134 1.00 13.67 91 GLU B C 1
ATOM 2675 O O . GLU B 1 93 ? 20.107 11.775 -35.015 1.00 15.47 91 GLU B O 1
ATOM 2681 N N . PHE B 1 94 ? 18.205 10.684 -35.525 1.00 12.72 92 PHE B N 1
ATOM 2682 C CA . PHE B 1 94 ? 18.915 9.413 -35.672 1.00 14.80 92 PHE B CA 1
ATOM 2683 C C . PHE B 1 94 ? 20.012 9.453 -36.731 1.00 14.58 92 PHE B C 1
ATOM 2684 O O . PHE B 1 94 ? 21.121 8.968 -36.451 1.00 14.97 92 PHE B O 1
ATOM 2692 N N . PRO B 1 95 ? 19.796 9.984 -37.938 1.00 14.08 93 PRO B N 1
ATOM 2693 C CA . PRO B 1 95 ? 20.885 9.941 -38.929 1.00 14.55 93 PRO B CA 1
ATOM 2694 C C . PRO B 1 95 ? 22.138 10.655 -38.467 1.00 17.02 93 PRO B C 1
ATOM 2695 O O . PRO B 1 95 ? 23.250 10.160 -38.694 1.00 18.02 93 PRO B O 1
ATOM 2699 N N . ALA B 1 96 ? 21.999 11.805 -37.809 1.00 15.98 94 ALA B N 1
ATOM 2700 C CA . ALA B 1 96 ? 23.190 12.502 -37.333 1.00 18.45 94 ALA B CA 1
ATOM 2701 C C . ALA B 1 96 ? 23.887 11.719 -36.225 1.00 17.12 94 ALA B C 1
ATOM 2702 O O . ALA B 1 96 ? 25.121 11.713 -36.143 1.00 17.99 94 ALA B O 1
ATOM 2704 N N . LEU B 1 97 ? 23.114 11.061 -35.357 1.00 15.85 95 LEU B N 1
ATOM 2705 C CA . LEU B 1 97 ? 23.713 10.246 -34.307 1.00 17.00 95 LEU B CA 1
ATOM 2706 C C . LEU B 1 97 ? 24.488 9.075 -34.901 1.00 15.06 95 LEU B C 1
ATOM 2707 O O . LEU B 1 97 ? 25.626 8.804 -34.493 1.00 17.17 95 LEU B O 1
ATOM 2712 N N . ARG B 1 98 ? 23.902 8.389 -35.890 1.00 15.22 96 ARG B N 1
ATOM 2713 C CA . ARG B 1 98 ? 24.619 7.303 -36.558 1.00 15.21 96 ARG B CA 1
ATOM 2714 C C . ARG B 1 98 ? 25.923 7.795 -37.179 1.00 17.24 96 ARG B C 1
ATOM 2715 O O . ARG B 1 98 ? 26.956 7.126 -37.072 1.00 18.33 96 ARG B O 1
ATOM 2723 N N . GLU B 1 99 ? 25.890 8.952 -37.854 1.00 17.05 97 GLU B N 1
ATOM 2724 C CA . GLU B 1 99 ? 27.104 9.492 -38.461 1.00 19.46 97 GLU B CA 1
ATOM 2725 C C . GLU B 1 99 ? 28.174 9.748 -37.409 1.00 18.14 97 GLU B C 1
ATOM 2726 O O . GLU B 1 99 ? 29.364 9.513 -37.650 1.00 19.78 97 GLU B O 1
ATOM 2732 N N . ALA B 1 100 ? 27.769 10.243 -36.237 1.00 18.96 98 ALA B N 1
ATOM 2733 C CA . ALA B 1 100 ? 28.731 10.509 -35.172 1.00 19.68 98 ALA B CA 1
ATOM 2734 C C . ALA B 1 100 ? 29.333 9.216 -34.640 1.00 17.71 98 ALA B C 1
ATOM 2735 O O . ALA B 1 100 ? 30.538 9.154 -34.355 1.00 19.91 98 ALA B O 1
ATOM 2737 N N . ILE B 1 101 ? 28.508 8.180 -34.495 1.00 18.33 99 ILE B N 1
ATOM 2738 C CA . ILE B 1 101 ? 28.988 6.877 -34.045 1.00 16.80 99 ILE B CA 1
ATOM 2739 C C . ILE B 1 101 ? 30.025 6.331 -35.018 1.00 18.82 99 ILE B C 1
ATOM 2740 O O . ILE B 1 101 ? 31.096 5.856 -34.618 1.00 19.15 99 ILE B O 1
ATOM 2745 N N . ILE B 1 102 ? 29.725 6.406 -36.316 1.00 17.07 100 ILE B N 1
ATOM 2746 C CA . ILE B 1 102 ? 30.653 5.915 -37.327 1.00 18.55 100 ILE B CA 1
ATOM 2747 C C . ILE B 1 102 ? 31.954 6.707 -37.286 1.00 21.28 100 ILE B C 1
ATOM 2748 O O . ILE B 1 102 ? 33.048 6.136 -37.374 1.00 21.99 100 ILE B O 1
ATOM 2753 N N . ALA B 1 103 ? 31.856 8.031 -37.131 1.00 22.26 101 ALA B N 1
ATOM 2754 C CA . ALA B 1 103 ? 33.043 8.878 -37.103 1.00 22.52 101 ALA B CA 1
ATOM 2755 C C . ALA B 1 103 ? 33.966 8.551 -35.939 1.00 25.82 101 ALA B C 1
ATOM 2756 O O . ALA B 1 103 ? 35.165 8.835 -36.018 1.00 28.01 101 ALA B O 1
ATOM 2758 N N . GLU B 1 104 ? 33.437 7.976 -34.858 1.00 22.43 102 GLU B N 1
ATOM 2759 C CA . GLU B 1 104 ? 34.269 7.549 -33.740 1.00 25.51 102 GLU B CA 1
ATOM 2760 C C . GLU B 1 104 ? 34.980 6.224 -33.995 1.00 23.30 102 GLU B C 1
ATOM 2761 O O . GLU B 1 104 ? 35.816 5.826 -33.176 1.00 27.56 102 GLU B O 1
ATOM 2767 N N . GLY B 1 105 ? 34.674 5.533 -35.093 1.00 22.46 103 GLY B N 1
ATOM 2768 C CA . GLY B 1 105 ? 35.187 4.190 -35.290 1.00 24.08 103 GLY B CA 1
ATOM 2769 C C . GLY B 1 105 ? 34.502 3.137 -34.446 1.00 22.88 103 GLY B C 1
ATOM 2770 O O . GLY B 1 105 ? 35.036 2.039 -34.272 1.00 22.55 103 GLY B O 1
ATOM 2771 N N . TRP B 1 106 ? 33.311 3.432 -33.931 1.00 17.98 104 TRP B N 1
ATOM 2772 C CA . TRP B 1 106 ? 32.665 2.545 -32.978 1.00 18.43 104 TRP B CA 1
ATOM 2773 C C . TRP B 1 106 ? 31.892 1.413 -33.644 1.00 17.28 104 TRP B C 1
ATOM 2774 O O . TRP B 1 106 ? 31.618 0.400 -32.992 1.00 17.88 104 TRP B O 1
ATOM 2785 N N . LEU B 1 107 ? 31.519 1.557 -34.911 1.00 19.87 105 LEU B N 1
ATOM 2786 C CA . LEU B 1 107 ? 30.554 0.661 -35.533 1.00 19.29 105 LEU B CA 1
ATOM 2787 C C . LEU B 1 107 ? 31.244 -0.286 -36.497 1.00 19.51 105 LEU B C 1
ATOM 2788 O O . LEU B 1 107 ? 31.945 0.154 -37.413 1.00 21.07 105 LEU B O 1
ATOM 2793 N N . GLU B 1 108 ? 31.018 -1.580 -36.301 1.00 19.46 106 GLU B N 1
ATOM 2794 C CA . GLU B 1 108 ? 31.497 -2.598 -37.226 1.00 21.05 106 GLU B CA 1
ATOM 2795 C C . GLU B 1 108 ? 30.504 -2.718 -38.375 1.00 22.44 106 GLU B C 1
ATOM 2796 O O . GLU B 1 108 ? 29.378 -3.198 -38.188 1.00 21.72 106 GLU B O 1
ATOM 2802 N N . GLY B 1 109 ? 30.920 -2.274 -39.559 1.00 25.82 107 GLY B N 1
ATOM 2803 C CA . GLY B 1 109 ? 30.106 -2.429 -40.757 1.00 29.74 107 GLY B CA 1
ATOM 2804 C C . GLY B 1 109 ? 28.745 -1.781 -40.613 1.00 21.47 107 GLY B C 1
ATOM 2805 O O . GLY B 1 109 ? 28.616 -0.608 -40.248 1.00 28.02 107 GLY B O 1
ATOM 2806 N N . GLU B 1 110 ? 27.705 -2.552 -40.921 1.00 24.75 108 GLU B N 1
ATOM 2807 C CA . GLU B 1 110 ? 26.329 -2.096 -40.781 1.00 21.88 108 GLU B CA 1
ATOM 2808 C C . GLU B 1 110 ? 25.608 -2.785 -39.627 1.00 20.91 108 GLU B C 1
ATOM 2809 O O . GLU B 1 110 ? 24.378 -2.875 -39.633 1.00 19.78 108 GLU B O 1
ATOM 2815 N N . ARG B 1 111 ? 26.354 -3.272 -38.639 1.00 19.13 109 ARG B N 1
ATOM 2816 C CA . ARG B 1 111 ? 25.782 -4.075 -37.554 1.00 18.57 109 ARG B CA 1
ATOM 2817 C C . ARG B 1 111 ? 25.268 -3.158 -36.440 1.00 16.59 109 ARG B C 1
ATOM 2818 O O . ARG B 1 111 ? 25.834 -3.066 -35.348 1.00 15.74 109 ARG B O 1
ATOM 2826 N N . LEU B 1 112 ? 24.158 -2.484 -36.742 1.00 13.39 110 LEU B N 1
ATOM 2827 C CA . LEU B 1 112 ? 23.577 -1.444 -35.898 1.00 13.73 110 LEU B CA 1
ATOM 2828 C C . LEU B 1 112 ? 22.107 -1.754 -35.661 1.00 13.20 110 LEU B C 1
ATOM 2829 O O . LEU B 1 112 ? 21.361 -2.027 -36.611 1.00 13.64 110 LEU B O 1
ATOM 2834 N N . ALA B 1 113 ? 21.696 -1.720 -34.395 1.00 12.47 111 ALA B N 1
ATOM 2835 C CA . ALA B 1 113 ? 20.314 -1.952 -34.007 1.00 11.36 111 ALA B CA 1
ATOM 2836 C C . ALA B 1 113 ? 19.854 -0.792 -33.134 1.00 10.84 111 ALA B C 1
ATOM 2837 O O . ALA B 1 113 ? 20.674 -0.035 -32.601 1.00 11.55 111 ALA B O 1
ATOM 2839 N N A VAL B 1 114 ? 18.534 -0.679 -32.960 0.44 10.51 112 VAL B N 1
ATOM 2840 N N B VAL B 1 114 ? 18.533 -0.624 -33.030 0.56 10.54 112 VAL B N 1
ATOM 2841 C CA A VAL B 1 114 ? 17.921 0.419 -32.216 0.44 10.20 112 VAL B CA 1
ATOM 2842 C CA B VAL B 1 114 ? 17.952 0.408 -32.178 0.56 10.18 112 VAL B CA 1
ATOM 2843 C C A VAL B 1 114 ? 16.851 -0.140 -31.286 0.44 10.06 112 VAL B C 1
ATOM 2844 C C B VAL B 1 114 ? 16.956 -0.237 -31.225 0.56 10.00 112 VAL B C 1
ATOM 2845 O O A VAL B 1 114 ? 16.066 -1.009 -31.683 0.44 9.66 112 VAL B O 1
ATOM 2846 O O B VAL B 1 114 ? 16.339 -1.263 -31.533 0.56 10.08 112 VAL B O 1
ATOM 2853 N N . ALA B 1 115 ? 16.803 0.380 -30.055 1.00 9.39 113 ALA B N 1
ATOM 2854 C CA . ALA B 1 115 ? 15.891 -0.127 -29.036 1.00 9.42 113 ALA B CA 1
ATOM 2855 C C . ALA B 1 115 ? 15.504 1.010 -28.108 1.00 8.45 113 ALA B C 1
ATOM 2856 O O . ALA B 1 115 ? 16.198 2.021 -28.016 1.00 8.85 113 ALA B O 1
ATOM 2858 N N . GLY B 1 116 ? 14.399 0.823 -27.398 1.00 7.83 114 GLY B N 1
ATOM 2859 C CA . GLY B 1 116 ? 14.064 1.790 -26.367 1.00 8.88 114 GLY B CA 1
ATOM 2860 C C . GLY B 1 116 ? 12.881 1.326 -25.551 1.00 9.23 114 GLY B C 1
ATOM 2861 O O . GLY B 1 116 ? 12.189 0.363 -25.903 1.00 9.57 114 GLY B O 1
ATOM 2862 N N . ALA B 1 117 ? 12.667 2.029 -24.439 1.00 8.72 115 ALA B N 1
ATOM 2863 C CA . ALA B 1 117 ? 11.550 1.762 -23.551 1.00 8.93 115 ALA B CA 1
ATOM 2864 C C . ALA B 1 117 ? 10.626 2.970 -23.513 1.00 10.17 115 ALA B C 1
ATOM 2865 O O . ALA B 1 117 ? 11.089 4.120 -23.430 1.00 9.74 115 ALA B O 1
ATOM 2867 N N A SER B 1 118 ? 9.320 2.713 -23.598 0.68 10.37 116 SER B N 1
ATOM 2868 N N B SER B 1 118 ? 9.317 2.705 -23.540 0.32 10.41 116 SER B N 1
ATOM 2869 C CA A SER B 1 118 ? 8.284 3.747 -23.441 0.68 12.14 116 SER B CA 1
ATOM 2870 C CA B SER B 1 118 ? 8.282 3.733 -23.389 0.32 12.07 116 SER B CA 1
ATOM 2871 C C A SER B 1 118 ? 8.422 4.753 -24.582 0.68 10.99 116 SER B C 1
ATOM 2872 C C B SER B 1 118 ? 8.409 4.713 -24.547 0.32 10.95 116 SER B C 1
ATOM 2873 O O A SER B 1 118 ? 8.379 4.353 -25.758 0.68 10.42 116 SER B O 1
ATOM 2874 O O B SER B 1 118 ? 8.356 4.277 -25.710 0.32 10.45 116 SER B O 1
ATOM 2879 N N A MET B 1 119 ? 8.559 6.052 -24.297 0.68 10.58 117 MET B N 1
ATOM 2880 N N B MET B 1 119 ? 8.571 6.013 -24.296 0.32 10.57 117 MET B N 1
ATOM 2881 C CA A MET B 1 119 ? 8.842 7.024 -25.348 0.68 9.85 117 MET B CA 1
ATOM 2882 C CA B MET B 1 119 ? 8.799 6.958 -25.381 0.32 9.86 117 MET B CA 1
ATOM 2883 C C A MET B 1 119 ? 10.027 6.596 -26.198 0.68 9.46 117 MET B C 1
ATOM 2884 C C B MET B 1 119 ? 10.017 6.569 -26.210 0.32 9.49 117 MET B C 1
ATOM 2885 O O A MET B 1 119 ? 10.043 6.845 -27.410 0.68 8.79 117 MET B O 1
ATOM 2886 O O B MET B 1 119 ? 10.050 6.826 -27.419 0.32 8.79 117 MET B O 1
ATOM 2895 N N . GLY B 1 120 ? 11.018 5.942 -25.585 1.00 8.93 118 GLY B N 1
ATOM 2896 C CA . GLY B 1 120 ? 12.152 5.442 -26.342 1.00 8.38 118 GLY B CA 1
ATOM 2897 C C . GLY B 1 120 ? 11.812 4.280 -27.263 1.00 8.49 118 GLY B C 1
ATOM 2898 O O . GLY B 1 120 ? 12.434 4.121 -28.319 1.00 9.55 118 GLY B O 1
ATOM 2899 N N . GLY B 1 121 ? 10.842 3.439 -26.872 1.00 9.07 119 GLY B N 1
ATOM 2900 C CA . GLY B 1 121 ? 10.388 2.383 -27.770 1.00 9.93 119 GLY B CA 1
ATOM 2901 C C . GLY B 1 121 ? 9.587 2.931 -28.937 1.00 9.76 119 GLY B C 1
ATOM 2902 O O . GLY B 1 121 ? 9.727 2.457 -30.072 1.00 10.56 119 GLY B O 1
ATOM 2903 N N . MET B 1 122 ? 8.731 3.929 -28.671 1.00 9.80 120 MET B N 1
ATOM 2904 C CA . MET B 1 122 ? 8.147 4.729 -29.755 1.00 8.82 120 MET B CA 1
ATOM 2905 C C . MET B 1 122 ? 9.196 5.285 -30.697 1.00 9.75 120 MET B C 1
ATOM 2906 O O . MET B 1 122 ? 9.042 5.208 -31.926 1.00 8.96 120 MET B O 1
ATOM 2911 N N . THR B 1 123 ? 10.277 5.829 -30.140 1.00 8.79 121 THR B N 1
ATOM 2912 C CA . THR B 1 123 ? 11.349 6.370 -30.964 1.00 8.96 121 THR B CA 1
ATOM 2913 C C . THR B 1 123 ? 11.932 5.288 -31.864 1.00 9.00 121 THR B C 1
ATOM 2914 O O . THR B 1 123 ? 12.121 5.503 -33.066 1.00 10.11 121 THR B O 1
ATOM 2918 N N . ALA B 1 124 ? 12.201 4.111 -31.299 1.00 8.72 122 ALA B N 1
ATOM 2919 C CA . ALA B 1 124 ? 12.779 3.010 -32.063 1.00 9.75 122 ALA B CA 1
ATOM 2920 C C . ALA B 1 124 ? 11.872 2.590 -33.221 1.00 9.16 122 ALA B C 1
ATOM 2921 O O . ALA B 1 124 ? 12.351 2.368 -34.343 1.00 10.24 122 ALA B O 1
ATOM 2923 N N . LEU B 1 125 ? 10.561 2.480 -32.972 1.00 9.33 123 LEU B N 1
ATOM 2924 C CA . LEU B 1 125 ? 9.631 2.122 -34.046 1.00 9.88 123 LEU B CA 1
ATOM 2925 C C . LEU B 1 125 ? 9.602 3.184 -35.142 1.00 9.87 123 LEU B C 1
ATOM 2926 O O . LEU B 1 125 ? 9.588 2.852 -36.338 1.00 10.80 123 LEU B O 1
ATOM 2931 N N . GLY B 1 126 ? 9.549 4.467 -34.768 1.00 9.18 124 GLY B N 1
ATOM 2932 C CA . GLY B 1 126 ? 9.538 5.512 -35.787 1.00 11.41 124 GLY B CA 1
ATOM 2933 C C . GLY B 1 126 ? 10.796 5.495 -36.635 1.00 10.41 124 GLY B C 1
ATOM 2934 O O . GLY B 1 126 ? 10.738 5.640 -37.863 1.00 11.42 124 GLY B O 1
ATOM 2935 N N . ILE B 1 127 ? 11.947 5.298 -35.991 1.00 9.83 125 ILE B N 1
ATOM 2936 C CA . ILE B 1 127 ? 13.206 5.156 -36.716 1.00 10.32 125 ILE B CA 1
ATOM 2937 C C . ILE B 1 127 ? 13.147 3.973 -37.686 1.00 10.96 125 ILE B C 1
ATOM 2938 O O . ILE B 1 127 ? 13.526 4.100 -38.862 1.00 10.97 125 ILE B O 1
ATOM 2943 N N . MET B 1 128 ? 12.670 2.812 -37.210 1.00 10.70 126 MET B N 1
ATOM 2944 C CA . MET B 1 128 ? 12.455 1.658 -38.091 1.00 10.97 126 MET B CA 1
ATOM 2945 C C . MET B 1 128 ? 11.773 2.019 -39.392 1.00 11.34 126 MET B C 1
ATOM 2946 O O . MET B 1 128 ? 12.161 1.526 -40.464 1.00 12.27 126 MET B O 1
ATOM 2951 N N . THR B 1 129 ? 10.684 2.788 -39.312 1.00 11.40 127 THR B N 1
ATOM 2952 C CA . THR B 1 129 ? 9.891 3.038 -40.507 1.00 12.03 127 THR B CA 1
ATOM 2953 C C . THR B 1 129 ? 10.718 3.686 -41.605 1.00 11.05 127 THR B C 1
ATOM 2954 O O . THR B 1 129 ? 10.407 3.510 -42.787 1.00 14.17 127 THR B O 1
ATOM 2958 N N . HIS B 1 130 ? 11.762 4.434 -41.241 1.00 11.34 128 HIS B N 1
ATOM 2959 C CA . HIS B 1 130 ? 12.578 5.158 -42.206 1.00 12.60 128 HIS B CA 1
ATOM 2960 C C . HIS B 1 130 ? 13.937 4.514 -42.455 1.00 14.03 128 HIS B C 1
ATOM 2961 O O . HIS B 1 130 ? 14.697 5.026 -43.292 1.00 16.29 128 HIS B O 1
ATOM 2968 N N . HIS B 1 131 ? 14.277 3.417 -41.765 1.00 12.90 129 HIS B N 1
ATOM 2969 C CA . HIS B 1 131 ? 15.634 2.864 -41.809 1.00 12.59 129 HIS B CA 1
ATOM 2970 C C . HIS B 1 131 ? 15.624 1.346 -41.923 1.00 12.78 129 HIS B C 1
ATOM 2971 O O . HIS B 1 131 ? 16.019 0.631 -40.996 1.00 14.65 129 HIS B O 1
ATOM 2978 N N . PRO B 1 132 ? 15.240 0.821 -43.096 1.00 14.40 130 PRO B N 1
ATOM 2979 C CA . PRO B 1 132 ? 15.231 -0.637 -43.290 1.00 16.26 130 PRO B CA 1
ATOM 2980 C C . PRO B 1 132 ? 16.613 -1.257 -43.324 1.00 16.09 130 PRO B C 1
ATOM 2981 O O . PRO B 1 132 ? 16.709 -2.491 -43.346 1.00 18.28 130 PRO B O 1
ATOM 2985 N N . GLU B 1 133 ? 17.678 -0.452 -43.336 1.00 15.19 131 GLU B N 1
ATOM 2986 C CA . GLU B 1 133 ? 19.039 -0.971 -43.314 1.00 16.23 131 GLU B CA 1
ATOM 2987 C C . GLU B 1 133 ? 19.496 -1.392 -41.917 1.00 14.38 131 GLU B C 1
ATOM 2988 O O . GLU B 1 133 ? 20.561 -2.012 -41.802 1.00 17.87 131 GLU B O 1
ATOM 2994 N N . LEU B 1 134 ? 18.718 -1.104 -40.872 1.00 13.52 132 LEU B N 1
ATOM 2995 C CA . LEU B 1 134 ? 19.078 -1.512 -39.520 1.00 12.55 132 LEU B CA 1
ATOM 2996 C C . LEU B 1 134 ? 19.018 -3.031 -39.376 1.00 14.49 132 LEU B C 1
ATOM 2997 O O . LEU B 1 134 ? 18.298 -3.721 -40.092 1.00 15.74 132 LEU B O 1
ATOM 3002 N N . ASN B 1 135 ? 19.777 -3.553 -38.418 1.00 12.80 133 ASN B N 1
ATOM 3003 C CA . ASN B 1 135 ? 19.785 -4.997 -38.196 1.00 12.73 133 ASN B CA 1
ATOM 3004 C C . ASN B 1 135 ? 18.471 -5.491 -37.583 1.00 14.02 133 ASN B C 1
ATOM 3005 O O . ASN B 1 135 ? 17.938 -6.527 -38.002 1.00 13.40 133 ASN B O 1
ATOM 3010 N N . SER B 1 136 ? 17.968 -4.795 -36.560 1.00 11.94 134 SER B N 1
ATOM 3011 C CA . SER B 1 136 ? 16.832 -5.248 -35.759 1.00 10.19 134 SER B CA 1
ATOM 3012 C C . SER B 1 136 ? 16.421 -4.101 -34.845 1.00 11.38 134 SER B C 1
ATOM 3013 O O . SER B 1 136 ? 17.154 -3.121 -34.677 1.00 12.46 134 SER B O 1
ATOM 3016 N N . VAL B 1 137 ? 15.225 -4.223 -34.266 1.00 9.83 135 VAL B N 1
ATOM 3017 C CA . VAL B 1 137 ? 14.603 -3.151 -33.489 1.00 8.94 135 VAL B CA 1
ATOM 3018 C C . VAL B 1 137 ? 13.853 -3.762 -32.308 1.00 8.73 135 VAL B C 1
ATOM 3019 O O . VAL B 1 137 ? 13.207 -4.803 -32.445 1.00 9.51 135 VAL B O 1
ATOM 3023 N N . ALA B 1 138 ? 13.916 -3.102 -31.149 1.00 8.67 136 ALA B N 1
ATOM 3024 C CA . ALA B 1 138 ? 13.150 -3.523 -29.974 1.00 10.28 136 ALA B CA 1
ATOM 3025 C C . ALA B 1 138 ? 12.369 -2.356 -29.388 1.00 8.94 136 ALA B C 1
ATOM 3026 O O . ALA B 1 138 ? 12.927 -1.270 -29.172 1.00 10.03 136 ALA B O 1
ATOM 3028 N N . CYS B 1 139 ? 11.091 -2.591 -29.105 1.00 8.55 137 CYS B N 1
ATOM 3029 C CA . CYS B 1 139 ? 10.234 -1.609 -28.457 1.00 9.04 137 CYS B CA 1
ATOM 3030 C C . CYS B 1 139 ? 9.653 -2.241 -27.202 1.00 9.37 137 CYS B C 1
ATOM 3031 O O . CYS B 1 139 ? 8.928 -3.239 -27.283 1.00 9.75 137 CYS B O 1
ATOM 3034 N N A LEU B 1 140 ? 9.988 -1.673 -26.044 0.57 9.17 138 LEU B N 1
ATOM 3035 N N B LEU B 1 140 ? 9.958 -1.649 -26.052 0.43 9.19 138 LEU B N 1
ATOM 3036 C CA A LEU B 1 140 ? 9.522 -2.171 -24.755 0.57 9.35 138 LEU B CA 1
ATOM 3037 C CA B LEU B 1 140 ? 9.526 -2.163 -24.760 0.43 9.34 138 LEU B CA 1
ATOM 3038 C C A LEU B 1 140 ? 8.519 -1.187 -24.163 0.57 9.84 138 LEU B C 1
ATOM 3039 C C B LEU B 1 140 ? 8.521 -1.185 -24.159 0.43 9.84 138 LEU B C 1
ATOM 3040 O O A LEU B 1 140 ? 8.821 0.007 -24.037 0.57 9.70 138 LEU B O 1
ATOM 3041 O O B LEU B 1 140 ? 8.823 0.008 -24.022 0.43 9.72 138 LEU B O 1
ATOM 3050 N N . MET B 1 141 ? 7.333 -1.687 -23.822 1.00 9.42 139 MET B N 1
ATOM 3051 C CA . MET B 1 141 ? 6.241 -0.895 -23.245 1.00 9.45 139 MET B CA 1
ATOM 3052 C C . MET B 1 141 ? 6.024 0.436 -23.960 1.00 8.91 139 MET B C 1
ATOM 3053 O O . MET B 1 141 ? 5.918 1.505 -23.349 1.00 10.37 139 MET B O 1
ATOM 3058 N N . GLY B 1 142 ? 5.916 0.340 -25.284 1.00 9.42 140 GLY B N 1
ATOM 3059 C CA . GLY B 1 142 ? 5.712 1.492 -26.134 1.00 10.54 140 GLY B CA 1
ATOM 3060 C C . GLY B 1 142 ? 4.542 1.311 -27.081 1.00 9.72 140 GLY B C 1
ATOM 3061 O O . GLY B 1 142 ? 3.620 0.537 -26.820 1.00 12.09 140 GLY B O 1
ATOM 3062 N N . SER B 1 143 ? 4.572 2.054 -28.180 1.00 10.49 141 SER B N 1
ATOM 3063 C CA . SER B 1 143 ? 3.514 2.018 -29.176 1.00 9.98 141 SER B CA 1
ATOM 3064 C C . SER B 1 143 ? 4.076 2.535 -30.487 1.00 11.60 141 SER B C 1
ATOM 3065 O O . SER B 1 143 ? 5.017 3.332 -30.498 1.00 11.61 141 SER B O 1
ATOM 3068 N N . GLY B 1 144 ? 3.457 2.101 -31.592 1.00 10.59 142 GLY B N 1
ATOM 3069 C CA . GLY B 1 144 ? 3.735 2.688 -32.896 1.00 11.59 142 GLY B CA 1
ATOM 3070 C C . GLY B 1 144 ? 2.627 3.592 -33.417 1.00 11.98 142 GLY B C 1
ATOM 3071 O O . GLY B 1 144 ? 2.756 4.193 -34.492 1.00 12.89 142 GLY B O 1
ATOM 3072 N N . TYR B 1 145 ? 1.522 3.695 -32.670 1.00 11.97 143 TYR B N 1
ATOM 3073 C CA . TYR B 1 145 ? 0.318 4.388 -33.139 1.00 12.95 143 TYR B CA 1
ATOM 3074 C C . TYR B 1 145 ? 0.324 5.848 -32.676 1.00 14.11 143 TYR B C 1
ATOM 3075 O O . TYR B 1 145 ? -0.517 6.292 -31.889 1.00 15.34 143 TYR B O 1
ATOM 3084 N N . PHE B 1 146 ? 1.306 6.602 -33.178 1.00 12.77 144 PHE B N 1
ATOM 3085 C CA . PHE B 1 146 ? 1.566 7.937 -32.640 1.00 12.57 144 PHE B CA 1
ATOM 3086 C C . PHE B 1 146 ? 0.389 8.877 -32.845 1.00 14.96 144 PHE B C 1
ATOM 3087 O O . PHE B 1 146 ? 0.040 9.645 -31.942 1.00 15.46 144 PHE B O 1
ATOM 3095 N N . ARG B 1 147 ? -0.221 8.857 -34.026 1.00 16.08 145 ARG B N 1
ATOM 3096 C CA . ARG B 1 147 ? -1.276 9.825 -34.296 1.00 17.11 145 ARG B CA 1
ATOM 3097 C C . ARG B 1 147 ? -2.418 9.690 -33.291 1.00 18.58 145 ARG B C 1
ATOM 3098 O O . ARG B 1 147 ? -2.851 10.682 -32.692 1.00 21.11 145 ARG B O 1
ATOM 3106 N N . SER B 1 148 ? -2.899 8.464 -33.070 1.00 18.06 146 SER B N 1
ATOM 3107 C CA . SER B 1 148 ? -4.025 8.263 -32.160 1.00 17.28 146 SER B CA 1
ATOM 3108 C C . SER B 1 148 ? -3.604 8.370 -30.698 1.00 16.33 146 SER B C 1
ATOM 3109 O O . SER B 1 148 ? -4.341 8.938 -29.879 1.00 18.57 146 SER B O 1
ATOM 3112 N N . LEU B 1 149 ? -2.433 7.836 -30.347 1.00 15.40 147 LEU B N 1
ATOM 3113 C CA . LEU B 1 149 ? -2.011 7.888 -28.952 1.00 14.87 147 LEU B CA 1
ATOM 3114 C C . LEU B 1 149 ? -1.791 9.323 -28.478 1.00 15.39 147 LEU B C 1
ATOM 3115 O O . LEU B 1 149 ? -1.949 9.615 -27.284 1.00 16.24 147 LEU B O 1
ATOM 3120 N N . SER B 1 150 ? -1.450 10.233 -29.394 1.00 15.50 148 SER B N 1
ATOM 3121 C CA . SER B 1 150 ? -1.201 11.627 -29.042 1.00 16.19 148 SER B CA 1
ATOM 3122 C C . SER B 1 150 ? -2.437 12.334 -28.515 1.00 18.78 148 SER B C 1
ATOM 3123 O O . SER B 1 150 ? -2.313 13.420 -27.934 1.00 18.39 148 SER B O 1
ATOM 3126 N N . GLN B 1 151 ? -3.618 11.759 -28.703 1.00 17.66 149 GLN B N 1
ATOM 3127 C CA . GLN B 1 151 ? -4.833 12.370 -28.193 1.00 20.13 149 GLN B CA 1
ATOM 3128 C C . GLN B 1 151 ? -5.129 11.998 -26.745 1.00 20.90 149 GLN B C 1
ATOM 3129 O O . GLN B 1 151 ? -5.978 12.644 -26.121 1.00 23.86 149 GLN B O 1
ATOM 3135 N N . THR B 1 152 ? -4.449 10.993 -26.190 1.00 19.04 150 THR B N 1
ATOM 3136 C CA . THR B 1 152 ? -4.722 10.527 -24.834 1.00 22.26 150 THR B CA 1
ATOM 3137 C C . THR B 1 152 ? -3.514 10.517 -23.905 1.00 23.06 150 THR B C 1
ATOM 3138 O O . THR B 1 152 ? -3.672 10.800 -22.717 1.00 23.39 150 THR B O 1
ATOM 3142 N N . LEU B 1 153 ? -2.318 10.232 -24.404 1.00 16.94 151 LEU B N 1
ATOM 3143 C CA . LEU B 1 153 ? -1.121 10.162 -23.575 1.00 15.84 151 LEU B CA 1
ATOM 3144 C C . LEU B 1 153 ? -0.337 11.460 -23.728 1.00 15.09 151 LEU B C 1
ATOM 3145 O O . LEU B 1 153 ? 0.112 11.780 -24.829 1.00 15.58 151 LEU B O 1
ATOM 3150 N N . PHE B 1 154 ? -0.167 12.192 -22.623 1.00 15.12 152 PHE B N 1
ATOM 3151 C CA . PHE B 1 154 ? 0.498 13.493 -22.589 1.00 17.49 152 PHE B CA 1
ATOM 3152 C C . PHE B 1 154 ? 0.197 14.343 -23.834 1.00 15.91 152 PHE B C 1
ATOM 3153 O O . PHE B 1 154 ? 1.119 14.714 -24.564 1.00 15.43 152 PHE B O 1
ATOM 3161 N N . PRO B 1 155 ? -1.069 14.657 -24.099 1.00 16.26 153 PRO B N 1
ATOM 3162 C CA . PRO B 1 155 ? -1.372 15.421 -25.315 1.00 16.88 153 PRO B CA 1
ATOM 3163 C C . PRO B 1 155 ? -0.656 16.764 -25.293 1.00 18.14 153 PRO B C 1
ATOM 3164 O O . PRO B 1 155 ? -0.521 17.403 -24.245 1.00 19.60 153 PRO B O 1
ATOM 3168 N N . SER B 1 156 ? -0.171 17.176 -26.459 1.00 19.08 154 SER B N 1
ATOM 3169 C CA . SER B 1 156 ? 0.599 18.408 -26.587 1.00 17.87 154 SER B CA 1
ATOM 3170 C C . SER B 1 156 ? -0.258 19.490 -27.228 1.00 21.60 154 SER B C 1
ATOM 3171 O O . SER B 1 156 ? -0.607 19.375 -28.413 1.00 24.24 154 SER B O 1
ATOM 3174 N N . PRO B 1 157 ? -0.612 20.548 -26.505 1.00 22.10 155 PRO B N 1
ATOM 3175 C CA . PRO B 1 157 ? -1.437 21.605 -27.101 1.00 24.02 155 PRO B CA 1
ATOM 3176 C C . PRO B 1 157 ? -0.692 22.318 -28.217 1.00 25.58 155 PRO B C 1
ATOM 3177 O O . PRO B 1 157 ? 0.530 22.479 -28.180 1.00 31.22 155 PRO B O 1
ATOM 3181 N N . ASP B 1 158 ? -1.451 22.729 -29.231 1.00 31.69 156 ASP B N 1
ATOM 3182 C CA . ASP B 1 158 ? -0.933 23.510 -30.352 1.00 37.22 156 ASP B CA 1
ATOM 3183 C C . ASP B 1 158 ? 0.125 22.761 -31.162 1.00 34.51 156 ASP B C 1
ATOM 3184 O O . ASP B 1 158 ? 0.876 23.374 -31.925 1.00 41.90 156 ASP B O 1
ATOM 3189 N N . PHE B 1 159 ? 0.204 21.443 -31.009 1.00 30.50 157 PHE B N 1
ATOM 3190 C CA . PHE B 1 159 ? 1.085 20.621 -31.826 1.00 30.10 157 PHE B CA 1
ATOM 3191 C C . PHE B 1 159 ? 0.296 20.084 -33.012 1.00 29.73 157 PHE B C 1
ATOM 3192 O O . PHE B 1 159 ? -0.837 19.620 -32.850 1.00 31.76 157 PHE B O 1
ATOM 3200 N N . ASP B 1 160 ? 0.890 20.149 -34.198 1.00 30.18 158 ASP B N 1
ATOM 3201 C CA . ASP B 1 160 ? 0.210 19.676 -35.400 1.00 31.81 158 ASP B CA 1
ATOM 3202 C C . ASP B 1 160 ? 0.361 18.163 -35.491 1.00 26.57 158 ASP B C 1
ATOM 3203 O O . ASP B 1 160 ? 1.386 17.650 -35.945 1.00 28.64 158 ASP B O 1
ATOM 3208 N N . VAL B 1 161 ? -0.697 17.454 -35.088 1.00 25.59 159 VAL B N 1
ATOM 3209 C CA . VAL B 1 161 ? -0.694 15.995 -35.032 1.00 25.45 159 VAL B CA 1
ATOM 3210 C C . VAL B 1 161 ? -0.409 15.380 -36.399 1.00 21.65 159 VAL B C 1
ATOM 3211 O O . VAL B 1 161 ? 0.165 14.285 -36.491 1.00 19.91 159 VAL B O 1
ATOM 3215 N N . ASP B 1 162 ? -0.792 16.067 -37.479 1.00 21.11 160 ASP B N 1
ATOM 3216 C CA . ASP B 1 162 ? -0.642 15.483 -38.807 1.00 19.69 160 ASP B CA 1
ATOM 3217 C C . ASP B 1 162 ? 0.815 15.253 -39.177 1.00 18.31 160 ASP B C 1
ATOM 3218 O O . ASP B 1 162 ? 1.095 14.411 -40.038 1.00 18.90 160 ASP B O 1
ATOM 3223 N N . SER B 1 163 ? 1.747 15.952 -38.526 1.00 19.34 161 SER B N 1
ATOM 3224 C CA . SER B 1 163 ? 3.156 15.709 -38.802 1.00 21.56 161 SER B CA 1
ATOM 3225 C C . SER B 1 163 ? 3.603 14.332 -38.332 1.00 19.83 161 SER B C 1
ATOM 3226 O O . SER B 1 163 ? 4.656 13.856 -38.769 1.00 20.45 161 SER B O 1
ATOM 3229 N N . LEU B 1 164 ? 2.818 13.671 -37.476 1.00 14.96 162 LEU B N 1
ATOM 3230 C CA . LEU B 1 164 ? 3.131 12.305 -37.065 1.00 14.45 162 LEU B CA 1
ATOM 3231 C C . LEU B 1 164 ? 2.764 11.266 -38.120 1.00 14.29 162 LEU B C 1
ATOM 3232 O O . LEU B 1 164 ? 3.191 10.108 -38.007 1.00 13.81 162 LEU B O 1
ATOM 3237 N N . ASN B 1 165 ? 1.982 11.641 -39.136 1.00 12.93 163 ASN B N 1
ATOM 3238 C CA . ASN B 1 165 ? 1.502 10.636 -40.085 1.00 14.68 163 ASN B CA 1
ATOM 3239 C C . ASN B 1 165 ? 2.642 9.956 -40.835 1.00 14.00 163 ASN B C 1
ATOM 3240 O O . ASN B 1 165 ? 2.538 8.772 -41.176 1.00 15.46 163 ASN B O 1
ATOM 3245 N N . GLU B 1 166 ? 3.738 10.664 -41.083 1.00 12.97 164 GLU B N 1
ATOM 3246 C CA . GLU B 1 166 ? 4.832 10.047 -41.822 1.00 12.82 164 GLU B CA 1
ATOM 3247 C C . GLU B 1 166 ? 5.575 9.011 -40.986 1.00 12.63 164 GLU B C 1
ATOM 3248 O O . GLU B 1 166 ? 6.306 8.188 -41.550 1.00 12.82 164 GLU B O 1
ATOM 3254 N N . TRP B 1 167 ? 5.388 9.024 -39.666 1.00 11.70 165 TRP B N 1
ATOM 3255 C CA . TRP B 1 167 ? 6.085 8.139 -38.739 1.00 11.11 165 TRP B CA 1
ATOM 3256 C C . TRP B 1 167 ? 5.208 7.029 -38.185 1.00 12.52 165 TRP B C 1
ATOM 3257 O O . TRP B 1 167 ? 5.729 5.983 -37.787 1.00 12.64 165 TRP B O 1
ATOM 3268 N N . ASP B 1 168 ? 3.897 7.243 -38.128 1.00 12.99 166 ASP B N 1
ATOM 3269 C CA . ASP B 1 168 ? 2.979 6.297 -37.508 1.00 13.10 166 ASP B CA 1
ATOM 3270 C C . ASP B 1 168 ? 3.049 4.951 -38.223 1.00 11.45 166 ASP B C 1
ATOM 3271 O O . ASP B 1 168 ? 2.955 4.880 -39.456 1.00 12.00 166 ASP B O 1
ATOM 3276 N N . VAL B 1 169 ? 3.228 3.874 -37.450 1.00 12.69 167 VAL B N 1
ATOM 3277 C CA . VAL B 1 169 ? 3.463 2.572 -38.065 1.00 12.41 167 VAL B CA 1
ATOM 3278 C C . VAL B 1 169 ? 2.247 2.072 -38.823 1.00 13.11 167 VAL B C 1
ATOM 3279 O O . VAL B 1 169 ? 2.393 1.258 -39.748 1.00 13.47 167 VAL B O 1
ATOM 3283 N N . SER B 1 170 ? 1.046 2.533 -38.465 1.00 12.90 168 SER B N 1
ATOM 3284 C CA . SER B 1 170 ? -0.169 2.052 -39.106 1.00 15.21 168 SER B CA 1
ATOM 3285 C C . SER B 1 170 ? -0.334 2.604 -40.514 1.00 13.94 168 SER B C 1
ATOM 3286 O O . SER B 1 170 ? -1.236 2.162 -41.242 1.00 15.50 168 SER B O 1
ATOM 3289 N N . HIS B 1 171 ? 0.517 3.543 -40.910 1.00 12.73 169 HIS B N 1
ATOM 3290 C CA . HIS B 1 171 ? 0.567 4.035 -42.275 1.00 12.68 169 HIS B CA 1
ATOM 3291 C C . HIS B 1 171 ? 1.675 3.381 -43.089 1.00 12.26 169 HIS B C 1
ATOM 3292 O O . HIS B 1 171 ? 1.941 3.802 -44.221 1.00 12.12 169 HIS B O 1
ATOM 3299 N N . GLN B 1 172 ? 2.343 2.371 -42.540 1.00 11.02 170 GLN B N 1
ATOM 3300 C CA . GLN B 1 172 ? 3.439 1.735 -43.262 1.00 10.88 170 GLN B CA 1
ATOM 3301 C C . GLN B 1 172 ? 3.780 0.393 -42.630 1.00 14.51 170 GLN B C 1
ATOM 3302 O O . GLN B 1 172 ? 4.929 0.125 -42.273 1.00 13.80 170 GLN B O 1
ATOM 3308 N N . LEU B 1 173 ? 2.764 -0.462 -42.498 1.00 13.83 171 LEU B N 1
ATOM 3309 C CA . LEU B 1 173 ? 2.946 -1.732 -41.800 1.00 14.53 171 LEU B CA 1
ATOM 3310 C C . LEU B 1 173 ? 4.056 -2.587 -42.415 1.00 13.22 171 LEU B C 1
ATOM 3311 O O . LEU B 1 173 ? 4.795 -3.263 -41.688 1.00 14.41 171 LEU B O 1
ATOM 3316 N N . ALA B 1 174 ? 4.187 -2.587 -43.745 1.00 13.40 172 ALA B N 1
ATOM 3317 C CA . ALA B 1 174 ? 5.205 -3.438 -44.362 1.00 13.79 172 ALA B CA 1
ATOM 3318 C C . ALA B 1 174 ? 6.618 -3.045 -43.935 1.00 15.65 172 ALA B C 1
ATOM 3319 O O . ALA B 1 174 ? 7.519 -3.895 -43.920 1.00 16.57 172 ALA B O 1
ATOM 3321 N N . SER B 1 175 ? 6.845 -1.775 -43.577 1.00 15.63 173 SER B N 1
ATOM 3322 C CA . SER B 1 175 ? 8.187 -1.390 -43.138 1.00 14.93 173 SER B CA 1
ATOM 3323 C C . SER B 1 175 ? 8.568 -1.990 -41.795 1.00 16.20 173 SER B C 1
ATOM 3324 O O . SER B 1 175 ? 9.764 -2.123 -41.508 1.00 16.55 173 SER B O 1
ATOM 3327 N N . LEU B 1 176 ? 7.596 -2.352 -40.968 1.00 14.20 174 LEU B N 1
ATOM 3328 C CA . LEU B 1 176 ? 7.902 -3.019 -39.714 1.00 15.25 174 LEU B CA 1
ATOM 3329 C C . LEU B 1 176 ? 8.208 -4.495 -39.901 1.00 15.26 174 LEU B C 1
ATOM 3330 O O . LEU B 1 176 ? 8.688 -5.136 -38.957 1.00 17.04 174 LEU B O 1
ATOM 3335 N N . ALA B 1 177 ? 7.936 -5.045 -41.079 1.00 14.38 175 ALA B N 1
ATOM 3336 C CA . ALA B 1 177 ? 8.168 -6.451 -41.365 1.00 15.91 175 ALA B CA 1
ATOM 3337 C C . ALA B 1 177 ? 9.515 -6.703 -42.020 1.00 14.54 175 ALA B C 1
ATOM 3338 O O . ALA B 1 177 ? 9.858 -7.862 -42.264 1.00 17.55 175 ALA B O 1
ATOM 3340 N N . ARG B 1 178 ? 10.290 -5.656 -42.305 1.00 14.68 176 ARG B N 1
ATOM 3341 C CA . ARG B 1 178 ? 11.505 -5.829 -43.096 1.00 15.15 176 ARG B CA 1
ATOM 3342 C C . ARG B 1 178 ? 12.647 -6.408 -42.281 1.00 13.59 176 ARG B C 1
ATOM 3343 O O . ARG B 1 178 ? 13.562 -7.013 -42.855 1.00 16.35 176 ARG B O 1
ATOM 3351 N N . ARG B 1 179 ? 12.627 -6.223 -40.967 1.00 12.55 177 ARG B N 1
ATOM 3352 C CA . ARG B 1 179 ? 13.703 -6.675 -40.101 1.00 13.79 177 ARG B CA 1
ATOM 3353 C C . ARG B 1 179 ? 13.091 -7.257 -38.835 1.00 12.14 177 ARG B C 1
ATOM 3354 O O . ARG B 1 179 ? 11.926 -6.987 -38.520 1.00 11.09 177 ARG B O 1
ATOM 3362 N N . PRO B 1 180 ? 13.852 -8.057 -38.086 1.00 11.42 178 PRO B N 1
ATOM 3363 C CA . PRO B 1 180 ? 13.349 -8.566 -36.803 1.00 11.06 178 PRO B CA 1
ATOM 3364 C C . PRO B 1 180 ? 12.925 -7.433 -35.880 1.00 10.89 178 PRO B C 1
ATOM 3365 O O . PRO B 1 180 ? 13.625 -6.429 -35.729 1.00 10.99 178 PRO B O 1
ATOM 3369 N N . LEU B 1 181 ? 11.777 -7.622 -35.234 1.00 9.44 179 LEU B N 1
ATOM 3370 C CA . LEU B 1 181 ? 11.186 -6.638 -34.342 1.00 9.73 179 LEU B CA 1
ATOM 3371 C C . LEU B 1 181 ? 10.741 -7.350 -33.074 1.00 9.81 179 LEU B C 1
ATOM 3372 O O . LEU B 1 181 ? 10.011 -8.349 -33.141 1.00 11.81 179 LEU B O 1
ATOM 3377 N N . LEU B 1 182 ? 11.184 -6.836 -31.926 1.00 8.80 180 LEU B N 1
ATOM 3378 C CA . LEU B 1 182 ? 10.724 -7.282 -30.611 1.00 8.96 180 LEU B CA 1
ATOM 3379 C C . LEU B 1 182 ? 9.735 -6.260 -30.069 1.00 8.18 180 LEU B C 1
ATOM 3380 O O . LEU B 1 182 ? 10.050 -5.066 -30.007 1.00 9.78 180 LEU B O 1
ATOM 3385 N N . LEU B 1 183 ? 8.548 -6.732 -29.696 1.00 9.87 181 LEU B N 1
ATOM 3386 C CA . LEU B 1 183 ? 7.600 -5.956 -28.905 1.00 9.80 181 LEU B CA 1
ATOM 3387 C C . LEU B 1 183 ? 7.456 -6.644 -27.557 1.00 9.09 181 LEU B C 1
ATOM 3388 O O . LEU B 1 183 ? 7.124 -7.830 -27.498 1.00 10.96 181 LEU B O 1
ATOM 3393 N N . TRP B 1 184 ? 7.710 -5.908 -26.478 1.00 9.20 182 TRP B N 1
ATOM 3394 C CA . TRP B 1 184 ? 7.509 -6.412 -25.125 1.00 10.25 182 TRP B CA 1
ATOM 3395 C C . TRP B 1 184 ? 6.517 -5.502 -24.409 1.00 9.02 182 TRP B C 1
ATOM 3396 O O . TRP B 1 184 ? 6.542 -4.285 -24.606 1.00 9.74 182 TRP B O 1
ATOM 3407 N N . HIS B 1 185 ? 5.634 -6.072 -23.581 1.00 9.78 183 HIS B N 1
ATOM 3408 C CA . HIS B 1 185 ? 4.723 -5.224 -22.810 1.00 10.61 183 HIS B CA 1
ATOM 3409 C C . HIS B 1 185 ? 4.258 -5.982 -21.574 1.00 9.38 183 HIS B C 1
ATOM 3410 O O . HIS B 1 185 ? 3.991 -7.183 -21.644 1.00 11.65 183 HIS B O 1
ATOM 3417 N N . GLY B 1 186 ? 4.168 -5.277 -20.446 1.00 9.44 184 GLY B N 1
ATOM 3418 C CA . GLY B 1 186 ? 3.477 -5.817 -19.275 1.00 10.32 184 GLY B CA 1
ATOM 3419 C C . GLY B 1 186 ? 1.970 -5.649 -19.431 1.00 10.93 184 GLY B C 1
ATOM 3420 O O . GLY B 1 186 ? 1.500 -4.584 -19.846 1.00 11.35 184 GLY B O 1
ATOM 3421 N N . ASP B 1 187 ? 1.215 -6.702 -19.131 1.00 12.59 185 ASP B N 1
ATOM 3422 C CA . ASP B 1 187 ? -0.210 -6.641 -19.459 1.00 13.92 185 ASP B CA 1
ATOM 3423 C C . ASP B 1 187 ? -1.049 -5.859 -18.458 1.00 13.27 185 ASP B C 1
ATOM 3424 O O . ASP B 1 187 ? -2.275 -5.803 -18.611 1.00 14.91 185 ASP B O 1
ATOM 3429 N N . ALA B 1 188 ? -0.428 -5.245 -17.444 1.00 12.64 186 ALA B N 1
ATOM 3430 C CA . ALA B 1 188 ? -1.137 -4.395 -16.496 1.00 12.37 186 ALA B CA 1
ATOM 3431 C C . ALA B 1 188 ? -0.640 -2.959 -16.585 1.00 11.46 186 ALA B C 1
ATOM 3432 O O . ALA B 1 188 ? -0.860 -2.173 -15.659 1.00 13.57 186 ALA B O 1
ATOM 3434 N N . ASP B 1 189 ? 0.037 -2.611 -17.678 1.00 10.90 187 ASP B N 1
ATOM 3435 C CA . ASP B 1 189 ? 0.604 -1.277 -17.834 1.00 10.60 187 ASP B CA 1
ATOM 3436 C C . ASP B 1 189 ? -0.508 -0.228 -17.844 1.00 12.01 187 ASP B C 1
ATOM 3437 O O . ASP B 1 189 ? -1.408 -0.275 -18.688 1.00 13.73 187 ASP B O 1
ATOM 3442 N N . ASP B 1 190 ? -0.431 0.728 -16.916 1.00 12.46 188 ASP B N 1
ATOM 3443 C CA . ASP B 1 190 ? -1.428 1.782 -16.764 1.00 13.68 188 ASP B CA 1
ATOM 3444 C C . ASP B 1 190 ? -0.929 3.129 -17.268 1.00 13.67 188 ASP B C 1
ATOM 3445 O O . ASP B 1 190 ? -1.558 4.161 -16.991 1.00 16.05 188 ASP B O 1
ATOM 3450 N N . VAL B 1 191 ? 0.197 3.142 -17.977 1.00 12.22 189 VAL B N 1
ATOM 3451 C CA . VAL B 1 191 ? 0.749 4.354 -18.586 1.00 12.66 189 VAL B CA 1
ATOM 3452 C C . VAL B 1 191 ? 0.631 4.298 -20.106 1.00 14.12 189 VAL B C 1
ATOM 3453 O O . VAL B 1 191 ? -0.042 5.133 -20.723 1.00 15.23 189 VAL B O 1
ATOM 3457 N N . VAL B 1 192 ? 1.270 3.312 -20.727 1.00 11.72 190 VAL B N 1
ATOM 3458 C CA . VAL B 1 192 ? 1.054 2.981 -22.133 1.00 11.56 190 VAL B CA 1
ATOM 3459 C C . VAL B 1 192 ? 0.219 1.704 -22.161 1.00 12.14 190 VAL B C 1
ATOM 3460 O O . VAL B 1 192 ? 0.737 0.634 -21.806 1.00 11.10 190 VAL B O 1
ATOM 3464 N N . PRO B 1 193 ? -1.049 1.758 -22.563 1.00 13.83 191 PRO B N 1
ATOM 3465 C CA . PRO B 1 193 ? -1.920 0.567 -22.486 1.00 15.92 191 PRO B CA 1
ATOM 3466 C C . PRO B 1 193 ? -1.341 -0.599 -23.270 1.00 13.74 191 PRO B C 1
ATOM 3467 O O . PRO B 1 193 ? -0.831 -0.416 -24.389 1.00 12.99 191 PRO B O 1
ATOM 3471 N N . PRO B 1 194 ? -1.411 -1.819 -22.723 1.00 11.98 192 PRO B N 1
ATOM 3472 C CA . PRO B 1 194 ? -0.933 -2.989 -23.486 1.00 13.54 192 PRO B CA 1
ATOM 3473 C C . PRO B 1 194 ? -1.675 -3.194 -24.792 1.00 12.28 192 PRO B C 1
ATOM 3474 O O . PRO B 1 194 ? -1.123 -3.812 -25.719 1.00 13.31 192 PRO B O 1
ATOM 3478 N N . GLU B 1 195 ? -2.892 -2.658 -24.910 1.00 12.47 193 GLU B N 1
ATOM 3479 C CA . GLU B 1 195 ? -3.618 -2.719 -26.171 1.00 13.57 193 GLU B CA 1
ATOM 3480 C C . GLU B 1 195 ? -2.823 -2.119 -27.325 1.00 13.92 193 GLU B C 1
ATOM 3481 O O . GLU B 1 195 ? -3.028 -2.516 -28.474 1.00 13.98 193 GLU B O 1
ATOM 3487 N N . GLU B 1 196 ? -1.916 -1.172 -27.053 1.00 13.57 194 GLU B N 1
ATOM 3488 C CA . GLU B 1 196 ? -1.090 -0.620 -28.129 1.00 13.09 194 GLU B CA 1
ATOM 3489 C C . GLU B 1 196 ? -0.276 -1.712 -28.812 1.00 14.64 194 GLU B C 1
ATOM 3490 O O . GLU B 1 196 ? -0.201 -1.773 -30.045 1.00 14.03 194 GLU B O 1
ATOM 3496 N N . THR B 1 197 ? 0.331 -2.590 -28.024 1.00 13.35 195 THR B N 1
ATOM 3497 C CA . THR B 1 197 ? 1.129 -3.677 -28.575 1.00 13.03 195 THR B CA 1
ATOM 3498 C C . THR B 1 197 ? 0.242 -4.764 -29.164 1.00 14.56 195 THR B C 1
ATOM 3499 O O . THR B 1 197 ? 0.545 -5.298 -30.242 1.00 13.72 195 THR B O 1
ATOM 3503 N N . PHE B 1 198 ? -0.865 -5.095 -28.488 1.00 13.39 196 PHE B N 1
ATOM 3504 C CA . PHE B 1 198 ? -1.778 -6.105 -29.017 1.00 14.21 196 PHE B CA 1
ATOM 3505 C C . PHE B 1 198 ? -2.315 -5.690 -30.384 1.00 14.71 196 PHE B C 1
ATOM 3506 O O . PHE B 1 198 ? -2.406 -6.512 -31.300 1.00 14.75 196 PHE B O 1
ATOM 3514 N N A ARG B 1 199 ? -2.678 -4.409 -30.524 0.49 13.69 197 ARG B N 1
ATOM 3515 N N B ARG B 1 199 ? -2.636 -4.410 -30.556 0.51 13.65 197 ARG B N 1
ATOM 3516 C CA A ARG B 1 199 ? -3.182 -3.884 -31.791 0.49 14.51 197 ARG B CA 1
ATOM 3517 C CA B ARG B 1 199 ? -3.212 -3.988 -31.827 0.51 14.51 197 ARG B CA 1
ATOM 3518 C C A ARG B 1 199 ? -2.162 -4.085 -32.899 0.49 12.95 197 ARG B C 1
ATOM 3519 C C B ARG B 1 199 ? -2.179 -4.000 -32.948 0.51 12.97 197 ARG B C 1
ATOM 3520 O O A ARG B 1 199 ? -2.488 -4.589 -33.980 0.49 13.22 197 ARG B O 1
ATOM 3521 O O B ARG B 1 199 ? -2.519 -4.320 -34.093 0.51 13.81 197 ARG B O 1
ATOM 3536 N N . LEU B 1 200 ? -0.916 -3.688 -32.643 1.00 13.08 198 LEU B N 1
ATOM 3537 C CA . LEU B 1 200 ? 0.118 -3.774 -33.669 1.00 12.08 198 LEU B CA 1
ATOM 3538 C C . LEU B 1 200 ? 0.393 -5.223 -34.054 1.00 12.89 198 LEU B C 1
ATOM 3539 O O . LEU B 1 200 ? 0.502 -5.542 -35.245 1.00 12.09 198 LEU B O 1
ATOM 3544 N N . GLU B 1 201 ? 0.487 -6.121 -33.068 1.00 11.71 199 GLU B N 1
ATOM 3545 C CA . GLU B 1 201 ? 0.675 -7.534 -33.373 1.00 11.86 199 GLU B CA 1
ATOM 3546 C C . GLU B 1 201 ? -0.453 -8.052 -34.257 1.00 13.54 199 GLU B C 1
ATOM 3547 O O . GLU B 1 201 ? -0.210 -8.744 -35.253 1.00 14.43 199 GLU B O 1
ATOM 3553 N N . GLN B 1 202 ? -1.700 -7.713 -33.919 1.00 13.59 200 GLN B N 1
ATOM 3554 C CA . GLN B 1 202 ? -2.829 -8.183 -34.715 1.00 15.52 200 GLN B CA 1
ATOM 3555 C C . GLN B 1 202 ? -2.833 -7.572 -36.112 1.00 14.85 200 GLN B C 1
ATOM 3556 O O . GLN B 1 202 ? -3.162 -8.256 -37.086 1.00 15.21 200 GLN B O 1
ATOM 3562 N N . ALA B 1 203 ? -2.457 -6.295 -36.237 1.00 12.72 201 ALA B N 1
ATOM 3563 C CA . ALA B 1 203 ? -2.421 -5.669 -37.556 1.00 13.90 201 ALA B CA 1
ATOM 3564 C C . ALA B 1 203 ? -1.387 -6.342 -38.446 1.00 12.39 201 ALA B C 1
ATOM 3565 O O . ALA B 1 203 ? -1.634 -6.575 -39.635 1.00 14.01 201 ALA B O 1
ATOM 3567 N N . LEU B 1 204 ? -0.222 -6.676 -37.880 1.00 12.34 202 LEU B N 1
ATOM 3568 C CA . LEU B 1 204 ? 0.808 -7.352 -38.660 1.00 13.62 202 LEU B CA 1
ATOM 3569 C C . LEU B 1 204 ? 0.382 -8.768 -39.037 1.00 13.01 202 LEU B C 1
ATOM 3570 O O . LEU B 1 204 ? 0.571 -9.188 -40.185 1.00 15.22 202 LEU B O 1
ATOM 3575 N N . ARG B 1 205 ? -0.232 -9.506 -38.101 1.00 13.32 203 ARG B N 1
ATOM 3576 C CA . ARG B 1 205 ? -0.717 -10.846 -38.421 1.00 13.62 203 ARG B CA 1
ATOM 3577 C C . ARG B 1 205 ? -1.789 -10.802 -39.504 1.00 16.99 203 ARG B C 1
ATOM 3578 O O . ARG B 1 205 ? -1.786 -11.627 -40.420 1.00 18.00 203 ARG B O 1
ATOM 3586 N N . GLN B 1 206 ? -2.711 -9.836 -39.426 1.00 18.90 204 GLN B N 1
ATOM 3587 C CA . GLN B 1 206 ? -3.792 -9.773 -40.404 1.00 20.31 204 GLN B CA 1
ATOM 3588 C C . GLN B 1 206 ? -3.285 -9.369 -41.782 1.00 18.88 204 GLN B C 1
ATOM 3589 O O . GLN B 1 206 ? -3.892 -9.727 -42.797 1.00 20.84 204 GLN B O 1
ATOM 3595 N N . GLY B 1 207 ? -2.185 -8.631 -41.835 1.00 21.61 205 GLY B N 1
ATOM 3596 C CA . GLY B 1 207 ? -1.576 -8.271 -43.092 1.00 22.59 205 GLY B CA 1
ATOM 3597 C C . GLY B 1 207 ? -0.596 -9.272 -43.651 1.00 21.19 205 GLY B C 1
ATOM 3598 O O . GLY B 1 207 ? -0.016 -9.015 -44.710 1.00 25.44 205 GLY B O 1
ATOM 3599 N N . ASP B 1 208 ? -0.396 -10.409 -42.980 1.00 21.32 206 ASP B N 1
ATOM 3600 C CA . ASP B 1 208 ? 0.610 -11.404 -43.376 1.00 20.58 206 ASP B CA 1
ATOM 3601 C C . ASP B 1 208 ? 2.025 -10.827 -43.280 1.00 20.81 206 ASP B C 1
ATOM 3602 O O . ASP B 1 208 ? 2.907 -11.140 -44.085 1.00 22.66 206 ASP B O 1
ATOM 3607 N N . LEU B 1 209 ? 2.243 -9.979 -42.275 1.00 17.61 207 LEU B N 1
ATOM 3608 C CA . LEU B 1 209 ? 3.466 -9.200 -42.122 1.00 17.02 207 LEU B CA 1
ATOM 3609 C C . LEU B 1 209 ? 4.147 -9.460 -40.781 1.00 14.85 207 LEU B C 1
ATOM 3610 O O . LEU B 1 209 ? 4.884 -8.610 -40.268 1.00 15.03 207 LEU B O 1
ATOM 3615 N N . ALA B 1 210 ? 3.908 -10.630 -40.186 1.00 15.98 208 ALA B N 1
ATOM 3616 C CA . ALA B 1 210 ? 4.398 -10.932 -38.844 1.00 13.80 208 ALA B CA 1
ATOM 3617 C C . ALA B 1 210 ? 5.519 -11.967 -38.817 1.00 15.25 208 ALA B C 1
ATOM 3618 O O . ALA B 1 210 ? 5.879 -12.446 -37.736 1.00 15.46 208 ALA B O 1
ATOM 3620 N N . ALA B 1 211 ? 6.105 -12.303 -39.968 1.00 15.39 209 ALA B N 1
ATOM 3621 C CA . ALA B 1 211 ? 7.084 -13.390 -40.006 1.00 15.92 209 ALA B CA 1
ATOM 3622 C C . ALA B 1 211 ? 8.347 -13.084 -39.212 1.00 17.44 209 ALA B C 1
ATOM 3623 O O . ALA B 1 211 ? 9.037 -14.015 -38.776 1.00 19.88 209 ALA B O 1
ATOM 3625 N N . ARG B 1 212 ? 8.686 -11.810 -39.025 1.00 13.71 210 ARG B N 1
ATOM 3626 C CA . ARG B 1 212 ? 9.885 -11.430 -38.284 1.00 13.64 210 ARG B CA 1
ATOM 3627 C C . ARG B 1 212 ? 9.558 -10.811 -36.929 1.00 12.14 210 ARG B C 1
ATOM 3628 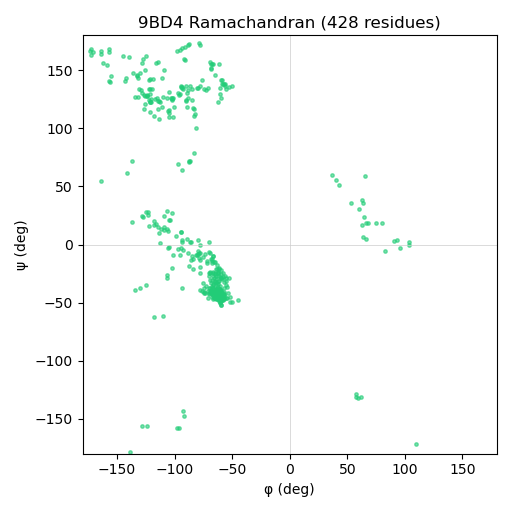O O . ARG B 1 212 ? 10.430 -10.199 -36.302 1.00 13.47 210 ARG B O 1
ATOM 3636 N N . LEU B 1 213 ? 8.324 -10.974 -36.458 1.00 12.73 211 LEU B N 1
ATOM 3637 C CA . LEU B 1 213 ? 7.868 -10.347 -35.226 1.00 11.65 211 LEU B CA 1
ATOM 3638 C C . LEU B 1 213 ? 7.995 -11.307 -34.049 1.00 12.38 211 LEU B C 1
ATOM 3639 O O . LEU B 1 213 ? 7.521 -12.443 -34.110 1.00 13.83 211 LEU B O 1
ATOM 3644 N N . THR B 1 214 ? 8.629 -10.841 -32.978 1.00 12.09 212 THR B N 1
ATOM 3645 C CA . THR B 1 214 ? 8.654 -11.547 -31.703 1.00 12.25 212 THR B CA 1
ATOM 3646 C C . THR B 1 214 ? 7.897 -10.678 -30.706 1.00 12.18 212 THR B C 1
ATOM 3647 O O . THR B 1 214 ? 8.317 -9.555 -30.423 1.00 12.29 212 THR B O 1
ATOM 3651 N N . CYS B 1 215 ? 6.777 -11.190 -30.194 1.00 12.87 213 CYS B N 1
ATOM 3652 C CA . CYS B 1 215 ? 5.916 -10.503 -29.229 1.00 13.81 213 CYS B CA 1
ATOM 3653 C C . CYS B 1 215 ? 5.972 -11.218 -27.895 1.00 13.85 213 CYS B C 1
ATOM 3654 O O . CYS B 1 215 ? 5.634 -12.402 -27.820 1.00 15.39 213 CYS B O 1
ATOM 3657 N N . VAL B 1 216 ? 6.351 -10.495 -26.843 1.00 11.80 214 VAL B N 1
ATOM 3658 C CA . VAL B 1 216 ? 6.478 -11.081 -25.511 1.00 13.36 214 VAL B CA 1
ATOM 3659 C C . VAL B 1 216 ? 5.642 -10.272 -24.526 1.00 13.79 214 VAL B C 1
ATOM 3660 O O . VAL B 1 216 ? 5.782 -9.047 -24.441 1.00 13.56 214 VAL B O 1
ATOM 3664 N N . TRP B 1 217 ? 4.781 -10.959 -23.780 1.00 13.44 215 TRP B N 1
ATOM 3665 C CA . TRP B 1 217 ? 3.946 -10.365 -22.747 1.00 14.41 215 TRP B CA 1
ATOM 3666 C C . TRP B 1 217 ? 4.465 -10.827 -21.395 1.00 13.88 215 TRP B C 1
ATOM 3667 O O . TRP B 1 217 ? 4.984 -11.939 -21.267 1.00 15.75 215 TRP B O 1
ATOM 3678 N N . GLN B 1 218 ? 4.285 -9.999 -20.368 1.00 12.19 216 GLN B N 1
ATOM 3679 C CA . GLN B 1 218 ? 4.499 -10.458 -18.995 1.00 12.97 216 GLN B CA 1
ATOM 3680 C C . GLN B 1 218 ? 3.259 -10.178 -18.157 1.00 13.35 216 GLN B C 1
ATOM 3681 O O . GLN B 1 218 ? 2.852 -9.021 -17.999 1.00 12.82 216 GLN B O 1
ATOM 3687 N N . LYS B 1 219 ? 2.681 -11.236 -17.598 1.00 14.24 217 LYS B N 1
ATOM 3688 C CA . LYS B 1 219 ? 1.389 -11.135 -16.934 1.00 14.74 217 LYS B CA 1
ATOM 3689 C C . LYS B 1 219 ? 1.526 -10.404 -15.601 1.00 17.11 217 LYS B C 1
ATOM 3690 O O . LYS B 1 219 ? 2.419 -10.703 -14.804 1.00 17.98 217 LYS B O 1
ATOM 3696 N N . GLY B 1 220 ? 0.635 -9.440 -15.361 1.00 15.98 218 GLY B N 1
ATOM 3697 C CA . GLY B 1 220 ? 0.592 -8.708 -14.106 1.00 15.42 218 GLY B CA 1
ATOM 3698 C C . GLY B 1 220 ? 1.559 -7.545 -13.992 1.00 15.36 218 GLY B C 1
ATOM 3699 O O . GLY B 1 220 ? 1.498 -6.806 -13.000 1.00 18.01 218 GLY B O 1
ATOM 3700 N N . VAL B 1 221 ? 2.434 -7.343 -14.966 1.00 12.97 219 VAL B N 1
ATOM 3701 C CA . VAL B 1 221 ? 3.492 -6.343 -14.881 1.00 10.73 219 VAL B CA 1
ATOM 3702 C C . VAL B 1 221 ? 2.960 -4.995 -15.353 1.00 11.73 219 VAL B C 1
ATOM 3703 O O . VAL B 1 221 ? 2.242 -4.905 -16.357 1.00 11.55 219 VAL B O 1
ATOM 3707 N N . ARG B 1 222 ? 3.302 -3.939 -14.613 1.00 10.65 220 ARG B N 1
ATOM 3708 C CA . ARG B 1 222 ? 2.853 -2.591 -14.957 1.00 10.99 220 ARG B CA 1
ATOM 3709 C C . ARG B 1 222 ? 3.883 -1.897 -15.860 1.00 9.68 220 ARG B C 1
ATOM 3710 O O . ARG B 1 222 ? 4.537 -2.565 -16.670 1.00 9.25 220 ARG B O 1
ATOM 3718 N N . HIS B 1 223 ? 4.028 -0.575 -15.755 1.00 9.80 221 HIS B N 1
ATOM 3719 C CA . HIS B 1 223 ? 4.939 0.178 -16.623 1.00 9.85 221 HIS B CA 1
ATOM 3720 C C . HIS B 1 223 ? 6.337 0.135 -16.011 1.00 11.66 221 HIS B C 1
ATOM 3721 O O . HIS B 1 223 ? 6.865 1.120 -15.489 1.00 13.49 221 HIS B O 1
ATOM 3728 N N A ARG B 1 224 ? 6.938 -1.051 -16.086 0.49 9.99 222 ARG B N 1
ATOM 3729 N N B ARG B 1 224 ? 6.931 -1.054 -16.075 0.51 9.98 222 ARG B N 1
ATOM 3730 C CA A ARG B 1 224 ? 8.182 -1.333 -15.383 0.49 10.50 222 ARG B CA 1
ATOM 3731 C CA B ARG B 1 224 ? 8.190 -1.317 -15.399 0.51 10.48 222 ARG B CA 1
ATOM 3732 C C A ARG B 1 224 ? 8.970 -2.404 -16.124 0.49 10.50 222 ARG B C 1
ATOM 3733 C C B ARG B 1 224 ? 8.964 -2.385 -16.160 0.51 10.50 222 ARG B C 1
ATOM 3734 O O A ARG B 1 224 ? 8.411 -3.440 -16.499 0.49 12.81 222 ARG B O 1
ATOM 3735 O O B ARG B 1 224 ? 8.392 -3.394 -16.586 0.51 12.81 222 ARG B O 1
ATOM 3750 N N . ILE B 1 225 ? 10.266 -2.158 -16.320 1.00 10.32 223 ILE B N 1
ATOM 3751 C CA . ILE B 1 225 ? 11.154 -3.156 -16.916 1.00 11.38 223 ILE B CA 1
ATOM 3752 C C . ILE B 1 225 ? 11.587 -4.157 -15.845 1.00 10.25 223 ILE B C 1
ATOM 3753 O O . ILE B 1 225 ? 12.205 -3.790 -14.839 1.00 11.37 223 ILE B O 1
ATOM 3758 N N . THR B 1 226 ? 11.275 -5.423 -16.066 1.00 9.22 224 THR B N 1
ATOM 3759 C CA . THR B 1 226 ? 11.601 -6.503 -15.140 1.00 10.24 224 THR B CA 1
ATOM 3760 C C . THR B 1 226 ? 12.907 -7.177 -15.547 1.00 9.80 224 THR B C 1
ATOM 3761 O O . THR B 1 226 ? 13.400 -7.002 -16.675 1.00 9.26 224 THR B O 1
ATOM 3765 N N . PRO B 1 227 ? 13.480 -8.009 -14.665 1.00 9.23 225 PRO B N 1
ATOM 3766 C CA . PRO B 1 227 ? 14.635 -8.833 -15.085 1.00 9.77 225 PRO B CA 1
ATOM 3767 C C . PRO B 1 227 ? 14.331 -9.689 -16.300 1.00 10.57 225 PRO B C 1
ATOM 3768 O O . PRO B 1 227 ? 15.207 -9.894 -17.154 1.00 10.43 225 PRO B O 1
ATOM 3772 N N . GLU B 1 228 ? 13.095 -10.176 -16.411 1.00 10.86 226 GLU B N 1
ATOM 3773 C CA . GLU B 1 228 ? 12.710 -10.995 -17.561 1.00 10.46 226 GLU B CA 1
ATOM 3774 C C . GLU B 1 228 ? 12.670 -10.167 -18.841 1.00 10.69 226 GLU B C 1
ATOM 3775 O O . GLU B 1 228 ? 13.120 -10.625 -19.901 1.00 11.79 226 GLU B O 1
ATOM 3781 N N . ALA B 1 229 ? 12.153 -8.943 -18.769 1.00 10.16 227 ALA B N 1
ATOM 3782 C CA . ALA B 1 229 ? 12.151 -8.075 -19.946 1.00 10.70 227 ALA B CA 1
ATOM 3783 C C . ALA B 1 229 ? 13.571 -7.758 -20.391 1.00 9.96 227 ALA B C 1
ATOM 3784 O O . ALA B 1 229 ? 13.875 -7.734 -21.593 1.00 10.47 227 ALA B O 1
ATOM 3786 N N . LEU B 1 230 ? 14.454 -7.492 -19.432 1.00 10.45 228 LEU B N 1
ATOM 3787 C CA . LEU B 1 230 ? 15.839 -7.188 -19.758 1.00 11.73 228 LEU B CA 1
ATOM 3788 C C . LEU B 1 230 ? 16.523 -8.395 -20.397 1.00 10.37 228 LEU B C 1
ATOM 3789 O O . LEU B 1 230 ? 17.225 -8.261 -21.407 1.00 11.62 228 LEU B O 1
ATOM 3794 N N . ALA B 1 231 ? 16.335 -9.589 -19.820 1.00 10.48 229 ALA B N 1
ATOM 3795 C CA . ALA B 1 231 ? 16.893 -10.812 -20.392 1.00 11.17 229 ALA B CA 1
ATOM 3796 C C . ALA B 1 231 ? 16.339 -11.084 -21.789 1.00 10.70 229 ALA B C 1
ATOM 3797 O O . ALA B 1 231 ? 17.076 -11.538 -22.680 1.00 11.98 229 ALA B O 1
ATOM 3799 N N . THR B 1 232 ? 15.046 -10.813 -22.004 1.00 11.27 230 THR B N 1
ATOM 3800 C CA . THR B 1 232 ? 14.449 -10.982 -23.331 1.00 10.69 230 THR B CA 1
ATOM 3801 C C . THR B 1 232 ? 15.116 -10.061 -24.352 1.00 10.83 230 THR B C 1
ATOM 3802 O O . THR B 1 232 ? 15.377 -10.460 -25.500 1.00 11.39 230 THR B O 1
ATOM 3806 N N . THR B 1 233 ? 15.401 -8.821 -23.952 1.00 10.06 231 THR B N 1
ATOM 3807 C CA . THR B 1 233 ? 16.041 -7.870 -24.856 1.00 10.36 231 THR B CA 1
ATOM 3808 C C . THR B 1 233 ? 17.451 -8.326 -25.229 1.00 10.12 231 THR B C 1
ATOM 3809 O O . THR B 1 233 ? 17.836 -8.277 -26.406 1.00 9.33 231 THR B O 1
ATOM 3813 N N . VAL B 1 234 ? 18.232 -8.780 -24.243 1.00 9.61 232 VAL B N 1
ATOM 3814 C CA . VAL B 1 234 ? 19.577 -9.270 -24.528 1.00 9.66 232 VAL B CA 1
ATOM 3815 C C . VAL B 1 234 ? 19.511 -10.472 -25.462 1.00 10.06 232 VAL B C 1
ATOM 3816 O O . VAL B 1 234 ? 20.246 -10.548 -26.451 1.00 10.69 232 VAL B O 1
ATOM 3820 N N . ALA B 1 235 ? 18.627 -11.425 -25.158 1.00 10.76 233 ALA B N 1
ATOM 3821 C CA . ALA B 1 235 ? 18.524 -12.626 -25.985 1.00 11.20 233 ALA B CA 1
ATOM 3822 C C . ALA B 1 235 ? 18.115 -12.289 -27.415 1.00 12.01 233 ALA B C 1
ATOM 3823 O O . ALA B 1 235 ? 18.635 -12.884 -28.367 1.00 11.94 233 ALA B O 1
ATOM 3825 N N . PHE B 1 236 ? 17.204 -11.321 -27.585 1.00 9.88 234 PHE B N 1
ATOM 3826 C CA . PHE B 1 236 ? 16.771 -10.899 -28.916 1.00 9.95 234 PHE B CA 1
ATOM 3827 C C . PHE B 1 236 ? 17.943 -10.369 -29.734 1.00 10.40 234 PHE B C 1
ATOM 3828 O O . PHE B 1 236 ? 18.140 -10.778 -30.884 1.00 10.38 234 PHE B O 1
ATOM 3836 N N . PHE B 1 237 ? 18.743 -9.462 -29.165 1.00 9.96 235 PHE B N 1
ATOM 3837 C CA . PHE B 1 237 ? 19.869 -8.934 -29.932 1.00 10.04 235 PHE B CA 1
ATOM 3838 C C . PHE B 1 237 ? 20.957 -9.980 -30.168 1.00 10.68 235 PHE B C 1
ATOM 3839 O O . PHE B 1 237 ? 21.610 -9.957 -31.213 1.00 11.33 235 PHE B O 1
ATOM 3847 N N . GLN B 1 238 ? 21.142 -10.930 -29.250 1.00 10.88 236 GLN B N 1
ATOM 3848 C CA . GLN B 1 238 ? 22.051 -12.041 -29.531 1.00 11.88 236 GLN B CA 1
ATOM 3849 C C . GLN B 1 238 ? 21.577 -12.856 -30.730 1.00 12.14 236 GLN B C 1
ATOM 3850 O O . GLN B 1 238 ? 22.390 -13.293 -31.557 1.00 13.42 236 GLN B O 1
ATOM 3856 N N . GLN B 1 239 ? 20.264 -13.059 -30.841 1.00 11.98 237 GLN B N 1
ATOM 3857 C CA . GLN B 1 239 ? 19.714 -13.843 -31.941 1.00 13.37 237 GLN B CA 1
ATOM 3858 C C . GLN B 1 239 ? 19.976 -13.169 -33.278 1.00 13.51 237 GLN B C 1
ATOM 3859 O O . GLN B 1 239 ? 20.298 -13.838 -34.265 1.00 15.67 237 GLN B O 1
ATOM 3865 N N . HIS B 1 240 ? 19.864 -11.846 -33.331 1.00 11.95 238 HIS B N 1
ATOM 3866 C CA . HIS B 1 240 ? 19.850 -11.168 -34.618 1.00 11.81 238 HIS B CA 1
ATOM 3867 C C . HIS B 1 240 ? 21.162 -10.500 -34.986 1.00 14.03 238 HIS B C 1
ATOM 3868 O O . HIS B 1 240 ? 21.396 -10.269 -36.173 1.00 14.75 238 HIS B O 1
ATOM 3875 N N . LEU B 1 241 ? 22.038 -10.221 -34.019 1.00 15.54 239 LEU B N 1
ATOM 3876 C CA . LEU B 1 241 ? 23.377 -9.723 -34.326 1.00 16.53 239 LEU B CA 1
ATOM 3877 C C . LEU B 1 241 ? 24.461 -10.807 -34.383 1.00 19.20 239 LEU B C 1
ATOM 3878 O O . LEU B 1 241 ? 25.585 -10.509 -34.804 1.00 20.94 239 LEU B O 1
ATOM 3883 N N . ALA B 1 242 ? 24.169 -12.047 -33.986 1.00 18.18 240 ALA B N 1
ATOM 3884 C CA . ALA B 1 242 ? 25.163 -13.124 -34.031 1.00 24.33 240 ALA B CA 1
ATOM 3885 C C . ALA B 1 242 ? 25.717 -13.325 -35.434 1.00 25.53 240 ALA B C 1
ATOM 3886 O O . ALA B 1 242 ? 26.925 -13.469 -35.635 1.00 24.99 240 ALA B O 1
#

Solvent-accessible surface area: 18396 Å² total; per-residue (Å²): 95,49,2,1,0,24,66,86,120,13,70,87,33,56,4,0,2,0,0,12,55,122,14,52,142,115,71,23,12,0,0,0,0,9,3,3,24,26,7,10,8,42,12,23,0,14,0,0,0,5,0,1,51,35,31,3,0,0,0,0,16,8,3,12,46,0,31,72,88,62,173,52,75,98,71,8,8,64,90,86,5,1,38,4,0,22,71,5,3,133,53,1,48,72,21,56,89,17,0,79,87,74,44,14,26,68,61,156,71,8,0,0,0,0,0,10,2,0,0,2,0,0,1,0,0,0,10,69,26,35,98,6,33,0,0,0,2,0,4,0,2,0,30,0,95,74,7,11,110,108,25,74,73,16,75,160,44,89,42,80,39,0,74,87,14,11,0,52,168,51,34,49,22,2,13,117,89,23,1,0,2,2,0,0,68,41,10,77,54,3,58,30,89,22,5,94,150,2,16,52,29,1,111,151,43,134,58,19,111,122,25,52,26,45,82,31,186,53,8,83,49,100,13,2,30,62,0,3,62,33,0,22,40,6,0,95,133,66,1,90,90,4,2,0,23,62,78,113,30,94,76,28,63,7,0,2,0,0,12,32,132,12,51,145,118,71,24,15,0,0,0,0,8,2,2,23,16,11,9,6,42,11,23,0,14,0,0,0,4,0,2,66,34,33,14,0,0,0,0,16,6,3,12,42,0,30,65,93,58,177,43,85,93,77,13,6,71,88,84,4,0,39,5,0,17,56,4,3,131,49,0,55,71,23,48,110,29,0,85,86,69,41,13,21,69,60,134,84,5,0,0,0,0,0,12,0,0,0,1,0,0,0,0,0,3,11,68,24,48,63,3,30,0,0,0,2,0,4,1,3,0,18,0,94,65,7,5,116,110,20,79,72,16,83,160,46,90,40,76,41,0,50,106,21,2,0,47,94,43,45,60,30,3,21,145,90,21,1,0,2,2,0,0,62,44,8,79,45,1,53,22,103,10,6,106,92,2,32,54,23,1,151,150,40,133,49,25,108,138,33,56,33,44,93,30,186,52,14,80,48,95,11,2,30,68,0,4,61,33,0,24,38,4,0,89,117,58,7,131

Organism: Klebsiella pneumoniae (NCBI:txid573)